Protein AF-0000000071009434 (afdb_homodimer)

Organism: Aspergillus flavus (strain ATCC 200026 / FGSC A1120 / IAM 13836 / NRRL 3357 / JCM 12722 / SRRC 167) (NCBI:txid332952)

Sequence (480 aa):
MTKRRLGRCMMFGLKPAQVQEAGEVLQQIARDWRELIAGSEGYLTDATRRGLFRQSVAWGEMDTIGHVNNVTYVRYAETGRVYMTRNFATHIDPAHKKEWMNIVGNTGIGIILRSIKIDYKFPMKYPDEVTVYHKVAHDPSSSHSHKDAFHLQAVIISEAKQRPAARVHEDLVIYDYKRGKKAEMPPFMLDQFKSTWELQEKAKTFWQQRILDIEARVRTLEMESWDREDAVEDTGSAKKMTKRRLGRCMMFGLKPAQVQEAGEVLQQIARDWRELIAGSEGYLTDATRRGLFRQSVAWGEMDTIGHVNNVTYVRYAETGRVYMTRNFATHIDPAHKKEWMNIVGNTGIGIILRSIKIDYKFPMKYPDEVTVYHKVAHDPSSSHSHKDAFHLQAVIISEAKQRPAARVHEDLVIYDYKRGKKAEMPPFMLDQFKSTWELQEKAKTFWQQRILDIEARVRTLEMESWDREDAVEDTGSAKK

Nearest PDB structures (foldseek):
  5v10-assembly1_A-2  TM=8.265E-01  e=5.295E-09  Pseudomonas aeruginosa PAO1
  5v10-assembly1_B-2  TM=8.858E-01  e=8.978E-08  Pseudomonas aeruginosa PAO1
  5x04-assembly1_A  TM=6.716E-01  e=6.651E-06  Umbellularia californica
  1t82-assembly1_A  TM=5.858E-01  e=4.128E-04  Shewanella oneidensis MR-1
  8huc-assembly2_D  TM=3.404E-01  e=5.199E-02  Pseudomonas aeruginosa UCBPP-PA14

Secondary structure (DSSP, 8-state):
-HHHHHHHHHHT---HHHHHHHHHHHHHHHHHHHHHHTGGGT---STTT-SEEEEEPPGGGB-TTSSB-HHHHHHHHHHHHHHHHHHIIIII-GGGHHHHHHTTSSSSEEEEEEEEEEEE-S---SS-EEEEEEEE-S-TTSTT--SSEEEEEEEEEETTTTEEEEEEEEEEEEEETTTTEE-PPPHHHHHHHHHHHHHHHHHHHHHHHHHHHHHHHHHHHHHHTTSSTT----------/-HHHHHHHHHHT---HHHHHHHHHHHHHHHHHHHHHHTGGGT---STTT-SEEEEEPPGGGB-TTSSB-HHHHHHHHHHHHHHHHHHIIIII-GGGHHHHHGGGSSSSEEEEEEEEEEEE-S---SS-EEEEEEEE-S-TTSTT--SSEEEEEEEEEETTTTEEEEEEEEEEEEEETTTTEE-PPPHHHHHHHHHHHHHHHHHHHHHHHHHHHHHHHHHHHHHHTTSSTT----------

Foldseek 3Di:
DLLVLLVQLVQLPDDPVLVVLSVVLVVCCVVCLLLLAQLLQLFDDDPLQWFFDFAWDDQVQADPVAFRDPVVVVVVVVSRVLRRLCSCCPPVPVVCNVVSNCQCHQQFKHKDWPDKDKDFDATHHPGWTKTKTKAFPDQCPDPPHDFFKGKMKMFIATPVVSHTRMIMIIIMGIDTNVVGGTDGDDPVVSVSNNVSNVSSVVSSVVSVVVVVVSVVSSVVSCCVGQVDPVGDRPPVPPPD/DLLVLLVQLVQLPDDPVLVVLSVVLVVCCVVCLLLLAQLLQLFDDDPLQWFFDFAWDDQVQADPVAFRDPVVVVVVVVSSVLRRLCSCCPPVPVVCNVVSNCQCHQQFKHKDWPDKDKDFDATHHPGWTKTKTKAFPDQCPDPPHDFFKGKMKMFIATPVVSHTRMIMIIIMGIATNVVGGTDGDDPVVSVSNNVSNVSSVVSSVVSVVVVVVSVVSSVVSCVVGQVDPPGDRPPPPPPD

Solvent-accessible surface area (backbone atoms only — not comparable to full-atom values): 24749 Å² total; per-residue (Å²): 114,68,66,60,54,52,50,52,25,55,49,26,43,60,57,72,71,52,47,52,49,52,49,51,51,52,49,48,47,66,74,39,45,62,40,57,61,41,15,35,71,22,29,50,76,51,85,63,51,32,23,36,71,65,40,69,49,54,73,84,48,38,42,99,79,62,25,49,30,74,48,52,56,48,46,50,51,51,51,14,51,54,36,33,37,45,24,37,16,70,66,72,38,52,93,44,25,69,59,35,58,28,29,83,43,68,81,33,57,16,61,42,72,41,29,43,32,40,40,52,65,51,86,49,47,71,80,36,27,36,31,24,34,54,36,72,64,63,61,67,82,41,89,85,46,56,63,36,42,52,45,37,33,35,40,35,29,32,60,78,74,67,45,66,31,28,38,35,42,36,39,35,31,28,30,26,51,76,80,68,43,76,33,66,61,53,67,72,57,51,53,50,48,43,52,48,45,53,51,19,53,52,38,16,54,53,31,43,48,50,50,51,50,50,51,51,54,51,50,52,49,32,48,72,17,54,64,32,98,84,48,51,69,50,68,79,73,74,82,127,114,66,64,59,54,54,51,54,24,55,48,24,42,58,56,73,70,50,47,52,49,52,49,51,52,53,48,49,48,68,73,40,45,62,41,58,62,42,15,36,72,21,29,49,75,50,86,63,51,31,24,34,72,65,41,70,49,54,74,85,48,38,41,99,80,64,25,48,32,76,48,53,56,49,46,50,52,51,52,14,52,53,37,34,37,45,23,38,15,69,66,73,37,50,93,46,25,69,60,35,59,28,29,86,44,67,81,34,57,17,61,42,73,42,29,42,31,40,39,51,67,52,84,48,47,70,81,36,25,36,31,26,33,54,36,73,64,63,61,66,83,41,90,85,46,56,62,35,42,53,44,38,33,34,40,35,27,33,61,79,74,69,44,66,32,28,40,36,40,36,38,34,31,28,30,27,50,76,78,67,43,75,33,66,60,51,66,73,58,51,53,51,48,44,53,49,44,52,51,19,52,50,38,16,53,53,30,42,50,51,50,50,51,50,49,50,53,52,49,51,48,34,48,71,17,54,64,32,97,83,45,51,70,50,70,79,72,75,80,126

Radius of gyration: 29.1 Å; Cα contacts (8 Å, |Δi|>4): 850; chains: 2; bounding box: 61×103×65 Å

Structure (mmCIF, N/CA/C/O backbone):
data_AF-0000000071009434-model_v1
#
loop_
_entity.id
_entity.type
_entity.pdbx_description
1 polymer 'Thioesterase-like superfamily-domain-containing protein'
#
loop_
_atom_site.group_PDB
_atom_site.id
_atom_site.type_symbol
_atom_site.label_atom_id
_atom_site.label_alt_id
_atom_site.label_comp_id
_atom_site.label_asym_id
_atom_site.label_entity_id
_atom_site.label_seq_id
_atom_site.pdbx_PDB_ins_code
_atom_site.Cartn_x
_atom_site.Cartn_y
_atom_site.Cartn_z
_atom_site.occupancy
_atom_site.B_iso_or_equiv
_atom_site.auth_seq_id
_atom_site.auth_comp_id
_atom_site.auth_asym_id
_atom_site.auth_atom_id
_atom_site.pdbx_PDB_model_num
ATOM 1 N N . MET A 1 1 ? -9.656 21.938 15.469 1 76.44 1 MET A N 1
ATOM 2 C CA . MET A 1 1 ? -10.148 21.859 16.844 1 76.44 1 MET A CA 1
ATOM 3 C C . MET A 1 1 ? -9.773 23.109 17.625 1 76.44 1 MET A C 1
ATOM 5 O O . MET A 1 1 ? -10.648 23.781 18.188 1 76.44 1 MET A O 1
ATOM 9 N N . THR A 1 2 ? -8.672 23.672 17.484 1 83.06 2 THR A N 1
ATOM 10 C CA . THR A 1 2 ? -8.227 24.812 18.281 1 83.06 2 THR A CA 1
ATOM 11 C C . THR A 1 2 ? -8.93 26.094 17.844 1 83.06 2 THR A C 1
ATOM 13 O O . THR A 1 2 ? -9.344 26.891 18.688 1 83.06 2 THR A O 1
ATOM 16 N N . LYS A 1 3 ? -9.188 26.203 16.578 1 82.31 3 LYS A N 1
ATOM 17 C CA . LYS A 1 3 ? -9.852 27.391 16.047 1 82.31 3 LYS A CA 1
ATOM 18 C C . LYS A 1 3 ? -11.281 27.516 16.578 1 82.31 3 LYS A C 1
ATOM 20 O O . LYS A 1 3 ? -11.734 28.609 16.906 1 82.31 3 LYS A O 1
ATOM 25 N N . ARG A 1 4 ? -11.891 26.391 16.609 1 82.5 4 ARG A N 1
ATOM 26 C CA . ARG A 1 4 ? -13.25 26.375 17.141 1 82.5 4 ARG A CA 1
ATOM 27 C C . ARG A 1 4 ? -13.281 26.781 18.609 1 82.5 4 ARG A C 1
ATOM 29 O O . ARG A 1 4 ? -14.172 27.5 19.047 1 82.5 4 ARG A O 1
ATOM 36 N N . ARG A 1 5 ? -12.375 26.359 19.312 1 86.5 5 ARG A N 1
ATOM 37 C CA . ARG A 1 5 ? -12.266 26.672 20.734 1 86.5 5 ARG A CA 1
ATOM 38 C C . ARG A 1 5 ? -12.062 28.172 20.953 1 86.5 5 ARG A C 1
ATOM 40 O O . ARG A 1 5 ? -12.711 28.766 21.797 1 86.5 5 ARG A O 1
ATOM 47 N N . LEU A 1 6 ? -11.227 28.719 20.141 1 85.38 6 LEU A N 1
ATOM 48 C CA . LEU A 1 6 ? -10.969 30.141 20.25 1 85.38 6 LEU A CA 1
ATOM 49 C C . LEU A 1 6 ? -12.195 30.953 19.828 1 85.38 6 LEU A C 1
ATOM 51 O O . LEU A 1 6 ? -12.492 32 20.406 1 85.38 6 LEU A O 1
ATOM 55 N N . GLY A 1 7 ? -12.867 30.422 18.781 1 82.06 7 GLY A N 1
ATOM 56 C CA . GLY A 1 7 ? -14.117 31.047 18.375 1 82.06 7 GLY A CA 1
ATOM 57 C C . GLY A 1 7 ? -15.141 31.125 19.5 1 82.06 7 GLY A C 1
ATOM 58 O O . GLY A 1 7 ? -15.789 32.156 19.672 1 82.06 7 GLY A O 1
ATOM 59 N N . ARG A 1 8 ? -15.266 30.109 20.203 1 83.94 8 ARG A N 1
ATOM 60 C CA . ARG A 1 8 ? -16.188 30.062 21.328 1 83.94 8 ARG A CA 1
ATOM 61 C C . ARG A 1 8 ? -15.812 31.094 22.391 1 83.94 8 ARG A C 1
ATOM 63 O O . ARG A 1 8 ? -16.672 31.75 22.984 1 83.94 8 ARG A O 1
ATOM 70 N N . CYS A 1 9 ? -14.578 31.25 22.656 1 84.75 9 CYS A N 1
ATOM 71 C CA . CYS A 1 9 ? -14.102 32.25 23.609 1 84.75 9 CYS A CA 1
ATOM 72 C C . CYS A 1 9 ? -14.523 33.656 23.188 1 84.75 9 CYS A C 1
ATOM 74 O O . CYS A 1 9 ? -14.945 34.469 24.031 1 84.75 9 CYS A O 1
ATOM 76 N N . MET A 1 10 ? -14.398 33.875 21.969 1 82.25 10 MET A N 1
ATOM 77 C CA . MET A 1 10 ? -14.742 35.188 21.438 1 82.25 10 MET A CA 1
ATOM 78 C C . MET A 1 10 ? -16.234 35.438 21.578 1 82.25 10 MET A C 1
ATOM 80 O O . MET A 1 10 ? -16.641 36.562 21.844 1 82.25 10 MET A O 1
ATOM 84 N N . MET A 1 11 ? -17.016 34.406 21.438 1 82 11 MET A N 1
ATOM 85 C CA . MET A 1 11 ? -18.469 34.531 21.547 1 82 11 MET A CA 1
ATOM 86 C C . MET A 1 11 ? -18.891 34.938 22.953 1 82 11 MET A C 1
ATOM 88 O O . MET A 1 11 ? -19.922 35.562 23.156 1 82 11 MET A O 1
ATOM 92 N N . PHE A 1 12 ? -18.172 34.625 24.016 1 84.62 12 PHE A N 1
ATOM 93 C CA . PHE A 1 12 ? -18.516 34.906 25.406 1 84.62 12 PHE A CA 1
ATOM 94 C C . PHE A 1 12 ? -17.844 36.188 25.875 1 84.62 12 PHE A C 1
ATOM 96 O O . PHE A 1 12 ? -17.969 36.562 27.031 1 84.62 12 PHE A O 1
ATOM 103 N N . GLY A 1 13 ? -17.094 36.844 24.953 1 81.44 13 GLY A N 1
ATOM 104 C CA . GLY A 1 13 ? -16.516 38.156 25.234 1 81.44 13 GLY A CA 1
ATOM 105 C C . GLY A 1 13 ? -15.102 38.062 25.797 1 81.44 13 GLY A C 1
ATOM 106 O O . GLY A 1 13 ? -14.852 37.312 26.75 1 81.44 13 GLY A O 1
ATOM 107 N N . LEU A 1 14 ? -14.195 38.656 25.203 1 85.06 14 LEU A N 1
ATOM 108 C CA . LEU A 1 14 ? -12.789 38.719 25.594 1 85.06 14 LEU A CA 1
ATOM 109 C C . LEU A 1 14 ? -12.352 40.188 25.781 1 85.06 14 LEU A C 1
ATOM 111 O O . LEU A 1 14 ? -12.82 41.062 25.062 1 85.06 14 LEU A O 1
ATOM 115 N N . LYS A 1 15 ? -11.594 40.375 26.875 1 89.25 15 LYS A N 1
ATOM 116 C CA . LYS A 1 15 ? -10.945 41.688 27.047 1 89.25 15 LYS A CA 1
ATOM 117 C C . LYS A 1 15 ? -9.961 41.969 25.906 1 89.25 15 LYS A C 1
ATOM 119 O O . LYS A 1 15 ? -9.531 41.031 25.219 1 89.25 15 LYS A O 1
ATOM 124 N N . PRO A 1 16 ? -9.664 43.219 25.609 1 90.19 16 PRO A N 1
ATOM 125 C CA . PRO A 1 16 ? -8.789 43.562 24.5 1 90.19 16 PRO A CA 1
ATOM 126 C C . PRO A 1 16 ? -7.477 42.781 24.5 1 90.19 16 PRO A C 1
ATOM 128 O O . PRO A 1 16 ? -7.035 42.281 23.453 1 90.19 16 PRO A O 1
ATOM 131 N N . ALA A 1 17 ? -6.895 42.594 25.641 1 91.44 17 ALA A N 1
ATOM 132 C CA . ALA A 1 17 ? -5.637 41.875 25.75 1 91.44 17 ALA A CA 1
ATOM 133 C C . ALA A 1 17 ? -5.828 40.406 25.375 1 91.44 17 ALA A C 1
ATOM 135 O O . ALA A 1 17 ? -4.949 39.781 24.781 1 91.44 17 ALA A O 1
ATOM 136 N N . GLN A 1 18 ? -6.969 39.844 25.734 1 91.06 18 GLN A N 1
ATOM 137 C CA . GLN A 1 18 ? -7.281 38.438 25.438 1 91.06 18 GLN A CA 1
ATOM 138 C C . GLN A 1 18 ? -7.559 38.219 23.953 1 91.06 18 GLN A C 1
ATOM 140 O O . GLN A 1 18 ? -7.211 37.188 23.391 1 91.06 18 GLN A O 1
ATOM 145 N N . VAL A 1 19 ? -8.188 39.219 23.375 1 91.31 19 VAL A N 1
ATOM 146 C CA . VAL A 1 19 ? -8.414 39.188 21.938 1 91.31 19 VAL A CA 1
ATOM 147 C C . VAL A 1 19 ? -7.074 39.188 21.203 1 91.31 19 VAL A C 1
ATOM 149 O O . VAL A 1 19 ? -6.891 38.438 20.234 1 91.31 19 VAL A O 1
ATOM 152 N N . GLN A 1 20 ? -6.215 40 21.672 1 93.44 20 GLN A N 1
ATOM 153 C CA . GLN A 1 20 ? -4.879 40.031 21.094 1 93.44 20 GLN A CA 1
ATOM 154 C C . GLN A 1 20 ? -4.176 38.688 21.234 1 93.44 20 GLN A C 1
ATOM 156 O O . GLN A 1 20 ? -3.549 38.219 20.281 1 93.44 20 GLN A O 1
ATOM 161 N N . GLU A 1 21 ? -4.301 38.094 22.391 1 93.69 21 GLU A N 1
ATOM 162 C CA . GLU A 1 21 ? -3.707 36.781 22.641 1 93.69 21 GLU A CA 1
ATOM 163 C C . GLU A 1 21 ? -4.293 35.719 21.719 1 93.69 21 GLU A C 1
ATOM 165 O O . GLU A 1 21 ? -3.559 34.938 21.141 1 93.69 21 GLU A O 1
ATOM 170 N N . ALA A 1 22 ? -5.555 35.688 21.594 1 92.5 22 ALA A N 1
ATOM 171 C CA . ALA A 1 22 ? -6.227 34.75 20.703 1 92.5 22 ALA A CA 1
ATOM 172 C C . ALA A 1 22 ? -5.75 34.938 19.266 1 92.5 22 ALA A C 1
ATOM 174 O O . ALA A 1 22 ? -5.52 33.969 18.547 1 92.5 22 ALA A O 1
ATOM 175 N N . GLY A 1 23 ? -5.609 36.156 18.875 1 93.44 23 GLY A N 1
ATOM 176 C CA . GLY A 1 23 ? -5.117 36.469 17.547 1 93.44 23 GLY A CA 1
ATOM 177 C C . GLY A 1 23 ? -3.711 35.938 17.297 1 93.44 23 GLY A C 1
ATOM 178 O O . GLY A 1 23 ? -3.418 35.438 16.219 1 93.44 23 GLY A O 1
ATOM 179 N N . GLU A 1 24 ? -2.887 36.125 18.25 1 94.69 24 GLU A N 1
ATOM 180 C CA . GLU A 1 24 ? -1.511 35.625 18.141 1 94.69 24 GLU A CA 1
ATOM 181 C C . GLU A 1 24 ? -1.46 34.125 18.016 1 94.69 24 GLU A C 1
ATOM 183 O O . GLU A 1 24 ? -0.66 33.594 17.234 1 94.69 24 GLU A O 1
ATOM 188 N N . VAL A 1 25 ? -2.279 33.5 18.75 1 93.81 25 VAL A N 1
ATOM 189 C CA . VAL A 1 25 ? -2.357 32.031 18.688 1 93.81 25 VAL A CA 1
ATOM 190 C C . VAL A 1 25 ? -2.811 31.594 17.297 1 93.81 25 VAL A C 1
ATOM 192 O O . VAL A 1 25 ? -2.213 30.703 16.703 1 93.81 25 VAL A O 1
ATOM 195 N N . LEU A 1 26 ? -3.799 32.25 16.812 1 93.62 26 LEU A N 1
ATOM 196 C CA . LEU A 1 26 ? -4.324 31.938 15.492 1 93.62 26 LEU A CA 1
ATOM 197 C C . LEU A 1 26 ? -3.271 32.156 14.414 1 93.62 26 LEU A C 1
ATOM 199 O O . LEU A 1 26 ? -3.143 31.375 13.484 1 93.62 26 LEU A O 1
ATOM 203 N N . GLN A 1 27 ? -2.549 33.219 14.562 1 94.94 27 GLN A N 1
ATOM 204 C CA . GLN A 1 27 ? -1.49 33.531 13.609 1 94.94 27 GLN A CA 1
ATOM 205 C C . GLN A 1 27 ? -0.39 32.469 13.648 1 94.94 27 GLN A C 1
ATOM 207 O O . GLN A 1 27 ? 0.125 32.062 12.602 1 94.94 27 GLN A O 1
ATOM 212 N N . GLN A 1 28 ? -0.027 32.062 14.789 1 95.25 28 GLN A N 1
ATOM 213 C CA . GLN A 1 28 ? 0.996 31.047 14.938 1 95.25 28 GLN A CA 1
ATOM 214 C C . GLN A 1 28 ? 0.551 29.734 14.305 1 95.25 28 GLN A C 1
ATOM 216 O O . GLN A 1 28 ? 1.328 29.078 13.609 1 95.25 28 GLN A O 1
ATOM 221 N N . ILE A 1 29 ? -0.64 29.359 14.531 1 94.75 29 ILE A N 1
ATOM 222 C CA . ILE A 1 29 ? -1.186 28.125 13.969 1 94.75 29 ILE A CA 1
ATOM 223 C C . ILE A 1 29 ? -1.179 28.203 12.445 1 94.75 29 ILE A C 1
ATOM 225 O O . ILE A 1 29 ? -0.769 27.266 11.766 1 94.75 29 ILE A O 1
ATOM 229 N N . ALA A 1 30 ? -1.556 29.344 11.969 1 94.62 30 ALA A N 1
ATOM 230 C CA . ALA A 1 30 ? -1.606 29.531 10.523 1 94.62 30 ALA A CA 1
ATOM 231 C C . ALA A 1 30 ? -0.21 29.453 9.914 1 94.62 30 ALA A C 1
ATOM 233 O O . ALA A 1 30 ? -0.018 28.859 8.859 1 94.62 30 ALA A O 1
ATOM 234 N N . ARG A 1 31 ? 0.661 30.016 10.586 1 94.81 31 ARG A N 1
ATOM 235 C CA . ARG A 1 31 ? 2.033 30.094 10.094 1 94.81 31 ARG A CA 1
ATOM 236 C C . ARG A 1 31 ? 2.725 28.734 10.172 1 94.81 31 ARG A C 1
ATOM 238 O O . ARG A 1 31 ? 3.459 28.359 9.258 1 94.81 31 ARG A O 1
ATOM 245 N N . ASP A 1 32 ? 2.469 28 11.227 1 96.62 32 ASP A N 1
ATOM 246 C CA . ASP A 1 32 ? 3.271 26.812 11.531 1 96.62 32 ASP A CA 1
ATOM 247 C C . ASP A 1 32 ? 2.461 25.531 11.344 1 96.62 32 ASP A C 1
ATOM 249 O O . ASP A 1 32 ? 2.811 24.484 11.898 1 96.62 32 ASP A O 1
ATOM 253 N N . TRP A 1 33 ? 1.375 25.625 10.594 1 96.31 33 TRP A N 1
ATOM 254 C CA . TRP A 1 33 ? 0.429 24.516 10.57 1 96.31 33 TRP A CA 1
ATOM 255 C C . TRP A 1 33 ? 1.104 23.234 10.094 1 96.31 33 TRP A C 1
ATOM 257 O O . TRP A 1 33 ? 0.824 22.141 10.609 1 96.31 33 TRP A O 1
ATOM 267 N N . ARG A 1 34 ? 2.029 23.297 9.203 1 95.88 34 ARG A N 1
ATOM 268 C CA . ARG A 1 34 ? 2.709 22.125 8.68 1 95.88 34 ARG A CA 1
ATOM 269 C C . ARG A 1 34 ? 3.557 21.453 9.75 1 95.88 34 ARG A C 1
ATOM 271 O O . ARG A 1 34 ? 3.551 20.234 9.883 1 95.88 34 ARG A O 1
ATOM 278 N N . GLU A 1 35 ? 4.258 22.266 10.391 1 97.25 35 GLU A N 1
ATOM 279 C CA . GLU A 1 35 ? 5.141 21.766 11.43 1 97.25 35 GLU A CA 1
ATOM 280 C C . GLU A 1 35 ? 4.34 21.219 12.617 1 97.25 35 GLU A C 1
ATOM 282 O O . GLU A 1 35 ? 4.73 20.234 13.234 1 97.25 35 GLU A O 1
ATOM 287 N N . LEU A 1 36 ? 3.252 21.906 12.891 1 97.25 36 LEU A N 1
ATOM 288 C CA . LEU A 1 36 ? 2.398 21.422 13.977 1 97.25 36 LEU A CA 1
ATOM 289 C C . LEU A 1 36 ? 1.817 20.047 13.641 1 97.25 36 LEU A C 1
ATOM 291 O O . LEU A 1 36 ? 1.636 19.219 14.523 1 97.25 36 LEU A O 1
ATOM 295 N N . ILE A 1 37 ? 1.636 19.781 12.367 1 96.94 37 ILE A N 1
ATOM 296 C CA . ILE A 1 37 ? 1.051 18.516 11.945 1 96.94 37 ILE A CA 1
ATOM 297 C C . ILE A 1 37 ? 2.158 17.5 11.703 1 96.94 37 ILE A C 1
ATOM 299 O O . ILE A 1 37 ? 2.188 16.438 12.336 1 96.94 37 ILE A O 1
ATOM 303 N N . ALA A 1 38 ? 3.072 17.797 10.875 1 98.12 38 ALA A N 1
ATOM 304 C CA . ALA A 1 38 ? 4.098 16.859 10.445 1 98.12 38 ALA A CA 1
ATOM 305 C C . ALA A 1 38 ? 5.324 16.922 11.352 1 98.12 38 ALA A C 1
ATOM 307 O O . ALA A 1 38 ? 5.867 15.891 11.75 1 98.12 38 ALA A O 1
ATOM 308 N N . GLY A 1 39 ? 5.738 18.109 11.672 1 98.12 39 GLY A N 1
ATOM 309 C CA . GLY A 1 39 ? 6.898 18.281 12.539 1 98.12 39 GLY A CA 1
ATOM 310 C C . GLY A 1 39 ? 6.727 17.625 13.898 1 98.12 39 GLY A C 1
ATOM 311 O O . GLY A 1 39 ? 7.672 17.047 14.438 1 98.12 39 GLY A O 1
ATOM 312 N N . SER A 1 40 ? 5.52 17.75 14.43 1 98.19 40 SER A N 1
ATOM 313 C CA . SER A 1 40 ? 5.23 17.203 15.758 1 98.19 40 SER A CA 1
ATOM 314 C C . SER A 1 40 ? 5.273 15.68 15.75 1 98.19 40 SER A C 1
ATOM 316 O O . SER A 1 40 ? 5.289 15.047 16.812 1 98.19 40 SER A O 1
ATOM 318 N N . GLU A 1 41 ? 5.336 15.133 14.539 1 98.19 41 GLU A N 1
ATOM 319 C CA . GLU A 1 41 ? 5.465 13.68 14.414 1 98.19 41 GLU A CA 1
ATOM 320 C C . GLU A 1 41 ? 6.875 13.289 13.984 1 98.19 41 GLU A C 1
ATOM 322 O O . GLU A 1 41 ? 7.133 12.125 13.672 1 98.19 41 GLU A O 1
ATOM 327 N N . GLY A 1 42 ? 7.715 14.289 13.836 1 98.44 42 GLY A N 1
ATOM 328 C CA . GLY A 1 42 ? 9.117 14 13.562 1 98.44 42 GLY A CA 1
ATOM 329 C C . GLY A 1 42 ? 9.492 14.188 12.109 1 98.44 42 GLY A C 1
ATOM 330 O O . GLY A 1 42 ? 10.648 13.977 11.727 1 98.44 42 GLY A O 1
ATOM 331 N N . TYR A 1 43 ? 8.562 14.547 11.289 1 98.69 43 TYR A N 1
ATOM 332 C CA . TYR A 1 43 ? 8.906 14.828 9.898 1 98.69 43 TYR A CA 1
ATOM 333 C C . TYR A 1 43 ? 9.688 16.125 9.773 1 98.69 43 TYR A C 1
ATOM 335 O O . TYR A 1 43 ? 9.359 17.125 10.43 1 98.69 43 TYR A O 1
ATOM 343 N N . LEU A 1 44 ? 10.719 16.078 8.969 1 98.38 44 LEU A N 1
ATOM 344 C CA . LEU A 1 44 ? 11.492 17.297 8.695 1 98.38 44 LEU A CA 1
ATOM 345 C C . LEU A 1 44 ? 10.914 18.047 7.508 1 98.38 44 LEU A C 1
ATOM 347 O O . LEU A 1 44 ? 10.875 17.516 6.391 1 98.38 44 LEU A O 1
ATOM 351 N N . THR A 1 45 ? 10.5 19.297 7.746 1 97.38 45 THR A N 1
ATOM 352 C CA . THR A 1 45 ? 9.648 19.984 6.785 1 97.38 45 THR A CA 1
ATOM 353 C C . THR A 1 45 ? 10.438 21.031 6 1 97.38 45 THR A C 1
ATOM 355 O O . THR A 1 45 ? 9.914 21.641 5.07 1 97.38 45 THR A O 1
ATOM 358 N N . ASP A 1 46 ? 11.672 21.234 6.32 1 95.69 46 ASP A N 1
ATOM 359 C CA . ASP A 1 46 ? 12.453 22.281 5.664 1 95.69 46 ASP A CA 1
ATOM 360 C C . ASP A 1 46 ? 12.648 21.969 4.184 1 95.69 46 ASP A C 1
ATOM 362 O O . ASP A 1 46 ? 12.555 20.812 3.77 1 95.69 46 ASP A O 1
ATOM 366 N N . ALA A 1 47 ? 12.961 22.938 3.391 1 95.5 47 ALA A N 1
ATOM 367 C CA . ALA A 1 47 ? 13.023 22.875 1.934 1 95.5 47 ALA A CA 1
ATOM 368 C C . ALA A 1 47 ? 14.102 21.906 1.477 1 95.5 47 ALA A C 1
ATOM 370 O O . ALA A 1 47 ? 13.977 21.281 0.419 1 95.5 47 ALA A O 1
ATOM 371 N N . THR A 1 48 ? 15.086 21.719 2.277 1 95.94 48 THR A N 1
ATOM 372 C CA . THR A 1 48 ? 16.203 20.859 1.869 1 95.94 48 THR A CA 1
ATOM 373 C C . THR A 1 48 ? 15.922 19.406 2.227 1 95.94 48 THR A C 1
ATOM 375 O O . THR A 1 48 ? 16.672 18.5 1.817 1 95.94 48 THR A O 1
ATOM 378 N N . ARG A 1 49 ? 14.773 19.125 2.955 1 95 49 ARG A N 1
ATOM 379 C CA . ARG A 1 49 ? 14.516 17.766 3.438 1 95 49 ARG A CA 1
ATOM 380 C C . ARG A 1 49 ? 13.188 17.25 2.916 1 95 49 ARG A C 1
ATOM 382 O O . ARG A 1 49 ? 12.992 16.031 2.803 1 95 49 ARG A O 1
ATOM 389 N N . ARG A 1 50 ? 12.328 18.172 2.566 1 93.69 50 ARG A N 1
ATOM 390 C CA . ARG A 1 50 ? 10.984 17.719 2.225 1 93.69 50 ARG A CA 1
ATOM 391 C C . ARG A 1 50 ? 10.961 17.031 0.868 1 93.69 50 ARG A C 1
ATOM 393 O O . ARG A 1 50 ? 11.734 17.375 -0.026 1 93.69 50 ARG A O 1
ATOM 400 N N . GLY A 1 51 ? 10.109 16.062 0.708 1 92.19 51 GLY A N 1
ATOM 401 C CA . GLY A 1 51 ? 9.953 15.312 -0.526 1 92.19 51 GLY A CA 1
ATOM 402 C C . GLY A 1 51 ? 9.172 16.062 -1.586 1 92.19 51 GLY A C 1
ATOM 403 O O . GLY A 1 51 ? 9.68 17 -2.188 1 92.19 51 GLY A O 1
ATOM 404 N N . LEU A 1 52 ? 7.973 15.812 -1.727 1 95.38 52 LEU A N 1
ATOM 405 C CA . LEU A 1 52 ? 7.07 16.484 -2.652 1 95.38 52 LEU A CA 1
ATOM 406 C C . LEU A 1 52 ? 6.438 17.703 -2.002 1 95.38 52 LEU A C 1
ATOM 408 O O . LEU A 1 52 ? 5.941 17.641 -0.875 1 95.38 52 LEU A O 1
ATOM 412 N N . PHE A 1 53 ? 6.543 18.844 -2.74 1 97.44 53 PHE A N 1
ATOM 413 C CA . PHE A 1 53 ? 6.047 20.078 -2.133 1 97.44 53 PHE A CA 1
ATOM 414 C C . PHE A 1 53 ? 5.051 20.766 -3.055 1 97.44 53 PHE A C 1
ATOM 416 O O . PHE A 1 53 ? 5.398 21.172 -4.168 1 97.44 53 PHE A O 1
ATOM 423 N N . ARG A 1 54 ? 3.842 20.828 -2.566 1 97.5 54 ARG A N 1
ATOM 424 C CA . ARG A 1 54 ? 2.752 21.562 -3.203 1 97.5 54 ARG A CA 1
ATOM 425 C C . ARG A 1 54 ? 2.619 21.172 -4.672 1 97.5 54 ARG A C 1
ATOM 427 O O . ARG A 1 54 ? 2.531 22.047 -5.543 1 97.5 54 ARG A O 1
ATOM 434 N N . GLN A 1 55 ? 2.668 19.938 -4.883 1 97.06 55 GLN A N 1
ATOM 435 C CA . GLN A 1 55 ? 2.359 19.422 -6.215 1 97.06 55 GLN A CA 1
ATOM 436 C C . GLN A 1 55 ? 0.865 19.5 -6.508 1 97.06 55 GLN A C 1
ATOM 438 O O . GLN A 1 55 ? 0.047 18.984 -5.75 1 97.06 55 GLN A O 1
ATOM 443 N N . SER A 1 56 ? 0.587 20.062 -7.617 1 96.94 56 SER A N 1
ATOM 444 C CA . SER A 1 56 ? -0.821 20.188 -7.984 1 96.94 56 SER A CA 1
ATOM 445 C C . SER A 1 56 ? -1.442 18.828 -8.273 1 96.94 56 SER A C 1
ATOM 447 O O . SER A 1 56 ? -0.84 18 -8.953 1 96.94 56 SER A O 1
ATOM 449 N N . VAL A 1 57 ? -2.576 18.609 -7.703 1 95.69 57 VAL A N 1
ATOM 450 C CA . VAL A 1 57 ? -3.379 17.453 -8.078 1 95.69 57 VAL A CA 1
ATOM 451 C C . VAL A 1 57 ? -3.934 17.641 -9.484 1 95.69 57 VAL A C 1
ATOM 453 O O . VAL A 1 57 ? -4.555 18.656 -9.781 1 95.69 57 VAL A O 1
ATOM 456 N N . ALA A 1 58 ? -3.684 16.719 -10.328 1 92.06 58 ALA A N 1
ATOM 457 C CA . ALA A 1 58 ? -4.215 16.797 -11.688 1 92.06 58 ALA A CA 1
ATOM 458 C C . ALA A 1 58 ? -5.656 16.297 -11.742 1 92.06 58 ALA A C 1
ATOM 460 O O . ALA A 1 58 ? -6.008 15.328 -11.078 1 92.06 58 ALA A O 1
ATOM 461 N N . TRP A 1 59 ? -6.383 16.891 -12.602 1 91.19 59 TRP A N 1
ATOM 462 C CA . TRP A 1 59 ? -7.773 16.484 -12.773 1 91.19 59 TRP A CA 1
ATOM 463 C C . TRP A 1 59 ? -7.871 15.008 -13.164 1 91.19 59 TRP A C 1
ATOM 465 O O . TRP A 1 59 ? -8.742 14.289 -12.672 1 91.19 59 TRP A O 1
ATOM 475 N N . GLY A 1 60 ? -7.047 14.516 -13.938 1 89.88 60 GLY A N 1
ATOM 476 C CA . GLY A 1 60 ? -7.027 13.156 -14.445 1 89.88 60 GLY A CA 1
ATOM 477 C C . GLY A 1 60 ? -6.652 12.133 -13.391 1 89.88 60 GLY A C 1
ATOM 478 O O . GLY A 1 60 ? -6.762 10.922 -13.625 1 89.88 60 GLY A O 1
ATOM 479 N N . GLU A 1 61 ? -6.266 12.578 -12.234 1 91 61 GLU A N 1
ATOM 480 C CA . GLU A 1 61 ? -5.926 11.68 -11.141 1 91 61 GLU A CA 1
ATOM 481 C C . GLU A 1 61 ? -7.172 11.273 -10.359 1 91 61 GLU A C 1
ATOM 483 O O . GLU A 1 61 ? -7.113 10.375 -9.508 1 91 61 GLU A O 1
ATOM 488 N N . MET A 1 62 ? -8.289 11.883 -10.633 1 91.06 62 MET A N 1
ATOM 489 C CA . MET A 1 62 ? -9.531 11.562 -9.938 1 91.06 62 MET A CA 1
ATOM 490 C C . MET A 1 62 ? -10.219 10.359 -10.594 1 91.06 62 MET A C 1
ATOM 492 O O . MET A 1 62 ? -10.086 10.141 -11.797 1 91.06 62 MET A O 1
ATOM 496 N N . ASP A 1 63 ? -10.93 9.633 -9.812 1 90.06 63 ASP A N 1
ATOM 497 C CA . ASP A 1 63 ? -11.641 8.461 -10.328 1 90.06 63 ASP A CA 1
ATOM 498 C C . ASP A 1 63 ? -13.125 8.766 -10.531 1 90.06 63 ASP A C 1
ATOM 500 O O . ASP A 1 63 ? -13.539 9.922 -10.461 1 90.06 63 ASP A O 1
ATOM 504 N N . THR A 1 64 ? -13.906 7.781 -10.891 1 84.94 64 THR A N 1
ATOM 505 C CA . THR A 1 64 ? -15.312 7.93 -11.25 1 84.94 64 THR A CA 1
ATOM 506 C C . THR A 1 64 ? -16.141 8.406 -10.055 1 84.94 64 THR A C 1
ATOM 508 O O . THR A 1 64 ? -17.25 8.906 -10.227 1 84.94 64 THR A O 1
ATOM 511 N N . ILE A 1 65 ? -15.516 8.297 -8.852 1 86.94 65 ILE A N 1
ATOM 512 C CA . ILE A 1 65 ? -16.234 8.703 -7.652 1 86.94 65 ILE A CA 1
ATOM 513 C C . ILE A 1 65 ? -15.953 10.172 -7.348 1 86.94 65 ILE A C 1
ATOM 515 O O . ILE A 1 65 ? -16.547 10.742 -6.43 1 86.94 65 ILE A O 1
ATOM 519 N N . GLY A 1 66 ? -14.977 10.734 -8.078 1 89.44 66 GLY A N 1
ATOM 520 C CA . GLY A 1 66 ? -14.703 12.156 -7.957 1 89.44 66 GLY A CA 1
ATOM 521 C C . GLY A 1 66 ? -13.625 12.469 -6.934 1 89.44 66 GLY A C 1
ATOM 522 O O . GLY A 1 66 ? -13.617 13.555 -6.348 1 89.44 66 GLY A O 1
ATOM 523 N N . HIS A 1 67 ? -12.852 11.516 -6.617 1 94.12 67 HIS A N 1
ATOM 524 C CA . HIS A 1 67 ? -11.727 11.688 -5.699 1 94.12 67 HIS A CA 1
ATOM 525 C C . HIS A 1 67 ? -10.414 11.266 -6.344 1 94.12 67 HIS A C 1
ATOM 527 O O . HIS A 1 67 ? -10.414 10.555 -7.355 1 94.12 67 HIS A O 1
ATOM 533 N N . VAL A 1 68 ? -9.344 11.781 -5.812 1 96.88 68 VAL A N 1
ATOM 534 C CA . VAL A 1 68 ? -8.047 11.266 -6.23 1 96.88 68 VAL A CA 1
ATOM 535 C C . VAL A 1 68 ? -8.008 9.75 -6.051 1 96.88 68 VAL A C 1
ATOM 537 O O . VAL A 1 68 ? -8.273 9.242 -4.961 1 96.88 68 VAL A O 1
ATOM 540 N N . ASN A 1 69 ? -7.711 9.055 -7.141 1 97.31 69 ASN A N 1
ATOM 541 C CA . ASN A 1 69 ? -7.668 7.594 -7.109 1 97.31 69 ASN A CA 1
ATOM 542 C C . ASN A 1 69 ? -6.648 7.086 -6.094 1 97.31 69 ASN A C 1
ATOM 544 O O . ASN A 1 69 ? -5.547 7.625 -5.992 1 97.31 69 ASN A O 1
ATOM 548 N N . ASN A 1 70 ? -7.031 6.031 -5.375 1 97.19 70 ASN A N 1
ATOM 549 C CA . ASN A 1 70 ? -6.176 5.477 -4.332 1 97.19 70 ASN A CA 1
ATOM 550 C C . ASN A 1 70 ? -4.797 5.109 -4.871 1 97.19 70 ASN A C 1
ATOM 552 O O . ASN A 1 70 ? -3.8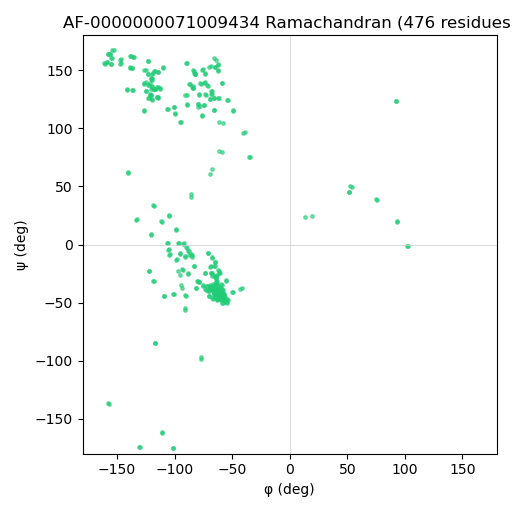03 5.172 -4.145 1 97.19 70 ASN A O 1
ATOM 556 N N . VAL A 1 71 ? -4.668 4.738 -6.09 1 98.06 71 VAL A N 1
ATOM 557 C CA . VAL A 1 71 ? -3.412 4.359 -6.73 1 98.06 71 VAL A CA 1
ATOM 558 C C . VAL A 1 71 ? -2.469 5.562 -6.766 1 98.06 71 VAL A C 1
ATOM 560 O O . VAL A 1 71 ? -1.257 5.41 -6.602 1 98.06 71 VAL A O 1
ATOM 563 N N . THR A 1 72 ? -3.02 6.711 -6.938 1 98.06 72 THR A N 1
ATOM 564 C CA . THR A 1 72 ? -2.24 7.934 -7.082 1 98.06 72 THR A CA 1
ATOM 565 C C . THR A 1 72 ? -1.454 8.227 -5.809 1 98.06 72 THR A C 1
ATOM 567 O O . THR A 1 72 ? -0.338 8.75 -5.867 1 98.06 72 THR A O 1
ATOM 570 N N . TYR A 1 73 ? -1.967 7.859 -4.695 1 98.56 73 TYR A N 1
ATOM 571 C CA . TYR A 1 73 ? -1.282 8.109 -3.43 1 98.56 73 TYR A CA 1
ATOM 572 C C . TYR A 1 73 ? 0.033 7.34 -3.361 1 98.56 73 TYR A C 1
ATOM 574 O O . TYR A 1 73 ? 1.011 7.82 -2.785 1 98.56 73 TYR A O 1
ATOM 582 N N . VAL A 1 74 ? 0.051 6.188 -3.953 1 98.31 74 VAL A N 1
ATOM 583 C CA . VAL A 1 74 ? 1.288 5.414 -4.012 1 98.31 74 VAL A CA 1
ATOM 584 C C . VAL A 1 74 ? 2.311 6.141 -4.883 1 98.31 74 VAL A C 1
ATOM 586 O O . VAL A 1 74 ? 3.504 6.156 -4.566 1 98.31 74 VAL A O 1
ATOM 589 N N . ARG A 1 75 ? 1.84 6.695 -5.922 1 97.69 75 ARG A N 1
ATOM 590 C CA . ARG A 1 75 ? 2.703 7.488 -6.789 1 97.69 75 ARG A CA 1
ATOM 591 C C . ARG A 1 75 ? 3.271 8.695 -6.047 1 97.69 75 ARG A C 1
ATOM 593 O O . ARG A 1 75 ? 4.449 9.031 -6.207 1 97.69 75 ARG A O 1
ATOM 600 N N . TYR A 1 76 ? 2.426 9.391 -5.266 1 98.5 76 TYR A N 1
ATOM 601 C CA . TYR A 1 76 ? 2.908 10.5 -4.453 1 98.5 76 TYR A CA 1
ATOM 602 C C . TYR A 1 76 ? 4.031 10.055 -3.523 1 98.5 76 TYR A C 1
ATOM 604 O O . TYR A 1 76 ? 5.055 10.727 -3.406 1 98.5 76 TYR A O 1
ATOM 612 N N . ALA A 1 77 ? 3.82 8.914 -2.883 1 98.31 77 ALA A N 1
ATOM 613 C CA . ALA A 1 77 ? 4.824 8.391 -1.961 1 98.31 77 ALA A CA 1
ATOM 614 C C . ALA A 1 77 ? 6.121 8.062 -2.693 1 98.31 77 ALA A C 1
ATOM 616 O O . ALA A 1 77 ? 7.211 8.352 -2.195 1 98.31 77 ALA A O 1
ATOM 617 N N . GLU A 1 78 ? 6 7.438 -3.838 1 97.38 78 GLU A N 1
ATOM 618 C CA . GLU A 1 78 ? 7.164 7.113 -4.652 1 97.38 78 GLU A CA 1
ATOM 619 C C . GLU A 1 78 ? 7.945 8.375 -5.02 1 97.38 78 GLU A C 1
ATOM 621 O O . GLU A 1 78 ? 9.164 8.422 -4.848 1 97.38 78 GLU A O 1
ATOM 626 N N . THR A 1 79 ? 7.238 9.344 -5.516 1 97.19 79 THR A N 1
ATOM 627 C CA . THR A 1 79 ? 7.879 10.594 -5.926 1 97.19 79 THR A CA 1
ATOM 628 C C . THR A 1 79 ? 8.547 11.273 -4.73 1 97.19 79 THR A C 1
ATOM 630 O O . THR A 1 79 ? 9.672 11.766 -4.84 1 97.19 79 THR A O 1
ATOM 633 N N . GLY A 1 80 ? 7.82 11.242 -3.596 1 97.31 80 GLY A N 1
ATOM 634 C CA . GLY A 1 80 ? 8.406 11.789 -2.383 1 97.31 80 GLY A CA 1
ATOM 635 C C . GLY A 1 80 ? 9.703 11.109 -1.985 1 97.31 80 GLY A C 1
ATOM 636 O O . GLY A 1 80 ? 10.664 11.773 -1.592 1 97.31 80 GLY A O 1
ATOM 637 N N . ARG A 1 81 ? 9.734 9.844 -2.066 1 96.25 81 ARG A N 1
ATOM 638 C CA . ARG A 1 81 ? 10.922 9.07 -1.72 1 96.25 81 ARG A CA 1
ATOM 639 C C . ARG A 1 81 ? 12.086 9.406 -2.65 1 96.25 81 ARG A C 1
ATOM 641 O O . ARG A 1 81 ? 13.227 9.539 -2.203 1 96.25 81 ARG A O 1
ATOM 648 N N . VAL A 1 82 ? 11.828 9.539 -3.932 1 95 82 VAL A N 1
ATOM 649 C CA . VAL A 1 82 ? 12.852 9.891 -4.91 1 95 82 VAL A CA 1
ATOM 650 C C . VAL A 1 82 ? 13.43 11.266 -4.586 1 95 82 VAL A C 1
ATOM 652 O O . VAL A 1 82 ? 14.648 11.445 -4.57 1 95 82 VAL A O 1
ATOM 655 N N . TYR A 1 83 ? 12.562 12.195 -4.258 1 95.94 83 TYR A N 1
ATOM 656 C CA . TYR A 1 83 ? 13.016 13.539 -3.928 1 95.94 83 TYR A CA 1
ATOM 657 C C . TYR A 1 83 ? 13.812 13.547 -2.629 1 95.94 83 TYR A C 1
ATOM 659 O O . TYR A 1 83 ? 14.773 14.305 -2.484 1 95.94 83 TYR A O 1
ATOM 667 N N . MET A 1 84 ? 13.383 12.719 -1.698 1 95.12 84 MET A N 1
ATOM 668 C CA . MET A 1 84 ? 14.164 12.586 -0.473 1 95.12 84 MET A CA 1
ATOM 669 C C . MET A 1 84 ? 15.602 12.188 -0.788 1 95.12 84 MET A C 1
ATOM 671 O O . MET A 1 84 ? 16.547 12.797 -0.275 1 95.12 84 MET A O 1
ATOM 675 N N . THR A 1 85 ? 15.766 11.211 -1.623 1 94.12 85 THR A N 1
ATOM 676 C CA . THR A 1 85 ? 17.094 10.75 -1.985 1 94.12 85 THR A CA 1
ATOM 677 C C . THR A 1 85 ? 17.875 11.852 -2.705 1 94.12 85 THR A C 1
ATOM 679 O O . THR A 1 85 ? 19.062 12.055 -2.438 1 94.12 85 THR A O 1
ATOM 682 N N . ARG A 1 86 ? 17.203 12.523 -3.533 1 95.06 86 ARG A N 1
ATOM 683 C CA . ARG A 1 86 ? 17.844 13.633 -4.246 1 95.06 86 ARG A CA 1
ATOM 684 C C . ARG A 1 86 ? 18.281 14.727 -3.277 1 95.06 86 ARG A C 1
ATOM 686 O O . ARG A 1 86 ? 19.328 15.344 -3.461 1 95.06 86 ARG A O 1
ATOM 693 N N . ASN A 1 87 ? 17.469 14.977 -2.318 1 97.12 87 ASN A N 1
ATOM 694 C CA . ASN A 1 87 ? 17.812 15.969 -1.309 1 97.12 87 ASN A CA 1
ATOM 695 C C . ASN A 1 87 ? 19.062 15.578 -0.528 1 97.12 87 ASN A C 1
ATOM 697 O O . ASN A 1 87 ? 19.906 16.422 -0.223 1 97.12 87 ASN A O 1
ATOM 701 N N . PHE A 1 88 ? 19.156 14.312 -0.197 1 97.06 88 PHE A N 1
ATOM 702 C CA . PHE A 1 88 ? 20.391 13.852 0.426 1 97.06 88 PHE A CA 1
ATOM 703 C C . PHE A 1 88 ? 21.594 14.133 -0.47 1 97.06 88 PHE A C 1
ATOM 705 O O . PHE A 1 88 ? 22.625 14.641 -0.005 1 97.06 88 PHE A O 1
ATOM 712 N N . ALA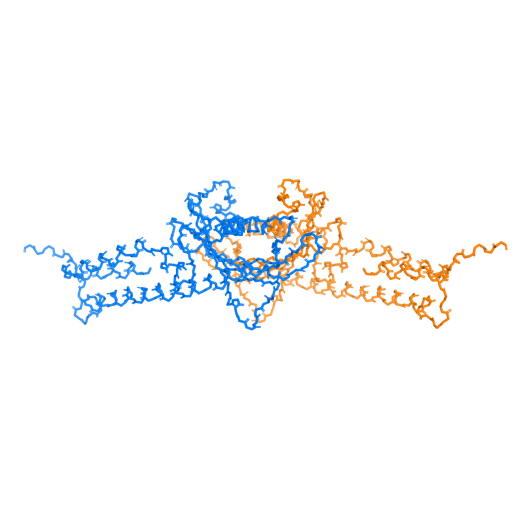 A 1 89 ? 21.453 13.891 -1.715 1 96.25 89 ALA A N 1
ATOM 713 C CA . ALA A 1 89 ? 22.531 14.055 -2.682 1 96.25 89 ALA A CA 1
ATOM 714 C C . ALA A 1 89 ? 22.938 15.523 -2.809 1 96.25 89 ALA A C 1
ATOM 716 O O . ALA A 1 89 ? 24.125 15.844 -2.824 1 96.25 89 ALA A O 1
ATOM 717 N N . THR A 1 90 ? 21.969 16.375 -2.807 1 96.81 90 THR A N 1
ATOM 718 C CA . THR A 1 90 ? 22.203 17.766 -3.197 1 96.81 90 THR A CA 1
ATOM 719 C C . THR A 1 90 ? 22.5 18.625 -1.974 1 96.81 90 THR A C 1
ATOM 721 O O . THR A 1 90 ? 23.359 19.5 -2.012 1 96.81 90 THR A O 1
ATOM 724 N N . HIS A 1 91 ? 21.828 18.344 -0.854 1 97.5 91 HIS A N 1
ATOM 725 C CA . HIS A 1 91 ? 21.844 19.312 0.237 1 97.5 91 HIS A CA 1
ATOM 726 C C . HIS A 1 91 ? 22.484 18.719 1.489 1 97.5 91 HIS A C 1
ATOM 728 O O . HIS A 1 91 ? 23.125 19.438 2.26 1 97.5 91 HIS A O 1
ATOM 734 N N . ILE A 1 92 ? 22.375 17.469 1.716 1 97.12 92 ILE A N 1
ATOM 735 C CA . ILE A 1 92 ? 22.703 16.906 3.02 1 97.12 92 ILE A CA 1
ATOM 736 C C . ILE A 1 92 ? 24.094 16.266 2.961 1 97.12 92 ILE A C 1
ATOM 738 O O . ILE A 1 92 ? 24.906 16.438 3.869 1 97.12 92 ILE A O 1
ATOM 742 N N . ASP A 1 93 ? 24.328 15.562 1.865 1 97.81 93 ASP A N 1
ATOM 743 C CA . ASP A 1 93 ? 25.562 14.805 1.744 1 97.81 93 ASP A CA 1
ATOM 744 C C . ASP A 1 93 ? 26.125 14.891 0.327 1 97.81 93 ASP A C 1
ATOM 746 O O . ASP A 1 93 ? 26.359 13.867 -0.318 1 97.81 93 ASP A O 1
ATOM 750 N N . PRO A 1 94 ? 26.453 16.047 -0.087 1 96.81 94 PRO A N 1
ATOM 751 C CA . PRO A 1 94 ? 26.953 16.219 -1.455 1 96.81 94 PRO A CA 1
ATOM 752 C C . PRO A 1 94 ? 28.25 15.461 -1.726 1 96.81 94 PRO A C 1
ATOM 754 O O . PRO A 1 94 ? 28.562 15.172 -2.881 1 96.81 94 PRO A O 1
ATOM 757 N N . ALA A 1 95 ? 29 15.141 -0.685 1 97.5 95 ALA A N 1
ATOM 758 C CA . ALA A 1 95 ? 30.25 14.383 -0.849 1 97.5 95 ALA A CA 1
ATOM 759 C C . ALA A 1 95 ? 29.969 13.016 -1.457 1 97.5 95 ALA A C 1
ATOM 761 O O . ALA A 1 95 ? 30.844 12.43 -2.105 1 97.5 95 ALA A O 1
ATOM 762 N N . HIS A 1 96 ? 28.781 12.523 -1.295 1 97.06 96 HIS A N 1
ATOM 763 C CA . HIS A 1 96 ? 28.375 11.234 -1.842 1 97.06 96 HIS A CA 1
ATOM 764 C C . HIS A 1 96 ? 27.234 11.383 -2.838 1 97.06 96 HIS A C 1
ATOM 766 O O . HIS A 1 96 ? 26.344 10.539 -2.893 1 97.06 96 HIS A O 1
ATOM 772 N N . LYS A 1 97 ? 27.234 12.43 -3.51 1 96.5 97 LYS A N 1
ATOM 773 C CA . LYS A 1 97 ? 26.156 12.781 -4.426 1 96.5 97 LYS A CA 1
ATOM 774 C C . LYS A 1 97 ? 25.891 11.656 -5.426 1 96.5 97 LYS A C 1
ATOM 776 O O . LYS A 1 97 ? 24.75 11.242 -5.625 1 96.5 97 LYS A O 1
ATOM 781 N N . LYS A 1 98 ? 26.906 11.164 -6 1 94.19 98 LYS A N 1
ATOM 782 C CA . LYS A 1 98 ? 26.766 10.117 -7.008 1 94.19 98 LYS A CA 1
ATOM 783 C C . LYS A 1 98 ? 26.156 8.859 -6.41 1 94.19 98 LYS A C 1
ATOM 785 O O . LYS A 1 98 ? 25.266 8.242 -7.016 1 94.19 98 LYS A O 1
ATOM 790 N N . GLU A 1 99 ? 26.609 8.5 -5.289 1 93.5 99 GLU A N 1
ATOM 791 C CA . GLU A 1 99 ? 26.109 7.312 -4.613 1 93.5 99 GLU A CA 1
ATOM 792 C C . GLU A 1 99 ? 24.625 7.469 -4.258 1 93.5 99 GLU A C 1
ATOM 794 O O . GLU A 1 99 ? 23.828 6.543 -4.457 1 93.5 99 GLU A O 1
ATOM 799 N N . TRP A 1 100 ? 24.219 8.664 -3.797 1 94.88 100 TRP A N 1
ATOM 800 C CA . TRP A 1 100 ? 22.828 8.93 -3.432 1 94.88 100 TRP A CA 1
ATOM 801 C C . TRP A 1 100 ? 21.922 8.898 -4.66 1 94.88 100 TRP A C 1
ATOM 803 O O . TRP A 1 100 ? 20.812 8.367 -4.609 1 94.88 100 TRP A O 1
ATOM 813 N N . MET A 1 101 ? 22.453 9.43 -5.738 1 91.56 101 MET A N 1
ATOM 814 C CA . MET A 1 101 ? 21.672 9.445 -6.965 1 91.56 101 MET A CA 1
ATOM 815 C C . MET A 1 101 ? 21.438 8.031 -7.492 1 91.56 101 MET A C 1
ATOM 817 O O . MET A 1 101 ? 20.406 7.754 -8.109 1 91.56 101 MET A O 1
ATOM 821 N N . ASN A 1 102 ? 22.297 7.184 -7.164 1 89.25 102 ASN A N 1
ATOM 822 C CA . ASN A 1 102 ? 22.234 5.812 -7.66 1 89.25 102 ASN A CA 1
ATOM 823 C C . ASN A 1 102 ? 21.312 4.949 -6.785 1 89.25 102 ASN A C 1
ATOM 825 O O . ASN A 1 102 ? 20.953 3.836 -7.168 1 89.25 102 ASN A O 1
ATOM 829 N N . ILE A 1 103 ? 20.906 5.434 -5.684 1 89 103 ILE A N 1
ATOM 830 C CA . ILE A 1 103 ? 20.125 4.668 -4.727 1 89 103 ILE A CA 1
ATOM 831 C C . ILE A 1 103 ? 18.781 4.285 -5.352 1 89 103 ILE A C 1
ATOM 833 O O . ILE A 1 103 ? 18.266 3.193 -5.102 1 89 103 ILE A O 1
ATOM 837 N N . VAL A 1 104 ? 18.25 5.188 -6.23 1 84.06 104 VAL A N 1
ATOM 838 C CA . VAL A 1 104 ? 16.969 4.883 -6.855 1 84.06 104 VAL A CA 1
ATOM 839 C C . VAL A 1 104 ? 17.203 4.328 -8.258 1 84.06 104 VAL A C 1
ATOM 841 O O . VAL A 1 104 ? 16.266 4.246 -9.062 1 84.06 104 VAL A O 1
ATOM 844 N N . GLY A 1 105 ? 18.453 3.969 -8.578 1 85.38 105 GLY A N 1
ATOM 845 C CA . GLY A 1 105 ? 18.812 3.406 -9.867 1 85.38 105 GLY A CA 1
ATOM 846 C C . GLY A 1 105 ? 19.203 1.943 -9.789 1 85.38 105 GLY A C 1
ATOM 847 O O . GLY A 1 105 ? 18.812 1.238 -8.852 1 85.38 105 GLY A O 1
ATOM 848 N N . ASN A 1 106 ? 19.922 1.424 -10.852 1 83.88 106 ASN A N 1
ATOM 849 C CA . ASN A 1 106 ? 20.234 0.003 -10.93 1 83.88 106 ASN A CA 1
ATOM 850 C C . ASN A 1 106 ? 21.703 -0.219 -11.297 1 83.88 106 ASN A C 1
ATOM 852 O O . ASN A 1 106 ? 22.062 -1.263 -11.852 1 83.88 106 ASN A O 1
ATOM 856 N N . THR A 1 107 ? 22.594 0.702 -11.102 1 85.94 107 THR A N 1
ATOM 857 C CA . THR A 1 107 ? 23.984 0.562 -11.539 1 85.94 107 THR A CA 1
ATOM 858 C C . THR A 1 107 ? 24.891 0.249 -10.352 1 85.94 107 THR A C 1
ATOM 860 O O . THR A 1 107 ? 26.047 -0.117 -10.539 1 85.94 107 THR A O 1
ATOM 863 N N . GLY A 1 108 ? 24.484 0.294 -9.219 1 88.38 108 GLY A N 1
ATOM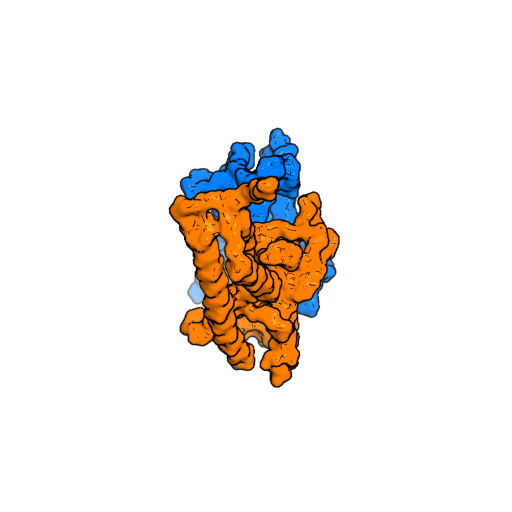 864 C CA . GLY A 1 108 ? 25.219 0.032 -7.984 1 88.38 108 GLY A CA 1
ATOM 865 C C . GLY A 1 108 ? 24.312 -0.329 -6.824 1 88.38 108 GLY A C 1
ATOM 866 O O . GLY A 1 108 ? 23.422 -1.177 -6.957 1 88.38 108 GLY A O 1
ATOM 867 N N . ILE A 1 109 ? 24.688 0.28 -5.754 1 91.56 109 ILE A N 1
ATOM 868 C CA . ILE A 1 109 ? 23.859 0.061 -4.566 1 91.56 109 ILE A CA 1
ATOM 869 C C . ILE A 1 109 ? 22.547 0.84 -4.695 1 91.56 109 ILE A C 1
ATOM 871 O O . ILE A 1 109 ? 22.562 2.045 -4.957 1 91.56 109 ILE A O 1
ATOM 875 N N . GLY A 1 110 ? 21.531 0.081 -4.66 1 92.69 110 GLY A N 1
ATOM 876 C CA . GLY A 1 110 ? 20.203 0.682 -4.703 1 92.69 110 GLY A CA 1
ATOM 877 C C . GLY A 1 110 ? 19.281 0.162 -3.619 1 92.69 110 GLY A C 1
ATOM 878 O O . GLY A 1 110 ? 19.719 -0.47 -2.662 1 92.69 110 GLY A O 1
ATOM 879 N N . ILE A 1 111 ? 18.031 0.601 -3.723 1 93.75 111 ILE A N 1
ATOM 880 C CA . ILE A 1 111 ? 17.047 0.139 -2.75 1 93.75 111 ILE A CA 1
ATOM 881 C C . ILE A 1 111 ? 15.914 -0.583 -3.469 1 93.75 111 ILE A C 1
ATOM 883 O O . ILE A 1 111 ? 15.555 -0.225 -4.594 1 93.75 111 ILE A O 1
ATOM 887 N N . ILE A 1 112 ? 15.398 -1.628 -2.855 1 94.81 112 ILE A N 1
ATOM 888 C CA . ILE A 1 112 ? 14.234 -2.375 -3.32 1 94.81 112 ILE A CA 1
ATOM 889 C C . ILE A 1 112 ? 13.094 -2.219 -2.322 1 94.81 112 ILE A C 1
ATOM 891 O O . ILE A 1 112 ? 13.281 -2.379 -1.116 1 94.81 112 ILE A O 1
ATOM 895 N N . LEU A 1 113 ? 11.984 -1.809 -2.824 1 97.25 113 LEU A N 1
ATOM 896 C CA . LEU A 1 113 ? 10.789 -1.749 -1.99 1 97.25 113 LEU A CA 1
ATOM 897 C C . LEU A 1 113 ? 10.203 -3.143 -1.775 1 97.25 113 LEU A C 1
ATOM 899 O O . LEU A 1 113 ? 9.672 -3.748 -2.707 1 97.25 113 LEU A O 1
ATOM 903 N N . ARG A 1 114 ? 10.281 -3.641 -0.571 1 97.81 114 ARG A N 1
ATOM 904 C CA . ARG A 1 114 ? 9.75 -4.961 -0.249 1 97.81 114 ARG A CA 1
ATOM 905 C C . ARG A 1 114 ? 8.25 -4.902 -0.004 1 97.81 114 ARG A C 1
ATOM 907 O O . ARG A 1 114 ? 7.516 -5.824 -0.374 1 97.81 114 ARG A O 1
ATOM 914 N N . SER A 1 115 ? 7.859 -3.82 0.629 1 98.69 115 SER A N 1
ATOM 915 C CA . SER A 1 115 ? 6.426 -3.65 0.84 1 98.69 115 SER A CA 1
ATOM 916 C C . SER A 1 115 ? 6.074 -2.188 1.095 1 98.69 115 SER A C 1
ATOM 918 O O . SER A 1 115 ? 6.926 -1.404 1.519 1 98.69 115 SER A O 1
ATOM 920 N N . ILE A 1 116 ? 4.84 -1.86 0.84 1 98.81 116 ILE A N 1
ATOM 921 C CA . ILE A 1 116 ? 4.285 -0.544 1.135 1 98.81 116 ILE A CA 1
ATOM 922 C C . ILE A 1 116 ? 2.857 -0.689 1.65 1 98.81 116 ILE A C 1
ATOM 924 O O . ILE A 1 116 ? 2.088 -1.512 1.146 1 98.81 116 ILE A O 1
ATOM 928 N N . LYS A 1 117 ? 2.58 -0.028 2.676 1 98.88 117 LYS A N 1
ATOM 929 C CA . LYS A 1 117 ? 1.221 0.072 3.199 1 98.88 117 LYS A CA 1
ATOM 930 C C . LYS A 1 117 ? 0.74 1.521 3.209 1 98.88 117 LYS A C 1
ATOM 932 O O . LYS A 1 117 ? 1.47 2.42 3.631 1 98.88 117 LYS A O 1
ATOM 937 N N . ILE A 1 118 ? -0.41 1.738 2.758 1 98.81 118 ILE A N 1
ATOM 938 C CA . ILE A 1 118 ? -1.021 3.062 2.775 1 98.81 118 ILE A CA 1
ATOM 939 C C . ILE A 1 118 ? -2.305 3.027 3.602 1 98.81 118 ILE A C 1
ATOM 941 O O . ILE A 1 118 ? -3.178 2.189 3.367 1 98.81 118 ILE A O 1
ATOM 945 N N . ASP A 1 119 ? -2.373 3.871 4.555 1 98.88 119 ASP A N 1
ATOM 946 C CA . ASP A 1 119 ? -3.596 4.141 5.301 1 98.88 119 ASP A CA 1
ATOM 947 C C . ASP A 1 119 ? -4.273 5.414 4.801 1 98.88 119 ASP A C 1
ATOM 949 O O . ASP A 1 119 ? -3.738 6.512 4.957 1 98.88 119 ASP A O 1
ATOM 953 N N . TYR A 1 120 ? -5.41 5.227 4.227 1 98.69 120 TYR A N 1
ATOM 954 C CA . TYR A 1 120 ? -6.137 6.379 3.701 1 98.69 120 TYR A CA 1
ATOM 955 C C . TYR A 1 120 ? -6.953 7.051 4.797 1 98.69 120 TYR A C 1
ATOM 957 O O . TYR A 1 120 ? -7.668 6.383 5.547 1 98.69 120 TYR A O 1
ATOM 965 N N . LYS A 1 121 ? -6.887 8.383 4.863 1 98.06 121 LYS A N 1
ATOM 966 C CA . LYS A 1 121 ? -7.52 9.094 5.969 1 98.06 121 LYS A CA 1
ATOM 967 C C . LYS A 1 121 ? -8.75 9.867 5.488 1 98.06 121 LYS A C 1
ATOM 969 O O . LYS A 1 121 ? -9.766 9.914 6.184 1 98.06 121 LYS A O 1
ATOM 974 N N . PHE A 1 122 ? -8.633 10.539 4.371 1 95.44 122 PHE A N 1
ATOM 975 C CA . PHE A 1 122 ? -9.781 11.18 3.744 1 95.44 122 PHE A CA 1
ATOM 976 C C . PHE A 1 122 ? -9.555 11.352 2.248 1 95.44 122 PHE A C 1
ATOM 978 O O . PHE A 1 122 ? -8.414 11.422 1.791 1 95.44 122 PHE A O 1
ATOM 985 N N . PRO A 1 123 ? -10.602 11.438 1.464 1 94.75 123 PRO A N 1
ATOM 986 C CA . PRO A 1 123 ? -10.477 11.562 0.01 1 94.75 123 PRO A CA 1
ATOM 987 C C . PRO A 1 123 ? -10.125 12.984 -0.432 1 94.75 123 PRO A C 1
ATOM 989 O O . PRO A 1 123 ? -10.789 13.938 -0.027 1 94.75 123 PRO A O 1
ATOM 992 N N . MET A 1 124 ? -9.094 13.109 -1.245 1 97 124 MET A N 1
ATOM 993 C CA . MET A 1 124 ? -8.742 14.398 -1.828 1 97 124 MET A CA 1
ATOM 994 C C . MET A 1 124 ? -9.461 14.617 -3.152 1 97 124 MET A C 1
ATOM 996 O O . MET A 1 124 ? -9.875 13.656 -3.807 1 97 124 MET A O 1
ATOM 1000 N N . LYS A 1 125 ? -9.609 15.898 -3.502 1 95.88 125 LYS A N 1
ATOM 1001 C CA . LYS A 1 125 ? -10.234 16.281 -4.762 1 95.88 125 LYS A CA 1
ATOM 1002 C C . LYS A 1 125 ? -9.492 17.438 -5.422 1 95.88 125 LYS A C 1
ATOM 1004 O O . LYS A 1 125 ? -8.867 18.25 -4.738 1 95.88 125 LYS A O 1
ATOM 1009 N N . TYR A 1 126 ? -9.594 17.438 -6.688 1 95.44 126 TYR A N 1
ATOM 1010 C CA . TYR A 1 126 ? -9.133 18.594 -7.445 1 95.44 126 TYR A CA 1
ATOM 1011 C C . TYR A 1 126 ? -10.086 19.766 -7.289 1 95.44 126 TYR A C 1
ATOM 1013 O O . TYR A 1 126 ? -11.305 19.594 -7.301 1 95.44 126 TYR A O 1
ATOM 1021 N N . PRO A 1 127 ? -9.578 20.859 -7.164 1 96.44 127 PRO A N 1
ATOM 1022 C CA . PRO A 1 127 ? -8.164 21.266 -7.133 1 96.44 127 PRO A CA 1
ATOM 1023 C C . PRO A 1 127 ? -7.566 21.188 -5.73 1 96.44 127 PRO A C 1
ATOM 1025 O O . PRO A 1 127 ? -8.25 21.484 -4.746 1 96.44 127 PRO A O 1
ATOM 1028 N N . ASP A 1 128 ? -6.449 20.75 -5.582 1 97.44 128 ASP A N 1
ATOM 1029 C CA . ASP A 1 128 ? -5.652 20.672 -4.359 1 97.44 128 ASP A CA 1
ATOM 1030 C C . ASP A 1 128 ? -4.164 20.562 -4.676 1 97.44 128 ASP A C 1
ATOM 1032 O O . ASP A 1 128 ? -3.779 20.469 -5.844 1 97.44 128 ASP A O 1
ATOM 1036 N N . GLU A 1 129 ? -3.379 20.812 -3.703 1 98.25 129 GLU A N 1
ATOM 1037 C CA . GLU A 1 129 ? -1.948 20.531 -3.768 1 98.25 129 GLU A CA 1
ATOM 1038 C C . GLU A 1 129 ? -1.533 19.531 -2.688 1 98.25 129 GLU A C 1
ATOM 1040 O O . GLU A 1 129 ? -2.123 19.5 -1.605 1 98.25 129 GLU A O 1
ATOM 1045 N N . VAL A 1 130 ? -0.519 18.719 -3.072 1 98 130 VAL A N 1
ATOM 1046 C CA . VAL A 1 130 ? -0.098 17.656 -2.164 1 98 130 VAL A CA 1
ATOM 1047 C C . VAL A 1 130 ? 1.351 17.891 -1.738 1 98 130 VAL A C 1
ATOM 1049 O O . VAL A 1 130 ? 2.193 18.25 -2.559 1 98 130 VAL A O 1
ATOM 1052 N N . THR A 1 131 ? 1.579 17.766 -0.477 1 98.5 131 THR A N 1
ATOM 1053 C CA . THR A 1 131 ? 2.924 17.734 0.086 1 98.5 131 THR A CA 1
ATOM 1054 C C . THR A 1 131 ? 3.195 16.391 0.761 1 98.5 131 THR A C 1
ATOM 1056 O O . THR A 1 131 ? 2.332 15.852 1.464 1 98.5 131 THR A O 1
ATOM 1059 N N . VAL A 1 132 ? 4.352 15.789 0.495 1 98.56 132 VAL A N 1
ATOM 1060 C CA . VAL A 1 132 ? 4.73 14.516 1.087 1 98.56 132 VAL A CA 1
ATOM 1061 C C . VAL A 1 132 ? 6.023 14.672 1.884 1 98.56 132 VAL A C 1
ATOM 1063 O O . VAL A 1 132 ? 7.004 15.227 1.383 1 98.56 132 VAL A O 1
ATOM 1066 N N . TYR A 1 133 ? 5.992 14.219 3.141 1 98.62 133 TYR A N 1
ATOM 1067 C CA . TYR A 1 133 ? 7.188 14.156 3.977 1 98.62 133 TYR A CA 1
ATOM 1068 C C . TYR A 1 133 ? 7.539 12.711 4.309 1 98.62 133 TYR A C 1
ATOM 1070 O O . TYR A 1 133 ? 6.656 11.906 4.613 1 98.62 133 TYR A O 1
ATOM 1078 N N . HIS A 1 134 ? 8.766 12.375 4.215 1 98.56 134 HIS A N 1
ATOM 1079 C CA . HIS A 1 134 ? 9.273 11.07 4.645 1 98.56 134 HIS A CA 1
ATOM 1080 C C . HIS A 1 134 ? 10.133 11.203 5.895 1 98.56 134 HIS A C 1
ATOM 1082 O O . HIS A 1 134 ? 10.734 12.258 6.137 1 98.56 134 HIS A O 1
ATOM 1088 N N . LYS A 1 135 ? 10.188 10.156 6.672 1 98.38 135 LYS A N 1
ATOM 1089 C CA . LYS A 1 135 ? 11.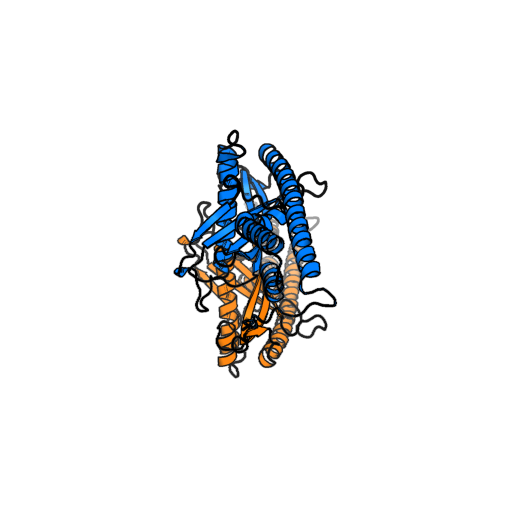102 10.078 7.805 1 98.38 135 LYS A CA 1
ATOM 1090 C C . LYS A 1 135 ? 11.57 8.648 8.039 1 98.38 135 LYS A C 1
ATOM 1092 O O . LYS A 1 135 ? 10.93 7.695 7.582 1 98.38 135 LYS A O 1
ATOM 1097 N N . VAL A 1 136 ? 12.727 8.555 8.664 1 97.81 136 VAL A N 1
ATOM 1098 C CA . VAL A 1 136 ? 13.203 7.254 9.117 1 97.81 136 VAL A CA 1
ATOM 1099 C C . VAL A 1 136 ? 12.305 6.742 10.242 1 97.81 136 VAL A C 1
ATOM 1101 O O . VAL A 1 136 ? 12.016 7.469 11.195 1 97.81 136 VAL A O 1
ATOM 1104 N N . ALA A 1 137 ? 11.844 5.52 10.125 1 97.62 137 ALA A N 1
ATOM 1105 C CA . ALA A 1 137 ? 10.797 5.012 11.008 1 97.62 137 ALA A CA 1
ATOM 1106 C C . ALA A 1 137 ? 11.359 4.613 12.367 1 97.62 137 ALA A C 1
ATOM 1108 O O . ALA A 1 137 ? 10.664 4.676 13.375 1 97.62 137 ALA A O 1
ATOM 1109 N N . HIS A 1 138 ? 12.594 4.145 12.383 1 95.88 138 HIS A N 1
ATOM 1110 C CA . HIS A 1 138 ? 13.203 3.635 13.609 1 95.88 138 HIS A CA 1
ATOM 1111 C C . HIS A 1 138 ? 14.633 4.133 13.766 1 95.88 138 HIS A C 1
ATOM 1113 O O . HIS A 1 138 ? 15.273 4.52 12.789 1 95.88 138 HIS A O 1
ATOM 1119 N N . ASP A 1 139 ? 15.062 4.035 14.977 1 96.06 139 ASP A N 1
ATOM 1120 C CA . ASP A 1 139 ? 16.438 4.402 15.281 1 96.06 139 ASP A CA 1
ATOM 1121 C C . ASP A 1 139 ? 17.422 3.447 14.602 1 96.06 139 ASP A C 1
ATOM 1123 O O . ASP A 1 139 ? 17.484 2.264 14.938 1 96.06 139 ASP A O 1
ATOM 1127 N N . PRO A 1 140 ? 18.172 4 13.727 1 94.19 140 PRO A N 1
ATOM 1128 C CA . PRO A 1 140 ? 19.125 3.125 13.031 1 94.19 140 PRO A CA 1
ATOM 1129 C C . PRO A 1 140 ? 20.188 2.545 13.961 1 94.19 140 PRO A C 1
ATOM 1131 O O . PRO A 1 140 ? 20.859 1.58 13.602 1 94.19 140 PRO A O 1
ATOM 1134 N N . SER A 1 141 ? 20.375 3.131 15.102 1 91.69 141 SER A N 1
ATOM 1135 C CA . SER A 1 141 ? 21.406 2.697 16.031 1 91.69 141 SER A CA 1
ATOM 1136 C C . SER A 1 141 ? 20.891 1.634 17 1 91.69 141 SER A C 1
ATOM 1138 O O . SER A 1 141 ? 21.641 1.078 17.797 1 91.69 141 SER A O 1
ATOM 1140 N N . SER A 1 142 ? 19.672 1.385 16.812 1 91.31 142 SER A N 1
ATOM 1141 C CA . SER A 1 142 ? 19.062 0.406 17.719 1 91.31 142 SER A CA 1
ATOM 1142 C C . SER A 1 142 ? 19.594 -0.997 17.438 1 91.31 142 SER A C 1
ATOM 1144 O O . SER A 1 142 ? 19.922 -1.333 16.297 1 91.31 142 SER A O 1
ATOM 1146 N N . SER A 1 143 ? 19.594 -1.847 18.422 1 86.75 143 SER A N 1
ATOM 1147 C CA . SER A 1 143 ? 20.062 -3.221 18.297 1 86.75 143 SER A CA 1
ATOM 1148 C C . SER A 1 143 ? 19.141 -4.047 17.422 1 86.75 143 SER A C 1
ATOM 1150 O O . SER A 1 143 ? 19.531 -5.102 16.906 1 86.75 143 SER A O 1
ATOM 1152 N N . HIS A 1 144 ? 17.938 -3.631 17.203 1 82 144 HIS A N 1
ATOM 1153 C CA . HIS A 1 144 ? 16.938 -4.363 16.422 1 82 144 HIS A CA 1
ATOM 1154 C C . HIS A 1 144 ? 16.969 -3.934 14.961 1 82 144 HIS A C 1
ATOM 1156 O O . HIS A 1 144 ? 16.234 -4.488 14.133 1 82 144 HIS A O 1
ATOM 1162 N N . SER A 1 145 ? 17.906 -3.018 14.773 1 83.94 145 SER A N 1
ATOM 1163 C CA . SER A 1 145 ? 17.953 -2.523 13.398 1 83.94 145 SER A CA 1
ATOM 1164 C C . SER A 1 145 ? 18.656 -3.523 12.484 1 83.94 145 SER A C 1
ATOM 1166 O O . SER A 1 145 ? 19.641 -4.164 12.883 1 83.94 145 SER A O 1
ATOM 1168 N N . HIS A 1 146 ? 18.109 -3.693 11.297 1 87.06 146 HIS A N 1
ATOM 1169 C CA . HIS A 1 146 ? 18.703 -4.574 10.289 1 87.06 146 HIS A CA 1
ATOM 1170 C C . HIS A 1 146 ? 19.797 -3.865 9.516 1 87.06 146 HIS A C 1
ATOM 1172 O O . HIS A 1 146 ? 19.703 -2.666 9.25 1 87.06 146 HIS A O 1
ATOM 1178 N N . LYS A 1 147 ? 20.766 -4.633 9.133 1 89.94 147 LYS A N 1
ATOM 1179 C CA . LYS A 1 147 ? 21.906 -4.059 8.43 1 89.94 147 LYS A CA 1
ATOM 1180 C C . LYS A 1 147 ? 21.625 -3.904 6.941 1 89.94 147 LYS A C 1
ATOM 1182 O O . LYS A 1 147 ? 22.297 -3.139 6.246 1 89.94 147 LYS A O 1
ATOM 1187 N N . ASP A 1 148 ? 20.672 -4.59 6.477 1 94.5 148 ASP A N 1
ATOM 1188 C CA . ASP A 1 148 ? 20.438 -4.602 5.035 1 94.5 148 ASP A CA 1
ATOM 1189 C C . ASP A 1 148 ? 19.031 -4.078 4.699 1 94.5 148 ASP A C 1
ATOM 1191 O O . ASP A 1 148 ? 18.562 -4.227 3.57 1 94.5 148 ASP A O 1
ATOM 1195 N N . ALA A 1 149 ? 18.359 -3.549 5.723 1 95.75 149 ALA A N 1
ATOM 1196 C CA . ALA A 1 149 ? 17 -3.074 5.504 1 95.75 149 ALA A CA 1
ATOM 1197 C C . ALA A 1 149 ? 16.688 -1.864 6.383 1 95.75 149 ALA A C 1
ATOM 1199 O O . ALA A 1 149 ? 17.391 -1.609 7.367 1 95.75 149 ALA A O 1
ATOM 1200 N N . PHE A 1 150 ? 15.703 -1.086 6.031 1 95.75 150 PHE A N 1
ATOM 1201 C CA . PHE A 1 150 ? 15.227 0.035 6.832 1 95.75 150 PHE A CA 1
ATOM 1202 C C . PHE A 1 150 ? 13.781 0.367 6.488 1 95.75 150 PHE A C 1
ATOM 1204 O O . PHE A 1 150 ? 13.242 -0.132 5.5 1 95.75 150 PHE A O 1
ATOM 1211 N N . HIS A 1 151 ? 13.195 1.101 7.355 1 97.88 151 HIS A N 1
ATOM 1212 C CA . HIS A 1 151 ? 11.789 1.458 7.203 1 97.88 151 HIS A CA 1
ATOM 1213 C C . HIS A 1 151 ? 11.609 2.971 7.117 1 97.88 151 HIS A C 1
ATOM 1215 O O . HIS A 1 151 ? 12.266 3.719 7.84 1 97.88 151 HIS A O 1
ATOM 1221 N N . LEU A 1 152 ? 10.789 3.344 6.18 1 98.25 152 LEU A N 1
ATOM 1222 C CA . LEU A 1 152 ? 10.375 4.738 6.07 1 98.25 152 LEU A CA 1
ATOM 1223 C C . LEU A 1 152 ? 8.883 4.883 6.344 1 98.25 152 LEU A C 1
ATOM 1225 O O . LEU A 1 152 ? 8.109 3.953 6.102 1 98.25 152 LEU A O 1
ATOM 1229 N N . GLN A 1 153 ? 8.562 6.004 6.879 1 98.75 153 GLN A N 1
ATOM 1230 C CA . GLN A 1 153 ? 7.18 6.457 6.938 1 98.75 153 GLN A CA 1
ATOM 1231 C C . GLN A 1 153 ? 6.988 7.75 6.145 1 98.75 153 GLN A C 1
ATOM 1233 O O . GLN A 1 153 ? 7.926 8.531 5.992 1 98.75 153 GLN A O 1
ATOM 1238 N N . ALA A 1 154 ? 5.824 7.898 5.613 1 98.75 154 ALA A N 1
ATOM 1239 C CA . ALA A 1 154 ? 5.504 9.148 4.922 1 98.75 154 ALA A CA 1
ATOM 1240 C C . ALA A 1 154 ? 4.098 9.625 5.281 1 98.75 154 ALA A C 1
ATOM 1242 O O . ALA A 1 154 ? 3.252 8.828 5.699 1 98.75 154 ALA A O 1
ATOM 1243 N N . VAL A 1 155 ? 3.965 10.898 5.215 1 98.75 155 VAL A N 1
ATOM 1244 C CA . VAL A 1 155 ? 2.645 11.5 5.344 1 98.75 155 VAL A CA 1
ATOM 1245 C C . VAL A 1 155 ? 2.324 12.312 4.09 1 98.75 155 VAL A C 1
ATOM 1247 O O . VAL A 1 155 ? 3.176 13.055 3.588 1 98.75 155 VAL A O 1
ATOM 1250 N N . ILE A 1 156 ? 1.165 12.047 3.543 1 98.75 156 ILE A N 1
ATOM 1251 C CA . ILE A 1 156 ? 0.654 12.781 2.393 1 98.75 156 ILE A CA 1
ATOM 1252 C C . ILE A 1 156 ? -0.373 13.812 2.854 1 98.75 156 ILE A C 1
ATOM 1254 O O . ILE A 1 156 ? -1.44 13.453 3.355 1 98.75 156 ILE A O 1
ATOM 1258 N N . ILE A 1 157 ? -0.04 15.062 2.588 1 98.5 157 ILE A N 1
ATOM 1259 C CA . ILE A 1 157 ? -0.809 16.141 3.184 1 98.5 157 ILE A CA 1
ATOM 1260 C C . ILE A 1 157 ? -1.576 16.891 2.094 1 98.5 157 ILE A C 1
ATOM 1262 O O . ILE A 1 157 ? -1.024 17.203 1.035 1 98.5 157 ILE A O 1
ATOM 1266 N N . SER A 1 158 ? -2.85 17.172 2.328 1 98.5 158 SER A N 1
ATOM 1267 C CA . SER A 1 158 ? -3.631 18.109 1.521 1 98.5 158 SER A CA 1
ATOM 1268 C C . SER A 1 158 ? -3.34 19.547 1.908 1 98.5 158 SER A C 1
ATOM 1270 O O . SER A 1 158 ? -3.551 19.953 3.057 1 98.5 158 SER A O 1
ATOM 1272 N N . GLU A 1 159 ? -2.895 20.312 1.03 1 97.56 159 GLU A N 1
ATOM 1273 C CA . GLU A 1 159 ? -2.629 21.734 1.31 1 97.56 159 GLU A CA 1
ATOM 1274 C C . GLU A 1 159 ? -3.926 22.5 1.542 1 97.56 159 GLU A C 1
ATOM 1276 O O . GLU A 1 159 ? -3.99 23.359 2.416 1 97.56 159 GLU A O 1
ATOM 1281 N N . ALA A 1 160 ? -4.902 22.141 0.773 1 96.5 160 ALA A N 1
ATOM 1282 C CA . ALA A 1 160 ? -6.184 22.828 0.876 1 96.5 160 ALA A CA 1
ATOM 1283 C C . ALA A 1 160 ? -6.848 22.562 2.221 1 96.5 160 ALA A C 1
ATOM 1285 O O . ALA A 1 160 ? -7.414 23.469 2.84 1 96.5 160 ALA A O 1
ATOM 1286 N N . LYS A 1 161 ? -6.727 21.312 2.676 1 96.75 161 LYS A N 1
ATOM 1287 C CA . LYS A 1 161 ? -7.418 20.938 3.9 1 96.75 161 LYS A CA 1
ATOM 1288 C C . LYS A 1 161 ? -6.477 20.984 5.102 1 96.75 161 LYS A C 1
ATOM 1290 O O . LYS A 1 161 ? -6.922 20.922 6.25 1 96.75 161 LYS A O 1
ATOM 1295 N N . GLN A 1 162 ? -5.203 21.078 4.902 1 96.75 162 GLN A N 1
ATOM 1296 C CA . GLN A 1 162 ? -4.168 21.172 5.926 1 96.75 162 GLN A CA 1
ATOM 1297 C C . GLN A 1 162 ? -4.281 20.016 6.922 1 96.75 162 GLN A C 1
ATOM 1299 O O . GLN A 1 162 ? -4.273 20.234 8.133 1 96.75 162 GLN A O 1
ATOM 1304 N N . ARG A 1 163 ? -4.375 18.828 6.441 1 96.88 163 ARG A N 1
ATOM 1305 C CA . ARG A 1 163 ? -4.387 17.609 7.246 1 96.88 163 ARG A CA 1
ATOM 1306 C C . ARG A 1 163 ? -3.896 16.422 6.438 1 96.88 163 ARG 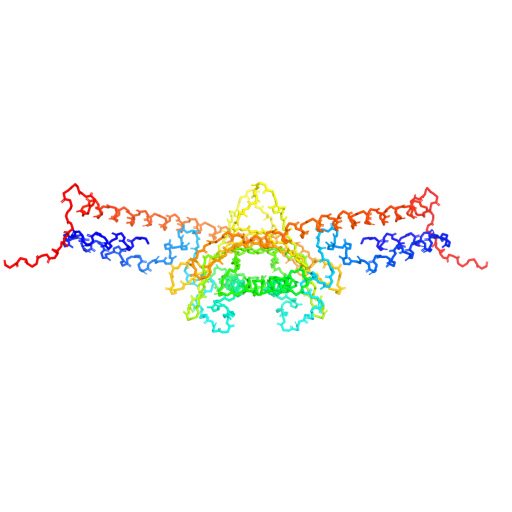A C 1
ATOM 1308 O O . ARG A 1 163 ? -3.896 16.453 5.203 1 96.88 163 ARG A O 1
ATOM 1315 N N . PRO A 1 164 ? -3.477 15.367 7.098 1 98.44 164 PRO A N 1
ATOM 1316 C CA . PRO A 1 164 ? -3.02 14.172 6.379 1 98.44 164 PRO A CA 1
ATOM 1317 C C . PRO A 1 164 ? -4.141 13.484 5.605 1 98.44 164 PRO A C 1
ATOM 1319 O O . PRO A 1 164 ? -5.188 13.164 6.18 1 98.44 164 PRO A O 1
ATOM 1322 N N . ALA A 1 165 ? -3.881 13.289 4.32 1 98.62 165 ALA A N 1
ATOM 1323 C CA . ALA A 1 165 ? -4.801 12.516 3.484 1 98.62 165 ALA A CA 1
ATOM 1324 C C . ALA A 1 165 ? -4.469 11.031 3.533 1 98.62 165 ALA A C 1
ATOM 1326 O O . ALA A 1 165 ? -5.336 10.188 3.297 1 98.62 165 ALA A O 1
ATOM 1327 N N . ALA A 1 166 ? -3.238 10.711 3.811 1 98.81 166 ALA A N 1
ATOM 1328 C CA . ALA A 1 166 ? -2.811 9.312 3.914 1 98.81 166 ALA A CA 1
ATOM 1329 C C . ALA A 1 166 ? -1.505 9.195 4.695 1 98.81 166 ALA A C 1
ATOM 1331 O O . ALA A 1 166 ? -0.741 10.164 4.789 1 98.81 166 ALA A O 1
ATOM 1332 N N . ARG A 1 167 ? -1.284 8.078 5.258 1 98.88 167 ARG A N 1
ATOM 1333 C CA . ARG A 1 167 ? -0.029 7.691 5.898 1 98.88 167 ARG A CA 1
ATOM 1334 C C . ARG A 1 167 ? 0.568 6.457 5.23 1 98.88 167 ARG A C 1
ATOM 1336 O O . ARG A 1 167 ? -0.156 5.527 4.875 1 98.88 167 ARG A O 1
ATOM 1343 N N . VAL A 1 168 ? 1.812 6.469 5.125 1 98.88 168 VAL A N 1
ATOM 1344 C CA . VAL A 1 168 ? 2.48 5.445 4.328 1 98.88 168 VAL A CA 1
ATOM 1345 C C . VAL A 1 168 ? 3.566 4.77 5.16 1 98.88 168 VAL A C 1
ATOM 1347 O O . VAL A 1 168 ? 4.312 5.438 5.879 1 98.88 168 VAL A O 1
ATOM 1350 N N . HIS A 1 169 ? 3.689 3.488 5.062 1 98.88 169 HIS A N 1
ATOM 1351 C CA . HIS A 1 169 ? 4.754 2.684 5.648 1 98.88 169 HIS A CA 1
ATOM 1352 C C . HIS A 1 169 ? 5.496 1.885 4.582 1 98.88 169 HIS A C 1
ATOM 1354 O O . HIS A 1 169 ? 4.875 1.142 3.818 1 98.88 169 HIS A O 1
ATOM 1360 N N . GLU A 1 170 ? 6.758 2.033 4.566 1 98.5 170 GLU A N 1
ATOM 1361 C CA . GLU A 1 170 ? 7.566 1.396 3.533 1 98.5 170 GLU A CA 1
ATOM 1362 C C . GLU A 1 170 ? 8.656 0.523 4.145 1 98.5 170 GLU A C 1
ATOM 1364 O O . GLU A 1 170 ? 9.328 0.935 5.094 1 98.5 170 GLU A O 1
ATOM 1369 N N . ASP A 1 171 ? 8.773 -0.65 3.658 1 98.31 171 ASP A N 1
ATOM 1370 C CA . ASP A 1 171 ? 9.852 -1.577 3.975 1 98.31 171 ASP A CA 1
ATOM 1371 C C . ASP A 1 171 ? 10.836 -1.695 2.809 1 98.31 171 ASP A C 1
ATOM 1373 O O . ASP A 1 171 ? 10.469 -2.164 1.729 1 98.31 171 ASP A O 1
ATOM 1377 N N . LEU A 1 172 ? 12.07 -1.288 3.051 1 97.12 172 LEU A N 1
ATOM 1378 C CA . LEU A 1 172 ? 13.062 -1.204 1.984 1 97.12 172 LEU A CA 1
ATOM 1379 C C . LEU A 1 172 ? 14.289 -2.047 2.314 1 97.12 172 LEU A C 1
ATOM 1381 O O . LEU A 1 172 ? 14.695 -2.131 3.477 1 97.12 172 LEU A O 1
ATOM 1385 N N . VAL A 1 173 ? 14.883 -2.59 1.26 1 96.38 173 VAL A N 1
ATOM 1386 C CA . VAL A 1 173 ? 16.109 -3.363 1.436 1 96.38 173 VAL A CA 1
ATOM 1387 C C . VAL A 1 173 ? 17.203 -2.818 0.521 1 96.38 173 VAL A C 1
ATOM 1389 O O . VAL A 1 173 ? 16.922 -2.303 -0.562 1 96.38 173 VAL A O 1
ATOM 1392 N N . ILE A 1 174 ? 18.406 -3 1.037 1 95.69 174 ILE A N 1
ATOM 1393 C CA . ILE A 1 174 ? 19.562 -2.6 0.25 1 95.69 174 ILE A CA 1
ATOM 1394 C C . ILE A 1 174 ? 19.938 -3.719 -0.719 1 95.69 174 ILE A C 1
ATOM 1396 O O . ILE A 1 174 ? 19.938 -4.895 -0.349 1 95.69 174 ILE A O 1
ATOM 1400 N N . TYR A 1 175 ? 20.234 -3.299 -1.958 1 94.62 175 TYR A N 1
ATOM 1401 C CA . TYR A 1 175 ? 20.531 -4.27 -3.006 1 94.62 175 TYR A CA 1
ATOM 1402 C C . TYR A 1 175 ? 21.719 -3.822 -3.844 1 94.62 175 TYR A C 1
ATOM 1404 O O . TYR A 1 175 ? 21.812 -2.652 -4.219 1 94.62 175 TYR A O 1
ATOM 1412 N N . ASP A 1 176 ? 22.609 -4.781 -4.051 1 94.56 176 ASP A N 1
ATOM 1413 C CA . ASP A 1 176 ? 23.734 -4.562 -4.961 1 94.56 176 ASP A CA 1
ATOM 1414 C C . ASP A 1 176 ? 23.422 -5.082 -6.359 1 94.56 176 ASP A C 1
ATOM 1416 O O . ASP A 1 176 ? 23.516 -6.285 -6.621 1 94.56 176 ASP A O 1
ATOM 1420 N N . TYR A 1 177 ? 23.172 -4.234 -7.258 1 91.25 177 TYR A N 1
ATOM 1421 C CA . TYR A 1 177 ? 22.734 -4.621 -8.602 1 91.25 177 TYR A CA 1
ATOM 1422 C C . TYR A 1 177 ? 23.891 -5.203 -9.398 1 91.25 177 TYR A C 1
ATOM 1424 O O . TYR A 1 177 ? 23.688 -5.965 -10.344 1 91.25 177 TYR A O 1
ATOM 1432 N N . LYS A 1 178 ? 25.078 -4.832 -9.031 1 91.69 178 LYS A N 1
ATOM 1433 C CA . LYS A 1 178 ? 26.234 -5.402 -9.695 1 91.69 178 LYS A CA 1
ATOM 1434 C C . LYS A 1 178 ? 26.422 -6.871 -9.32 1 91.69 178 LYS A C 1
ATOM 1436 O O . LYS A 1 178 ? 26.703 -7.707 -10.18 1 91.69 178 LYS A O 1
ATOM 1441 N N . ARG A 1 179 ? 26.203 -7.18 -8.102 1 93.19 179 ARG A N 1
ATOM 1442 C CA . ARG A 1 179 ? 26.391 -8.539 -7.609 1 93.19 179 ARG A CA 1
ATOM 1443 C C . ARG A 1 179 ? 25.094 -9.336 -7.672 1 93.19 179 ARG A C 1
ATOM 1445 O O . ARG A 1 179 ? 25.094 -10.562 -7.57 1 93.19 179 ARG A O 1
ATOM 1452 N N . GLY A 1 180 ? 23.984 -8.648 -7.707 1 90.69 180 GLY A N 1
ATOM 1453 C CA . GLY A 1 180 ? 22.688 -9.297 -7.828 1 90.69 180 GLY A CA 1
ATOM 1454 C C . GLY A 1 180 ? 22.219 -9.945 -6.535 1 90.69 180 GLY A C 1
ATOM 1455 O O . GLY A 1 180 ? 21.688 -11.062 -6.551 1 90.69 180 GLY A O 1
ATOM 1456 N N . LYS A 1 181 ? 22.5 -9.281 -5.438 1 94 181 LYS A N 1
ATOM 1457 C CA . LYS A 1 181 ? 22.109 -9.82 -4.141 1 94 181 LYS A CA 1
ATOM 1458 C C . LYS A 1 181 ? 21.906 -8.703 -3.117 1 94 181 LYS A C 1
ATOM 1460 O O . LYS A 1 181 ? 22.344 -7.57 -3.338 1 94 181 LYS A O 1
ATOM 1465 N N . LYS A 1 182 ? 21.344 -9.047 -2.066 1 93.31 182 LYS A N 1
ATOM 1466 C CA . LYS A 1 182 ? 21.203 -8.109 -0.956 1 93.31 182 LYS A CA 1
ATOM 1467 C C . LYS A 1 182 ? 22.562 -7.668 -0.43 1 93.31 182 LYS A C 1
ATOM 1469 O O . LYS A 1 182 ? 23.547 -8.414 -0.505 1 93.31 182 LYS A O 1
ATOM 1474 N N . ALA A 1 183 ? 22.625 -6.484 0.066 1 94.75 183 ALA A N 1
ATOM 1475 C CA . ALA A 1 183 ? 23.859 -5.914 0.582 1 94.75 183 ALA A CA 1
ATOM 1476 C C . ALA A 1 183 ? 23.625 -5.152 1.883 1 94.75 183 ALA A C 1
ATOM 1478 O O . ALA A 1 183 ? 22.484 -4.793 2.195 1 94.75 183 ALA A O 1
ATOM 1479 N N . GLU A 1 184 ? 24.656 -4.949 2.537 1 94.5 184 GLU A N 1
ATOM 1480 C CA . GLU A 1 184 ? 24.578 -4.125 3.74 1 94.5 184 GLU A CA 1
ATOM 1481 C C . GLU A 1 184 ? 24.453 -2.646 3.389 1 94.5 184 GLU A C 1
ATOM 1483 O O . GLU A 1 184 ? 24.969 -2.203 2.359 1 94.5 184 GLU A O 1
ATOM 1488 N N . MET A 1 185 ? 23.844 -1.928 4.219 1 94.5 185 MET A N 1
ATOM 1489 C CA . MET A 1 185 ? 23.75 -0.481 4.051 1 94.5 185 MET A CA 1
ATOM 1490 C C . MET A 1 185 ? 25.125 0.17 4.094 1 94.5 185 MET A C 1
ATOM 1492 O O . MET A 1 185 ? 25.875 -0.043 5.039 1 94.5 185 MET A O 1
ATOM 1496 N N . PRO A 1 186 ? 25.453 0.909 3.146 1 94.69 186 PRO A N 1
ATOM 1497 C CA . PRO A 1 186 ? 26.766 1.548 3.174 1 94.69 186 PRO A CA 1
ATOM 1498 C C . PRO A 1 186 ? 26.906 2.549 4.316 1 94.69 186 PRO A C 1
ATOM 1500 O O . PRO A 1 186 ? 25.938 3.189 4.711 1 94.69 186 PRO A O 1
ATOM 1503 N N . PRO A 1 187 ? 28.078 2.744 4.758 1 95.5 187 PRO A N 1
ATOM 1504 C CA . PRO A 1 187 ? 28.312 3.605 5.922 1 95.5 187 PRO A CA 1
ATOM 1505 C C . PRO A 1 187 ? 27.828 5.035 5.707 1 95.5 187 PRO A C 1
ATOM 1507 O O . PRO A 1 187 ? 27.281 5.648 6.629 1 95.5 187 PRO A O 1
ATOM 1510 N N . PHE A 1 188 ? 28.016 5.598 4.559 1 95.69 188 PHE A N 1
ATOM 1511 C CA . PHE A 1 188 ? 27.594 6.973 4.336 1 95.69 188 PHE A CA 1
ATOM 1512 C C . PHE A 1 188 ? 26.094 7.113 4.52 1 95.69 188 PHE A C 1
ATOM 1514 O O . PHE A 1 188 ? 25.625 8.117 5.059 1 95.69 188 PHE A O 1
ATOM 1521 N N . MET A 1 189 ? 25.344 6.117 4.102 1 95.62 189 MET A N 1
ATOM 1522 C CA . MET A 1 189 ? 23.891 6.125 4.25 1 95.62 189 MET A CA 1
ATOM 1523 C C . MET A 1 189 ? 23.484 5.973 5.711 1 95.62 189 MET A C 1
ATOM 1525 O O . MET A 1 189 ? 22.641 6.715 6.207 1 95.62 189 MET A O 1
ATOM 1529 N N . LEU A 1 190 ? 24.141 5.082 6.336 1 96.06 190 LEU A N 1
ATOM 1530 C CA . LEU A 1 190 ? 23.844 4.836 7.746 1 96.06 190 LEU A CA 1
ATOM 1531 C C . LEU A 1 190 ? 24.109 6.082 8.578 1 96.06 190 LEU A C 1
ATOM 1533 O O . LEU A 1 190 ? 23.312 6.445 9.438 1 96.06 190 LEU A O 1
ATOM 1537 N N . ASP A 1 191 ? 25.188 6.699 8.328 1 96.81 191 ASP A N 1
ATOM 1538 C CA . ASP A 1 191 ? 25.547 7.906 9.055 1 96.81 191 ASP A CA 1
ATOM 1539 C C . ASP A 1 191 ? 24.5 9 8.867 1 96.81 191 ASP A C 1
ATOM 1541 O O . ASP A 1 191 ? 24.125 9.68 9.82 1 96.81 191 ASP A O 1
ATOM 1545 N N . GLN A 1 192 ? 24.094 9.125 7.68 1 97.12 192 GLN A N 1
ATOM 1546 C CA . GLN A 1 192 ? 23.109 10.164 7.406 1 97.12 192 GLN A CA 1
ATOM 1547 C C . GLN A 1 192 ? 21.75 9.812 8.031 1 97.12 192 GLN A C 1
ATOM 1549 O O . GLN A 1 192 ? 21.031 10.703 8.477 1 97.12 192 GLN A O 1
ATOM 1554 N N . PHE A 1 193 ? 21.406 8.531 8.055 1 97.12 193 PHE A N 1
ATOM 1555 C CA . PHE A 1 193 ? 20.156 8.117 8.672 1 97.12 193 PHE A CA 1
ATOM 1556 C C . PHE A 1 193 ? 20.203 8.336 10.18 1 97.12 193 PHE A C 1
ATOM 1558 O O . PHE A 1 193 ? 19.203 8.727 10.789 1 97.12 193 PHE A O 1
ATOM 1565 N N . LYS A 1 194 ? 21.328 8.117 10.75 1 97.38 194 LYS A N 1
ATOM 1566 C CA . LYS A 1 194 ? 21.5 8.383 12.172 1 97.38 194 LYS A CA 1
ATOM 1567 C C . LYS A 1 194 ? 21.312 9.867 12.484 1 97.38 194 LYS A C 1
ATOM 1569 O O . LYS A 1 194 ? 20.578 10.227 13.406 1 97.38 194 LYS A O 1
ATOM 1574 N N . SER A 1 195 ? 21.969 10.656 11.68 1 97.69 195 SER A N 1
ATOM 1575 C CA . SER A 1 195 ? 21.844 12.094 11.852 1 97.69 195 SER A CA 1
ATOM 1576 C C . SER A 1 195 ? 20.422 12.562 11.625 1 97.69 195 SER A C 1
ATOM 1578 O O . SER A 1 195 ? 19.891 13.391 12.383 1 97.69 195 SER A O 1
ATOM 1580 N N . THR A 1 196 ? 19.828 12.031 10.641 1 98 196 THR A N 1
ATOM 1581 C CA . THR A 1 196 ? 18.453 12.391 10.32 1 98 196 THR A CA 1
ATOM 1582 C C . THR A 1 196 ? 17.516 12 11.461 1 98 196 THR A C 1
ATOM 1584 O O . THR A 1 196 ? 16.625 12.766 11.828 1 98 196 THR A O 1
ATOM 1587 N N . TRP A 1 197 ? 17.719 10.859 12.023 1 98.06 197 TRP A N 1
ATOM 1588 C CA . TRP A 1 197 ? 16.906 10.391 13.141 1 98.06 197 TRP A CA 1
ATOM 1589 C C . TRP A 1 197 ? 17 11.352 14.32 1 98.06 197 TRP A C 1
ATOM 1591 O O . TRP A 1 197 ? 15.984 11.703 14.922 1 98.06 197 TRP A O 1
ATOM 1601 N N . GLU A 1 198 ? 18.172 11.766 14.602 1 98.12 198 GLU A N 1
ATOM 1602 C CA . GLU A 1 198 ? 18.375 12.719 15.695 1 98.12 198 GLU A CA 1
ATOM 1603 C C . GLU A 1 198 ? 17.609 14.016 15.438 1 98.12 198 GLU A C 1
ATOM 1605 O O . GLU A 1 198 ? 16.969 14.547 16.344 1 98.12 198 GLU A O 1
ATOM 1610 N N . LEU A 1 199 ? 17.734 14.445 14.219 1 98.38 199 LEU A N 1
ATOM 1611 C CA . LEU A 1 199 ? 17.031 15.664 13.852 1 98.38 199 LEU A CA 1
ATOM 1612 C C . LEU A 1 199 ? 15.523 15.477 13.961 1 98.38 199 LEU A C 1
ATOM 1614 O O . LEU A 1 199 ? 14.812 16.391 14.398 1 98.38 199 LEU A O 1
ATOM 1618 N N . GLN A 1 200 ? 15.047 14.375 13.562 1 98.69 200 GLN A N 1
ATOM 1619 C CA . GLN A 1 200 ? 13.633 14.055 13.656 1 98.69 200 GLN A CA 1
ATOM 1620 C C . GLN A 1 200 ? 13.148 14.094 15.102 1 98.69 200 GLN A C 1
ATOM 1622 O O . GLN A 1 200 ? 12.094 14.656 15.398 1 98.69 200 GLN A O 1
ATOM 1627 N N . GLU A 1 201 ? 13.883 13.531 15.969 1 98.44 201 GLU A N 1
ATOM 1628 C CA . GLU A 1 201 ? 13.508 13.492 17.375 1 98.44 201 GLU A CA 1
ATOM 1629 C C . GLU A 1 201 ? 13.516 14.891 17.984 1 98.44 201 GLU A C 1
ATOM 1631 O O . GLU A 1 201 ? 12.641 15.234 18.781 1 98.44 201 GLU A O 1
ATOM 1636 N N . LYS A 1 202 ? 14.484 15.664 17.594 1 98.5 202 LYS A N 1
ATOM 1637 C CA . LYS A 1 202 ? 14.531 17.047 18.062 1 98.5 202 LYS A CA 1
ATOM 1638 C C . LYS A 1 202 ? 13.32 17.828 17.562 1 98.5 202 LYS A C 1
ATOM 1640 O O . LYS A 1 202 ? 12.695 18.578 18.344 1 98.5 202 LYS A O 1
ATOM 1645 N N . ALA A 1 203 ? 13.039 17.641 16.297 1 98.31 203 ALA A N 1
ATOM 1646 C CA . ALA A 1 203 ? 11.875 18.312 15.727 1 98.31 203 ALA A CA 1
ATOM 1647 C C . ALA A 1 203 ? 10.594 17.891 16.438 1 98.31 203 ALA A C 1
ATOM 1649 O O . ALA A 1 203 ? 9.75 18.734 16.766 1 98.31 203 ALA A O 1
ATOM 1650 N N . LYS A 1 204 ? 10.453 16.672 16.625 1 98.56 204 LYS A N 1
ATOM 1651 C CA . LYS A 1 204 ? 9.289 16.125 17.312 1 98.56 204 LYS A CA 1
ATOM 1652 C C . LYS A 1 204 ? 9.102 16.766 18.672 1 98.56 204 LYS A C 1
ATOM 1654 O O . LYS A 1 204 ? 8.016 17.25 18.984 1 98.56 204 LYS A O 1
ATOM 1659 N N . THR A 1 205 ? 10.102 16.812 19.453 1 98.5 205 THR A N 1
ATOM 1660 C CA . THR A 1 205 ? 10.047 17.375 20.797 1 98.5 205 THR A CA 1
ATOM 1661 C C . THR A 1 205 ? 9.727 18.875 20.75 1 98.5 205 THR A C 1
ATOM 1663 O O . THR A 1 205 ? 8.875 19.359 21.5 1 98.5 205 THR A O 1
ATOM 1666 N N . PHE A 1 206 ? 10.398 19.531 19.859 1 98.44 206 PHE A N 1
ATOM 1667 C CA . PHE A 1 206 ? 10.234 20.969 19.734 1 98.44 206 PHE A CA 1
ATOM 1668 C C . PHE A 1 206 ? 8.781 21.328 19.406 1 98.44 206 PHE A C 1
ATOM 1670 O O . PHE A 1 206 ? 8.172 22.141 20.078 1 98.44 206 PHE A O 1
ATOM 1677 N N . TRP A 1 207 ? 8.211 20.641 18.453 1 98.19 207 TRP A N 1
ATOM 1678 C CA . TRP A 1 207 ? 6.887 21.016 17.953 1 98.19 207 TRP A CA 1
ATOM 1679 C C . TRP A 1 207 ? 5.797 20.484 18.891 1 98.19 207 TRP A C 1
ATOM 1681 O O . TRP A 1 207 ? 4.746 21.109 19.031 1 98.19 207 TRP A O 1
ATOM 1691 N N . GLN A 1 208 ? 6.055 19.375 19.5 1 98.31 208 GLN A N 1
ATOM 1692 C CA . GLN A 1 208 ? 5.105 18.906 20.5 1 98.31 208 GLN A CA 1
ATOM 1693 C C . GLN A 1 208 ? 5.004 19.891 21.656 1 98.31 208 GLN A C 1
ATOM 1695 O O . GLN A 1 208 ? 3.914 20.125 22.188 1 98.31 208 GLN A O 1
ATOM 1700 N N . GLN A 1 209 ? 6.156 20.438 22.031 1 98.25 209 GLN A N 1
ATOM 1701 C CA . GLN A 1 209 ? 6.141 21.453 23.078 1 98.25 209 GLN A CA 1
ATOM 1702 C C . GLN A 1 209 ? 5.371 22.703 22.641 1 98.25 209 GLN A C 1
ATOM 1704 O O . GLN A 1 209 ? 4.645 23.297 23.438 1 98.25 209 GLN A O 1
ATOM 1709 N N . ARG A 1 210 ? 5.52 23.062 21.422 1 97.06 210 ARG A N 1
ATOM 1710 C CA . ARG A 1 210 ? 4.781 24.203 20.891 1 97.06 210 ARG A CA 1
ATOM 1711 C C . ARG A 1 210 ? 3.277 23.938 20.922 1 97.06 210 ARG A C 1
ATOM 1713 O O . ARG A 1 210 ? 2.494 24.859 21.188 1 97.06 210 ARG A O 1
ATOM 1720 N N . ILE A 1 211 ? 2.885 22.734 20.625 1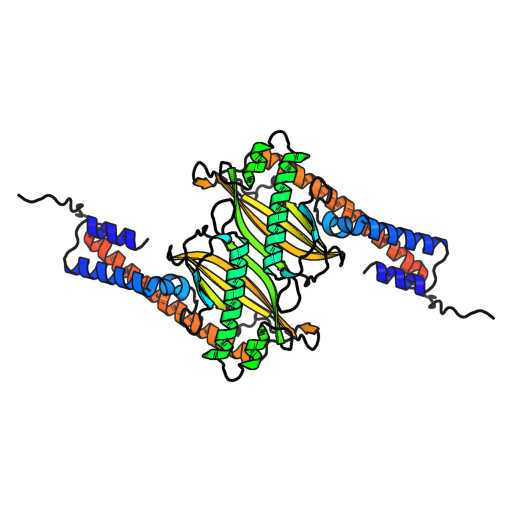 97.12 211 ILE A N 1
ATOM 1721 C CA . ILE A 1 211 ? 1.477 22.359 20.688 1 97.12 211 ILE A CA 1
ATOM 1722 C C . ILE A 1 211 ? 0.967 22.5 22.109 1 97.12 211 ILE A C 1
ATOM 1724 O O . ILE A 1 211 ? -0.106 23.047 22.344 1 97.12 211 ILE A O 1
ATOM 1728 N N . LEU A 1 212 ? 1.742 22.016 23.016 1 97.06 212 LEU A N 1
ATOM 1729 C CA . LEU A 1 212 ? 1.365 22.109 24.422 1 97.06 212 LEU A CA 1
ATOM 1730 C C . LEU A 1 212 ? 1.242 23.562 24.859 1 97.06 212 LEU A C 1
ATOM 1732 O O . LEU A 1 212 ? 0.323 23.922 25.609 1 97.06 212 LEU A O 1
ATOM 1736 N N . ASP A 1 213 ? 2.174 24.344 24.422 1 97.31 213 ASP A N 1
ATOM 1737 C CA . ASP A 1 213 ? 2.135 25.766 24.734 1 97.31 213 ASP A CA 1
ATOM 1738 C C . ASP A 1 213 ? 0.859 26.422 24.203 1 97.31 213 ASP A C 1
ATOM 1740 O O . ASP A 1 213 ? 0.208 27.203 24.906 1 97.31 213 ASP A O 1
ATOM 1744 N N . ILE A 1 214 ? 0.551 26.141 22.984 1 95.94 214 ILE A N 1
ATOM 1745 C CA . ILE A 1 214 ? -0.649 26.672 22.344 1 95.94 214 ILE A CA 1
ATOM 1746 C C . ILE A 1 214 ? -1.886 26.219 23.125 1 95.94 214 ILE A C 1
ATOM 1748 O O . ILE A 1 214 ? -2.77 27.031 23.422 1 95.94 214 ILE A O 1
ATOM 1752 N N . GLU A 1 215 ? -1.918 24.969 23.422 1 95.31 215 GLU A N 1
ATOM 1753 C CA . GLU A 1 215 ? -3.045 24.422 24.172 1 95.31 215 GLU A CA 1
ATOM 1754 C C . GLU A 1 215 ? -3.215 25.109 25.516 1 95.31 215 GLU A C 1
ATOM 1756 O O . GLU A 1 215 ? -4.34 25.375 25.953 1 95.31 215 GLU A O 1
ATOM 1761 N N . ALA A 1 216 ? -2.152 25.391 26.203 1 95.62 216 ALA A N 1
ATOM 1762 C CA . ALA A 1 216 ? -2.189 26.062 27.5 1 95.62 216 ALA A CA 1
ATOM 1763 C C . ALA A 1 216 ? -2.738 27.484 27.359 1 95.62 216 ALA A C 1
ATOM 1765 O O . ALA A 1 216 ? -3.527 27.938 28.188 1 95.62 216 ALA A O 1
ATOM 1766 N N . ARG A 1 217 ? -2.305 28.109 26.328 1 94.62 217 ARG A N 1
ATOM 1767 C CA . ARG A 1 217 ? -2.777 29.469 26.078 1 94.62 217 ARG A CA 1
ATOM 1768 C C . ARG A 1 217 ? -4.273 29.469 25.781 1 94.62 217 ARG A C 1
ATOM 1770 O O . ARG A 1 217 ? -5.004 30.328 26.281 1 94.62 217 ARG A O 1
ATOM 1777 N N . VAL A 1 218 ? -4.707 28.516 25 1 93.69 218 VAL A N 1
ATOM 1778 C CA . VAL A 1 218 ? -6.121 28.406 24.656 1 93.69 218 VAL A CA 1
ATOM 1779 C C . VAL A 1 218 ? -6.926 28.078 25.922 1 93.69 218 VAL A C 1
ATOM 1781 O O . VAL A 1 218 ? -7.988 28.656 26.156 1 93.69 218 VAL A O 1
ATOM 1784 N N . ARG A 1 219 ? -6.449 27.188 26.703 1 93.5 219 ARG A N 1
ATOM 1785 C CA . ARG A 1 219 ? -7.121 26.797 27.938 1 93.5 219 ARG A CA 1
ATOM 1786 C C . ARG A 1 219 ? -7.262 28 28.875 1 93.5 219 ARG A C 1
ATOM 1788 O O . ARG A 1 219 ? -8.305 28.172 29.516 1 93.5 219 ARG A O 1
ATOM 1795 N N . THR A 1 220 ? -6.27 28.766 28.984 1 93.44 220 THR A N 1
ATOM 1796 C CA . THR A 1 220 ? -6.309 29.969 29.812 1 93.44 220 THR A CA 1
ATOM 1797 C C . THR A 1 220 ? -7.41 30.906 29.328 1 93.44 220 THR A C 1
ATOM 1799 O O . THR A 1 220 ? -8.18 31.438 30.141 1 93.44 220 THR A O 1
ATOM 1802 N N . LEU A 1 221 ? -7.441 31.062 28 1 91.06 221 LEU A N 1
ATOM 1803 C CA . LEU A 1 221 ? -8.477 31.922 27.438 1 91.06 221 LEU A CA 1
ATOM 1804 C C . LEU A 1 221 ? -9.867 31.375 27.734 1 91.06 221 LEU A C 1
ATOM 1806 O O . LEU A 1 221 ? -10.789 32.125 28.016 1 91.06 221 LEU A O 1
ATOM 1810 N N . GLU A 1 222 ? -10.008 30.062 27.672 1 91.62 222 GLU A N 1
ATOM 1811 C CA . GLU A 1 222 ? -11.281 29.422 27.984 1 91.62 222 GLU A CA 1
ATOM 1812 C C . GLU A 1 222 ? -11.672 29.641 29.438 1 91.62 222 GLU A C 1
ATOM 1814 O O . GLU A 1 222 ? -12.828 29.969 29.734 1 91.62 222 GLU A O 1
ATOM 1819 N N . MET A 1 223 ? -10.781 29.531 30.328 1 90.94 223 MET A N 1
ATOM 1820 C CA . MET A 1 223 ? -11.039 29.703 31.75 1 90.94 223 MET A CA 1
ATOM 1821 C C . MET A 1 223 ? -11.383 31.141 32.094 1 90.94 223 MET A C 1
ATOM 1823 O O . MET A 1 223 ? -12.156 31.406 33 1 90.94 223 MET A O 1
ATOM 1827 N N . GLU A 1 224 ? -10.945 32.062 31.281 1 88.25 224 GLU A N 1
ATOM 1828 C CA . GLU A 1 224 ? -11.156 33.5 31.531 1 88.25 224 GLU A CA 1
ATOM 1829 C C . GLU A 1 224 ? -12.391 34 30.781 1 88.25 224 GLU A C 1
ATOM 1831 O O . GLU A 1 224 ? -12.797 35.156 30.969 1 88.25 224 GLU A O 1
ATOM 1836 N N . SER A 1 225 ? -12.914 33.125 29.969 1 86.38 225 SER A N 1
ATOM 1837 C CA . SER A 1 225 ? -14.055 33.594 29.188 1 86.38 225 SER A CA 1
ATOM 1838 C C . SER A 1 225 ? -15.312 32.812 29.516 1 86.38 225 SER A C 1
ATOM 1840 O O . SER A 1 225 ? -16.031 33.156 30.453 1 86.38 225 SER A O 1
ATOM 1842 N N . TRP A 1 226 ? -15.594 31.625 28.906 1 80.25 226 TRP A N 1
ATOM 1843 C CA . TRP A 1 226 ? -16.875 30.938 29.062 1 80.25 226 TRP A CA 1
ATOM 1844 C C . TRP A 1 226 ? -16.812 29.891 30.156 1 80.25 226 TRP A C 1
ATOM 1846 O O . TRP A 1 226 ? -17.844 29.469 30.703 1 80.25 226 TRP A O 1
ATOM 1856 N N . ASP A 1 227 ? -15.555 29.375 30.391 1 79.12 227 ASP A N 1
ATOM 1857 C CA . ASP A 1 227 ? -15.43 28.344 31.406 1 79.12 227 ASP A CA 1
ATOM 1858 C C . ASP A 1 227 ? -15.258 28.969 32.812 1 79.12 227 ASP A C 1
ATOM 1860 O O . ASP A 1 227 ? -14.242 28.734 33.469 1 79.12 227 ASP A O 1
ATOM 1864 N N . ARG A 1 228 ? -16.109 30.016 33 1 76.75 228 ARG A N 1
ATOM 1865 C CA . ARG A 1 228 ? -16.156 30.641 34.312 1 76.75 228 ARG A CA 1
ATOM 1866 C C . ARG A 1 228 ? -17.578 30.656 34.875 1 76.75 228 ARG A C 1
ATOM 1868 O O . ARG A 1 228 ? -18.547 30.578 34.094 1 76.75 228 ARG A O 1
ATOM 1875 N N . GLU A 1 229 ? -17.734 30.406 36.156 1 70.31 229 GLU A N 1
ATOM 1876 C CA . GLU A 1 229 ? -19.031 30.297 36.812 1 70.31 229 GLU A CA 1
ATOM 1877 C C . GLU A 1 229 ? -19.984 31.391 36.344 1 70.31 229 GLU A C 1
ATOM 1879 O O . GLU A 1 229 ? -21.172 31.156 36.156 1 70.31 229 GLU A O 1
ATOM 1884 N N . ASP A 1 230 ? -19.562 32.562 36.125 1 69.56 230 ASP A N 1
ATOM 1885 C CA . ASP A 1 230 ? -20.453 33.688 35.875 1 69.56 230 ASP A CA 1
ATOM 1886 C C . ASP A 1 230 ? -20.438 34.031 34.375 1 69.56 230 ASP A C 1
ATOM 1888 O O . ASP A 1 230 ? -20.859 35.125 34 1 69.56 230 ASP A O 1
ATOM 1892 N N . ALA A 1 231 ? -20.125 33.031 33.562 1 70 231 ALA A N 1
ATOM 1893 C CA . ALA A 1 231 ? -19.906 33.344 32.156 1 70 231 ALA A CA 1
ATOM 1894 C C . ALA A 1 231 ? -21.25 33.5 31.422 1 70 231 ALA A C 1
ATOM 1896 O O . ALA A 1 231 ? -22.125 32.656 31.562 1 70 231 ALA A O 1
ATOM 1897 N N . VAL A 1 232 ? -21.516 34.656 30.891 1 70.56 232 VAL A N 1
ATOM 1898 C CA . VAL A 1 232 ? -22.703 34.906 30.078 1 70.56 232 VAL A CA 1
ATOM 1899 C C . VAL A 1 232 ? -22.297 35.219 28.641 1 70.56 232 VAL A C 1
ATOM 1901 O O . VAL A 1 232 ? -21.281 35.875 28.406 1 70.56 232 VAL A O 1
ATOM 1904 N N . GLU A 1 233 ? -22.906 34.469 27.797 1 69.38 233 GLU A N 1
ATOM 1905 C CA . GLU A 1 233 ? -22.641 34.719 26.391 1 69.38 233 GLU A CA 1
ATOM 1906 C C . GLU A 1 233 ? -22.766 36.188 26.031 1 69.38 233 GLU A C 1
ATOM 1908 O O . GLU A 1 233 ? -23.672 36.875 26.531 1 69.38 233 GLU A O 1
ATOM 1913 N N . ASP A 1 234 ? -21.797 36.812 25.641 1 61.09 234 ASP A N 1
ATOM 1914 C CA . ASP A 1 234 ? -21.875 38.219 25.234 1 61.09 234 ASP A CA 1
ATOM 1915 C C . ASP A 1 234 ? -22.812 38.406 24.047 1 61.09 234 ASP A C 1
ATOM 1917 O O . ASP A 1 234 ? -22.484 38.031 22.922 1 61.09 234 ASP A O 1
ATOM 1921 N N . THR A 1 235 ? -24.172 38.438 24.391 1 55.66 235 THR A N 1
ATOM 1922 C CA . THR A 1 235 ? -25.203 38.656 23.375 1 55.66 235 THR A CA 1
ATOM 1923 C C . THR A 1 235 ? -25.156 40.094 22.844 1 55.66 235 THR A C 1
ATOM 1925 O O . THR A 1 235 ? -25.359 41.031 23.609 1 55.66 235 THR A O 1
ATOM 1928 N N . GLY A 1 236 ? -24.234 40.656 22.281 1 50 236 GLY A N 1
ATOM 1929 C CA . GLY A 1 236 ? -24.188 41.938 21.578 1 50 236 GLY A CA 1
ATOM 1930 C C . GLY A 1 236 ? -25.344 42.844 21.953 1 50 236 GLY A C 1
ATOM 1931 O O . GLY A 1 236 ? -25.906 43.531 21.094 1 50 236 GLY A O 1
ATOM 1932 N N . SER A 1 237 ? -26.047 42.812 23.062 1 40.81 237 SER A N 1
ATOM 1933 C CA . SER A 1 237 ? -27.141 43.75 23.25 1 40.81 237 SER A CA 1
ATOM 1934 C C . SER A 1 237 ? -26.641 45.188 23.234 1 40.81 237 SER A C 1
ATOM 1936 O O . SER A 1 237 ? -25.656 45.5 23.891 1 40.81 237 SER A O 1
ATOM 1938 N N . ALA A 1 238 ? -26.906 46 22.031 1 44.44 238 ALA A N 1
ATOM 1939 C CA . ALA A 1 238 ? -26.828 47.438 21.875 1 44.44 238 ALA A CA 1
ATOM 1940 C C . ALA A 1 238 ? -27.281 48.156 23.141 1 44.44 238 ALA A C 1
ATOM 1942 O O . ALA A 1 238 ? -28.453 48.062 23.531 1 44.44 238 ALA A O 1
ATOM 1943 N N . LYS A 1 239 ? -26.594 48.25 24.188 1 40.28 239 LYS A N 1
ATOM 1944 C CA . LYS A 1 239 ? -27.016 49.312 25.109 1 40.28 239 LYS A CA 1
ATOM 1945 C C . LYS A 1 239 ? -27.438 50.562 24.359 1 40.28 239 LYS A C 1
ATOM 1947 O O . LYS A 1 239 ? -26.672 51.125 23.547 1 40.28 239 LYS A O 1
ATOM 1952 N N . LYS A 1 240 ? -28.891 50.719 24.125 1 34.72 240 LYS A N 1
ATOM 1953 C CA . LYS A 1 240 ? -29.422 52.062 23.906 1 34.72 240 LYS A CA 1
ATOM 1954 C C . LYS A 1 240 ? -29.047 53 25.062 1 34.72 240 LYS A C 1
ATOM 1956 O O . LYS A 1 240 ? -29.141 52.625 26.234 1 34.72 240 LYS A O 1
ATOM 1961 N N . MET B 1 1 ? 10.5 -26.172 -8.172 1 76.75 1 MET B N 1
ATOM 1962 C CA . MET B 1 1 ? 11.156 -27.141 -7.289 1 76.75 1 MET B CA 1
ATOM 1963 C C . MET B 1 1 ? 10.812 -28.562 -7.695 1 76.75 1 MET B C 1
ATOM 1965 O O . MET B 1 1 ? 11.703 -29.375 -7.957 1 76.75 1 MET B O 1
ATOM 1969 N N . THR B 1 2 ? 9.672 -28.891 -8.086 1 83 2 THR B N 1
ATOM 1970 C CA . THR B 1 2 ? 9.25 -30.25 -8.375 1 83 2 THR B CA 1
ATOM 1971 C C . THR B 1 2 ? 9.82 -30.719 -9.711 1 83 2 THR B C 1
ATOM 1973 O O . THR B 1 2 ? 10.289 -31.859 -9.836 1 83 2 THR B O 1
ATOM 1976 N N . LYS B 1 3 ? 9.914 -29.812 -10.648 1 82.25 3 LYS B N 1
ATOM 1977 C CA . LYS B 1 3 ? 10.43 -30.156 -11.969 1 82.25 3 LYS B CA 1
ATOM 1978 C C . LYS B 1 3 ? 11.898 -30.547 -11.906 1 82.25 3 LYS B C 1
ATOM 1980 O O . LYS B 1 3 ? 12.328 -31.484 -12.578 1 82.25 3 LYS B O 1
ATOM 1985 N N . ARG B 1 4 ? 12.586 -29.812 -11.117 1 82.69 4 ARG B N 1
ATOM 1986 C CA . ARG B 1 4 ? 14 -30.125 -10.938 1 82.69 4 ARG B CA 1
ATOM 1987 C C . ARG B 1 4 ? 14.188 -31.5 -10.297 1 82.69 4 ARG B C 1
ATOM 1989 O O . ARG B 1 4 ? 15.086 -32.25 -10.68 1 82.69 4 ARG B O 1
ATOM 1996 N N . ARG B 1 5 ? 13.406 -31.812 -9.398 1 86.56 5 ARG B N 1
ATOM 1997 C CA . ARG B 1 5 ? 13.461 -33.094 -8.711 1 86.56 5 ARG B CA 1
ATOM 1998 C C . ARG B 1 5 ? 13.195 -34.25 -9.688 1 86.56 5 ARG B C 1
ATOM 2000 O O . ARG B 1 5 ? 13.914 -35.25 -9.672 1 86.56 5 ARG B O 1
ATOM 2007 N N . LEU B 1 6 ? 12.219 -34.031 -10.508 1 85.44 6 LEU B N 1
ATOM 2008 C CA . LEU B 1 6 ? 11.891 -35.062 -11.5 1 85.44 6 LEU B CA 1
ATOM 2009 C C . LEU B 1 6 ? 13.008 -35.188 -12.531 1 85.44 6 LEU B C 1
ATOM 2011 O O . LEU B 1 6 ? 13.312 -36.312 -12.984 1 85.44 6 LEU B O 1
ATOM 2015 N N . GLY B 1 7 ? 13.586 -34.031 -12.883 1 81.94 7 GLY B N 1
ATOM 2016 C CA . GLY B 1 7 ? 14.734 -34.062 -13.773 1 81.94 7 GLY B CA 1
ATOM 2017 C C . GLY B 1 7 ? 15.883 -34.906 -13.25 1 81.94 7 GLY B C 1
ATOM 2018 O O . GLY B 1 7 ? 16.484 -35.688 -13.992 1 81.94 7 GLY B O 1
ATOM 2019 N N . ARG B 1 8 ? 16.156 -34.75 -12.031 1 84 8 ARG B N 1
ATOM 2020 C CA . ARG B 1 8 ? 17.219 -35.531 -11.398 1 84 8 ARG B CA 1
ATOM 2021 C C . ARG B 1 8 ? 16.906 -37.031 -11.445 1 84 8 ARG B C 1
ATOM 2023 O O . ARG B 1 8 ? 17.797 -37.844 -11.68 1 84 8 ARG B O 1
ATOM 2030 N N . CYS B 1 9 ? 15.711 -37.406 -11.242 1 84.81 9 CYS B N 1
ATOM 2031 C CA . CYS B 1 9 ? 15.297 -38.812 -11.328 1 84.81 9 CYS B CA 1
ATOM 2032 C C . CYS B 1 9 ? 15.57 -39.375 -12.711 1 84.81 9 CYS B C 1
ATOM 2034 O O . CYS B 1 9 ? 16.047 -40.5 -12.844 1 84.81 9 CYS B O 1
ATOM 2036 N N . MET B 1 10 ? 15.273 -38.594 -13.641 1 82.12 10 MET B N 1
ATOM 2037 C CA . MET B 1 10 ? 15.461 -39.031 -15.016 1 82.12 10 MET B CA 1
ATOM 2038 C C . MET B 1 10 ? 16.938 -39.219 -15.328 1 82.12 10 MET B C 1
ATOM 2040 O O . MET B 1 10 ? 17.312 -40.125 -16.062 1 82.12 10 MET B O 1
ATOM 2044 N N . MET B 1 11 ? 17.766 -38.406 -14.727 1 82 11 MET B N 1
ATOM 2045 C CA . MET B 1 11 ? 19.219 -38.469 -14.945 1 82 11 MET B CA 1
ATOM 2046 C C . MET B 1 11 ? 19.781 -39.75 -14.383 1 82 11 MET B C 1
ATOM 2048 O O . MET B 1 11 ? 20.797 -40.281 -14.875 1 82 11 MET B O 1
ATOM 2052 N N . PHE B 1 12 ? 19.219 -40.406 -13.383 1 84.56 12 PHE B N 1
ATOM 2053 C CA . PHE B 1 12 ? 19.719 -41.594 -12.742 1 84.56 12 PHE B CA 1
ATOM 2054 C C . PHE B 1 12 ? 19.047 -42.844 -13.328 1 84.56 12 PHE B C 1
ATOM 2056 O O . PHE B 1 12 ? 19.312 -43.969 -12.883 1 84.56 12 PHE B O 1
ATOM 2063 N N . GLY B 1 13 ? 18.156 -42.625 -14.32 1 81.44 13 GLY B N 1
ATOM 2064 C CA . GLY B 1 13 ? 17.547 -43.719 -15.047 1 81.44 13 GLY B CA 1
ATOM 2065 C C . GLY B 1 13 ? 16.219 -44.156 -14.445 1 81.44 13 GLY B C 1
ATOM 2066 O O . GLY B 1 13 ? 16.141 -44.406 -13.242 1 81.44 13 GLY B O 1
ATOM 2067 N N . LEU B 1 14 ? 15.211 -44.156 -15.172 1 85.12 14 LEU B N 1
ATOM 2068 C CA . LEU B 1 14 ? 13.867 -44.594 -14.797 1 85.12 14 LEU B CA 1
ATOM 2069 C C . LEU B 1 14 ? 13.375 -45.688 -15.719 1 85.12 14 LEU B C 1
ATOM 2071 O O . LEU B 1 14 ? 13.695 -45.688 -16.906 1 85.12 14 LEU B O 1
ATOM 2075 N N . LYS B 1 15 ? 12.742 -46.719 -15.07 1 89.31 15 LYS B N 1
ATOM 2076 C CA . LYS B 1 15 ? 12.047 -47.719 -15.875 1 89.31 15 LYS B CA 1
ATOM 2077 C C . LYS B 1 15 ? 10.906 -47.094 -16.672 1 89.31 15 LYS B C 1
ATOM 2079 O O . LYS B 1 15 ? 10.445 -46 -16.359 1 89.31 15 LYS B O 1
ATOM 2084 N N . PRO B 1 16 ? 10.516 -47.688 -17.781 1 90.06 16 PRO B N 1
ATOM 2085 C CA . PRO B 1 16 ? 9.484 -47.125 -18.656 1 90.06 16 PRO B CA 1
ATOM 2086 C C . PRO B 1 16 ? 8.227 -46.719 -17.891 1 90.06 16 PRO B C 1
ATOM 2088 O O . PRO B 1 16 ? 7.688 -45.625 -18.141 1 90.06 16 PRO B O 1
ATOM 2091 N N . ALA B 1 17 ? 7.809 -47.5 -16.953 1 91.38 17 ALA B N 1
ATOM 2092 C CA . ALA B 1 17 ? 6.617 -47.156 -16.172 1 91.38 17 ALA B CA 1
ATOM 2093 C C . ALA B 1 17 ? 6.848 -45.906 -15.312 1 91.38 17 ALA B C 1
ATOM 2095 O O . ALA B 1 17 ? 5.934 -45.094 -15.125 1 91.38 17 ALA B O 1
ATOM 2096 N N . GLN B 1 18 ? 8.062 -45.75 -14.805 1 91 18 GLN B N 1
ATOM 2097 C CA . GLN B 1 18 ? 8.414 -44.594 -13.977 1 91 18 GLN B CA 1
ATOM 2098 C C . GLN B 1 18 ? 8.508 -43.312 -14.812 1 91 18 GLN B C 1
ATOM 2100 O O . GLN B 1 18 ? 8.156 -42.25 -14.344 1 91 18 GLN B O 1
ATOM 2105 N N . VAL B 1 19 ? 8.992 -43.5 -16.016 1 91.31 19 VAL B N 1
ATOM 2106 C CA . VAL B 1 19 ? 9.031 -42.375 -16.938 1 91.31 19 VAL B CA 1
ATOM 2107 C C . VAL B 1 19 ? 7.613 -41.906 -17.234 1 91.31 19 VAL B C 1
ATOM 2109 O O . VAL B 1 19 ? 7.352 -40.688 -17.266 1 91.31 19 VAL B O 1
ATOM 2112 N N . GLN B 1 20 ? 6.773 -42.844 -17.438 1 93.44 20 GLN B N 1
ATOM 2113 C CA . GLN B 1 20 ? 5.375 -42.5 -17.672 1 93.44 20 GLN B CA 1
ATOM 2114 C C . GLN B 1 20 ? 4.773 -41.781 -16.484 1 93.44 20 GLN B C 1
ATOM 2116 O O . GLN B 1 20 ? 4.062 -40.781 -16.656 1 93.44 20 GLN B O 1
ATOM 2121 N N . GLU B 1 21 ? 5.086 -42.25 -15.297 1 93.69 21 GLU B N 1
ATOM 2122 C CA . GLU B 1 21 ? 4.605 -41.625 -14.078 1 93.69 21 GLU B CA 1
ATOM 2123 C C . GLU B 1 21 ? 5.137 -40.188 -13.945 1 93.69 21 GLU B C 1
ATOM 2125 O O . GLU B 1 21 ? 4.379 -39.281 -13.633 1 93.69 21 GLU B O 1
ATOM 2130 N N . ALA B 1 22 ? 6.375 -40 -14.156 1 92.56 22 ALA B N 1
ATOM 2131 C CA . ALA B 1 22 ? 6.984 -38.688 -14.109 1 92.56 22 ALA B CA 1
ATOM 2132 C C . ALA B 1 22 ? 6.32 -37.75 -15.109 1 92.56 22 ALA B C 1
ATOM 2134 O O . ALA B 1 22 ? 6.059 -36.562 -14.797 1 92.56 22 ALA B O 1
ATOM 2135 N N . GLY B 1 23 ? 6.051 -38.25 -16.25 1 93.44 23 GLY B N 1
ATOM 2136 C CA . GLY B 1 23 ? 5.379 -37.469 -17.281 1 93.44 23 GLY B CA 1
ATOM 2137 C C . GLY B 1 23 ? 3.986 -37.031 -16.875 1 93.44 23 GLY B C 1
ATOM 2138 O O . GLY B 1 23 ? 3.592 -35.875 -17.141 1 93.44 23 GLY B O 1
ATOM 2139 N N . GLU B 1 24 ? 3.279 -37.906 -16.281 1 94.62 24 GLU B N 1
ATOM 2140 C CA . GLU B 1 24 ? 1.931 -37.594 -15.828 1 94.62 24 GLU B CA 1
ATOM 2141 C C . GLU B 1 24 ? 1.953 -36.5 -14.758 1 94.62 24 GLU B C 1
ATOM 2143 O O . GLU B 1 24 ? 1.097 -35.625 -14.742 1 94.62 24 GLU B O 1
ATOM 2148 N N . VAL B 1 25 ? 2.898 -36.625 -13.898 1 93.81 25 VAL B N 1
ATOM 2149 C CA . VAL B 1 25 ? 3.053 -35.625 -12.844 1 93.81 25 VAL B CA 1
ATOM 2150 C C . VAL B 1 25 ? 3.354 -34.25 -13.469 1 93.81 25 VAL B C 1
ATOM 2152 O O . VAL B 1 25 ? 2.736 -33.25 -13.109 1 93.81 25 VAL B O 1
ATOM 2155 N N . LEU B 1 26 ? 4.234 -34.25 -14.398 1 93.62 26 LEU B N 1
ATOM 2156 C CA . LEU B 1 26 ? 4.609 -33 -15.07 1 93.62 26 LEU B CA 1
ATOM 2157 C C . LEU B 1 26 ? 3.418 -32.406 -15.805 1 93.62 26 LEU B C 1
ATOM 2159 O O . LEU B 1 26 ? 3.221 -31.188 -15.789 1 93.62 26 LEU B O 1
ATOM 2163 N N . GLN B 1 27 ? 2.65 -33.25 -16.406 1 95 27 GLN B N 1
ATOM 2164 C CA . GLN B 1 27 ? 1.463 -32.781 -17.125 1 95 27 GLN B CA 1
ATOM 2165 C C . GLN B 1 27 ? 0.441 -32.188 -16.156 1 95 27 GLN B C 1
ATOM 2167 O O . GLN B 1 27 ? -0.179 -31.172 -16.469 1 95 27 GLN B O 1
ATOM 2172 N N . GLN B 1 28 ? 0.25 -32.812 -15.086 1 95.31 28 GLN B N 1
ATOM 2173 C CA . GLN B 1 28 ? -0.682 -32.312 -14.078 1 95.31 28 GLN B CA 1
ATOM 2174 C C . GLN B 1 28 ? -0.243 -30.969 -13.547 1 95.31 28 GLN B C 1
ATOM 2176 O O . GLN B 1 28 ? -1.062 -30.047 -13.406 1 95.31 28 GLN B O 1
ATOM 2181 N N . ILE B 1 29 ? 0.989 -30.812 -13.273 1 94.69 29 ILE B N 1
ATOM 2182 C CA . ILE B 1 29 ? 1.532 -29.562 -12.773 1 94.69 29 ILE B CA 1
ATOM 2183 C C . ILE B 1 29 ? 1.328 -28.453 -13.812 1 94.69 29 ILE B C 1
ATOM 2185 O O . ILE B 1 29 ? 0.894 -27.359 -13.484 1 94.69 29 ILE B O 1
ATOM 2189 N N . ALA B 1 30 ? 1.571 -28.812 -15.023 1 94.56 30 ALA B N 1
ATOM 2190 C CA . ALA B 1 30 ? 1.427 -27.844 -16.109 1 94.56 30 ALA B CA 1
ATOM 2191 C C . ALA B 1 30 ? -0.029 -27.422 -16.266 1 94.56 30 ALA B C 1
ATOM 2193 O O . ALA B 1 30 ? -0.317 -26.234 -16.469 1 94.56 30 ALA B O 1
ATOM 2194 N N . ARG B 1 31 ? -0.836 -28.344 -16.141 1 94.81 31 ARG B N 1
ATOM 2195 C CA . ARG B 1 31 ? -2.262 -28.094 -16.344 1 94.81 31 ARG B CA 1
ATOM 2196 C C . ARG B 1 31 ? -2.857 -27.312 -15.18 1 94.81 31 ARG B C 1
ATOM 2198 O O . ARG B 1 31 ? -3.676 -26.406 -15.383 1 94.81 31 ARG B O 1
ATOM 2205 N N . ASP B 1 32 ? -2.426 -27.609 -13.969 1 96.56 32 ASP B N 1
ATOM 2206 C CA . ASP B 1 32 ? -3.113 -27.109 -12.781 1 96.56 32 ASP B CA 1
ATOM 2207 C C . ASP B 1 32 ? -2.258 -26.094 -12.039 1 96.56 32 ASP B C 1
ATOM 2209 O O . ASP B 1 32 ? -2.473 -25.844 -10.844 1 96.56 32 ASP B O 1
ATOM 2213 N N . TRP B 1 33 ? -1.281 -25.516 -12.727 1 96.31 33 TRP B N 1
ATOM 2214 C CA . TRP B 1 33 ? -0.283 -24.719 -12.016 1 96.31 33 TRP B CA 1
ATOM 2215 C C . TRP B 1 33 ? -0.937 -23.562 -11.273 1 96.31 33 TRP B C 1
ATOM 2217 O O . TRP B 1 33 ? -0.53 -23.219 -10.156 1 96.31 33 TRP B O 1
ATOM 2227 N N . ARG B 1 34 ? -1.972 -23 -11.781 1 95.94 34 ARG B N 1
ATOM 2228 C CA . ARG B 1 34 ? -2.641 -21.859 -11.148 1 95.94 34 ARG B CA 1
ATOM 2229 C C . ARG B 1 34 ? -3.307 -22.281 -9.844 1 95.94 34 ARG B C 1
ATOM 2231 O O . ARG B 1 34 ? -3.211 -21.578 -8.836 1 95.94 34 ARG B O 1
ATOM 2238 N N . GLU B 1 35 ? -3.965 -23.344 -9.961 1 97.25 35 GLU B N 1
ATOM 2239 C CA . GLU B 1 35 ? -4.676 -23.844 -8.789 1 97.25 35 GLU B CA 1
ATOM 2240 C C . GLU B 1 35 ? -3.703 -24.344 -7.727 1 97.25 35 GLU B C 1
ATOM 2242 O O . GLU B 1 35 ? -3.949 -24.188 -6.531 1 97.25 35 GLU B O 1
ATOM 2247 N N . LEU B 1 36 ? -2.637 -24.938 -8.203 1 97.19 36 LEU B N 1
ATOM 2248 C CA . LEU B 1 36 ? -1.626 -25.391 -7.254 1 97.19 36 LEU B CA 1
ATOM 2249 C C . LEU B 1 36 ? -1.01 -24.219 -6.512 1 97.19 36 LEU B C 1
ATOM 2251 O O . LEU B 1 36 ? -0.665 -24.328 -5.332 1 97.19 36 LEU B O 1
ATOM 2255 N N . ILE B 1 37 ? -0.969 -23.062 -7.145 1 96.94 37 ILE B N 1
ATOM 2256 C CA . ILE B 1 37 ? -0.37 -21.891 -6.535 1 96.94 37 ILE B CA 1
ATOM 2257 C C . ILE B 1 37 ? -1.436 -21.094 -5.773 1 96.94 37 ILE B C 1
ATOM 2259 O O . ILE B 1 37 ? -1.319 -20.891 -4.562 1 96.94 37 ILE B O 1
ATOM 2263 N N . ALA B 1 38 ? -2.469 -20.734 -6.418 1 98.12 38 ALA B N 1
ATOM 2264 C CA . ALA B 1 38 ? -3.482 -19.844 -5.852 1 98.12 38 ALA B CA 1
ATOM 2265 C C . ALA B 1 38 ? -4.586 -20.641 -5.164 1 98.12 38 ALA B C 1
ATOM 2267 O O . ALA B 1 38 ? -5.008 -20.312 -4.059 1 98.12 38 ALA B O 1
ATOM 2268 N N . GLY B 1 39 ? -5.023 -21.688 -5.793 1 98.06 39 GLY B N 1
ATOM 2269 C CA . GLY B 1 39 ? -6.074 -22.516 -5.215 1 98.06 39 GLY B CA 1
ATOM 2270 C C . GLY B 1 39 ? -5.695 -23.109 -3.875 1 98.06 39 GLY B C 1
ATOM 2271 O O . GLY B 1 39 ? -6.527 -23.203 -2.971 1 98.06 39 GLY B O 1
ATOM 2272 N N . SER B 1 40 ? -4.441 -23.516 -3.777 1 98.19 40 SER B N 1
ATOM 2273 C CA . SER B 1 40 ? -3.957 -24.141 -2.555 1 98.19 40 SER B CA 1
ATOM 2274 C C . SER B 1 40 ? -3.912 -23.156 -1.399 1 98.19 40 SER B C 1
ATOM 2276 O O . SER B 1 40 ? -3.758 -23.547 -0.241 1 98.19 40 SER B O 1
ATOM 2278 N N . GLU B 1 41 ? -4.086 -21.891 -1.76 1 98.19 41 GLU B N 1
ATOM 2279 C CA . GLU B 1 41 ? -4.145 -20.859 -0.727 1 98.19 41 GLU B CA 1
ATOM 2280 C C . GLU B 1 41 ? -5.57 -20.359 -0.528 1 98.19 41 GLU B C 1
ATOM 2282 O O . GLU B 1 41 ? -5.797 -19.375 0.189 1 98.19 41 GLU B O 1
ATOM 2287 N N . GLY B 1 42 ? -6.477 -20.938 -1.274 1 98.44 42 GLY B N 1
ATOM 2288 C CA . GLY B 1 42 ? -7.879 -20.625 -1.057 1 98.44 42 GLY B CA 1
ATOM 2289 C C . GLY B 1 42 ? -8.445 -19.672 -2.084 1 98.44 42 GLY B C 1
ATOM 2290 O O . GLY B 1 42 ? -9.625 -19.312 -2.023 1 98.44 42 GLY B O 1
ATOM 2291 N N . TYR B 1 43 ? -7.652 -19.234 -2.992 1 98.69 43 TYR B N 1
ATOM 2292 C CA . TYR B 1 43 ? -8.188 -18.375 -4.051 1 98.69 43 TYR B CA 1
ATOM 2293 C C . TYR B 1 43 ? -9.047 -19.188 -5.016 1 98.69 43 TYR B C 1
ATOM 2295 O O . TYR B 1 43 ? -8.688 -20.312 -5.387 1 98.69 43 TYR B O 1
ATOM 2303 N N . LEU B 1 44 ? -10.164 -18.609 -5.371 1 98.38 44 LEU B N 1
ATOM 2304 C CA . LEU B 1 44 ? -11.039 -19.234 -6.359 1 98.38 44 LEU B CA 1
ATOM 2305 C C . LEU B 1 44 ? -10.664 -18.797 -7.77 1 98.38 44 LEU B C 1
ATOM 2307 O O . LEU B 1 44 ? -10.734 -17.609 -8.094 1 98.38 44 LEU B O 1
ATOM 2311 N N . THR B 1 45 ? -10.312 -19.766 -8.625 1 97.31 45 THR B N 1
ATOM 2312 C CA . THR B 1 45 ? -9.633 -19.438 -9.867 1 97.31 45 THR B CA 1
ATOM 2313 C C . THR B 1 45 ? -10.578 -19.562 -11.062 1 97.31 45 THR B C 1
ATOM 2315 O O . THR B 1 45 ? -10.211 -19.25 -12.188 1 97.31 45 THR B O 1
ATOM 2318 N N . ASP B 1 46 ? -11.773 -20.016 -10.836 1 95.62 46 ASP B N 1
ATOM 2319 C CA . ASP B 1 46 ? -12.703 -20.25 -11.945 1 95.62 46 ASP B CA 1
ATOM 2320 C C . ASP B 1 46 ? -13.055 -18.938 -12.641 1 95.62 46 ASP B C 1
ATOM 2322 O O . ASP B 1 46 ? -12.945 -17.859 -12.047 1 95.62 46 ASP B O 1
ATOM 2326 N N . ALA B 1 47 ? -13.508 -19 -13.859 1 95.5 47 ALA B N 1
ATOM 2327 C CA . ALA B 1 47 ? -13.742 -17.859 -14.734 1 95.5 47 ALA B CA 1
ATOM 2328 C C . ALA B 1 47 ? -14.812 -16.938 -14.164 1 95.5 47 ALA B C 1
ATOM 2330 O O . ALA B 1 47 ? -14.781 -15.719 -14.383 1 95.5 47 ALA B O 1
ATOM 2331 N N . THR B 1 48 ? -15.68 -17.453 -13.383 1 95.81 48 THR B N 1
ATOM 2332 C CA . THR B 1 48 ? -16.781 -16.656 -12.867 1 95.81 48 THR B CA 1
ATOM 2333 C C . THR B 1 48 ? -16.391 -15.953 -11.57 1 95.81 48 THR B C 1
ATOM 2335 O O . THR B 1 48 ? -17.125 -15.102 -11.07 1 95.81 48 THR B O 1
ATOM 2338 N N . ARG B 1 49 ? -15.141 -16.266 -11.031 1 94.88 49 ARG B N 1
ATOM 2339 C CA . ARG B 1 49 ? -14.75 -15.734 -9.727 1 94.88 49 ARG B CA 1
ATOM 2340 C C . ARG B 1 49 ? -13.461 -14.922 -9.828 1 94.88 49 ARG B C 1
ATOM 2342 O O . ARG B 1 49 ? -13.211 -14.047 -9 1 94.88 49 ARG B O 1
ATOM 2349 N N . ARG B 1 50 ? -12.719 -15.211 -10.859 1 93.56 50 ARG B N 1
ATOM 2350 C CA . ARG B 1 50 ? -11.398 -14.594 -10.914 1 93.56 50 ARG B CA 1
ATOM 2351 C C . ARG B 1 50 ? -11.5 -13.109 -11.258 1 93.56 50 ARG B C 1
ATOM 2353 O O . ARG B 1 50 ? -12.398 -12.695 -11.992 1 93.56 50 ARG B O 1
ATOM 2360 N N . GLY B 1 51 ? -10.625 -12.312 -10.734 1 91.94 51 GLY B N 1
ATOM 2361 C CA . GLY B 1 51 ? -10.578 -10.875 -10.977 1 91.94 51 GLY B CA 1
ATOM 2362 C C . GLY B 1 51 ? -9.984 -10.516 -12.32 1 91.94 51 GLY B C 1
ATOM 2363 O O . GLY B 1 51 ? -10.633 -10.672 -13.359 1 91.94 51 GLY B O 1
ATOM 2364 N N . LEU B 1 52 ? -8.781 -10.211 -12.375 1 95.44 52 LEU B N 1
ATOM 2365 C CA . LEU B 1 52 ? -8.047 -9.898 -13.594 1 95.44 52 LEU B CA 1
ATOM 2366 C C . LEU B 1 52 ? -7.406 -11.148 -14.188 1 95.44 52 LEU B C 1
ATOM 2368 O O . LEU B 1 52 ? -6.762 -11.922 -13.469 1 95.44 52 LEU B O 1
ATOM 2372 N N . PHE B 1 53 ? -7.68 -11.336 -15.516 1 97.44 53 PHE B N 1
ATOM 2373 C CA . PHE B 1 53 ? -7.18 -12.57 -16.109 1 97.44 53 PHE B CA 1
ATOM 2374 C C . PHE B 1 53 ? -6.352 -12.266 -17.359 1 97.44 53 PHE B C 1
ATOM 2376 O O . PHE B 1 53 ? -6.863 -11.703 -18.328 1 97.44 53 PHE B O 1
ATOM 2383 N N . ARG B 1 54 ? -5.094 -12.594 -17.234 1 97.5 54 ARG B N 1
ATOM 2384 C CA . ARG B 1 54 ? -4.141 -12.523 -18.344 1 97.5 54 ARG B CA 1
ATOM 2385 C C . ARG B 1 54 ? -4.176 -11.156 -19.016 1 97.5 54 ARG B C 1
ATOM 2387 O O . ARG B 1 54 ? -4.25 -11.062 -20.234 1 97.5 54 ARG B O 1
ATOM 2394 N N . GLN B 1 55 ? -4.176 -10.195 -18.203 1 97.12 55 GLN B N 1
ATOM 2395 C CA . GLN B 1 55 ? -4.012 -8.836 -18.703 1 97.12 55 GLN B CA 1
ATOM 2396 C C . GLN B 1 55 ? -2.574 -8.578 -19.141 1 97.12 55 GLN B C 1
ATOM 2398 O O . GLN B 1 55 ? -1.64 -8.758 -18.359 1 97.12 55 GLN B O 1
ATOM 2403 N N . SER B 1 56 ? -2.463 -8.078 -20.312 1 96.94 56 SER B N 1
ATOM 2404 C CA . SER B 1 56 ? -1.122 -7.805 -20.828 1 96.94 56 SER B CA 1
ATOM 2405 C C . SER B 1 56 ? -0.465 -6.664 -20.062 1 96.94 56 SER B C 1
ATOM 2407 O O . SER B 1 56 ? -1.1 -5.641 -19.797 1 96.94 56 SER B O 1
ATOM 2409 N N . VAL B 1 57 ? 0.737 -6.887 -19.672 1 95.69 57 VAL B N 1
ATOM 2410 C CA . VAL B 1 57 ? 1.553 -5.797 -19.141 1 95.69 57 VAL B CA 1
ATOM 2411 C C . VAL B 1 57 ? 1.909 -4.824 -20.25 1 95.69 57 VAL B C 1
ATOM 2413 O O . VAL B 1 57 ? 2.418 -5.23 -21.297 1 95.69 57 VAL B O 1
ATOM 2416 N N . ALA B 1 58 ? 1.613 -3.596 -20.062 1 92.31 58 ALA B N 1
ATOM 2417 C CA . ALA B 1 58 ? 1.96 -2.59 -21.062 1 92.31 58 ALA B CA 1
ATOM 2418 C C . ALA B 1 58 ? 3.41 -2.139 -20.922 1 92.31 58 ALA B C 1
ATOM 2420 O O . ALA B 1 58 ? 3.904 -1.989 -19.797 1 92.31 58 ALA B O 1
ATOM 2421 N N . TRP B 1 59 ? 3.99 -1.834 -22 1 91.31 59 TRP B N 1
ATOM 2422 C CA . TRP B 1 59 ? 5.371 -1.355 -22 1 91.31 59 TRP B CA 1
ATOM 2423 C C . TRP B 1 59 ? 5.5 -0.095 -21.141 1 91.31 59 TRP B C 1
ATOM 2425 O O . TRP B 1 59 ? 6.469 0.058 -20.391 1 91.31 59 TRP B O 1
ATOM 2435 N N . GLY B 1 60 ? 4.617 0.77 -21.156 1 90.06 60 GLY B N 1
ATOM 2436 C CA . GLY B 1 60 ? 4.609 2.041 -20.453 1 90.06 60 GLY B CA 1
ATOM 2437 C C . GLY B 1 60 ? 4.438 1.889 -18.953 1 90.06 60 GLY B C 1
ATOM 2438 O O . GLY B 1 60 ? 4.586 2.857 -18.203 1 90.06 60 GLY B O 1
ATOM 2439 N N . GLU B 1 61 ? 4.184 0.697 -18.5 1 91.19 61 GLU B N 1
ATOM 2440 C CA . GLU B 1 61 ? 4.039 0.437 -17.062 1 91.19 61 GLU B CA 1
ATOM 2441 C C . GLU B 1 61 ? 5.395 0.184 -16.406 1 91.19 61 GLU B C 1
ATOM 2443 O O . GLU B 1 61 ? 5.496 0.122 -15.188 1 91.19 61 GLU B O 1
ATOM 2448 N N . MET B 1 62 ? 6.43 0.066 -17.188 1 91.12 62 MET B N 1
ATOM 2449 C CA . MET B 1 62 ? 7.77 -0.173 -16.672 1 91.12 62 MET B CA 1
ATOM 2450 C C . MET B 1 62 ? 8.438 1.137 -16.25 1 91.12 62 MET B C 1
ATOM 2452 O O . MET B 1 62 ? 8.164 2.184 -16.844 1 91.12 62 MET B O 1
ATOM 2456 N N . ASP B 1 63 ? 9.273 1.063 -15.289 1 90.19 63 ASP B N 1
ATOM 2457 C CA . ASP B 1 63 ? 9.984 2.254 -14.828 1 90.19 63 ASP B CA 1
ATOM 2458 C C . ASP B 1 63 ? 11.406 2.297 -15.375 1 90.19 63 ASP B C 1
ATOM 2460 O O . ASP B 1 63 ? 11.758 1.515 -16.266 1 90.19 63 ASP B O 1
ATOM 2464 N N . THR B 1 64 ? 12.211 3.25 -14.969 1 85.06 64 THR B N 1
ATOM 2465 C CA . THR B 1 64 ? 13.547 3.508 -15.492 1 85.06 64 THR B CA 1
ATOM 2466 C C . THR B 1 64 ? 14.477 2.34 -15.188 1 85.06 64 THR B C 1
ATOM 2468 O O . THR B 1 64 ? 15.531 2.205 -15.812 1 85.06 64 THR B O 1
ATOM 2471 N N . ILE B 1 65 ? 14.023 1.46 -14.25 1 87.06 65 ILE B N 1
ATOM 2472 C CA . ILE B 1 65 ? 14.859 0.327 -13.875 1 87.06 65 ILE B CA 1
ATOM 2473 C C . ILE B 1 65 ? 14.531 -0.872 -14.766 1 87.06 65 ILE B C 1
ATOM 2475 O O . ILE B 1 65 ? 15.203 -1.904 -14.695 1 87.06 65 ILE B O 1
ATOM 2479 N N . GLY B 1 66 ? 13.445 -0.737 -15.523 1 89.44 66 GLY B N 1
ATOM 2480 C CA . GLY B 1 66 ? 13.109 -1.771 -16.484 1 89.44 66 GLY B CA 1
ATOM 2481 C C . GLY B 1 66 ? 12.156 -2.811 -15.938 1 89.44 66 GLY B C 1
ATOM 2482 O O . GLY B 1 66 ? 12.148 -3.957 -16.391 1 89.44 66 GLY B O 1
ATOM 2483 N N . HIS B 1 67 ? 11.477 -2.471 -14.914 1 94.19 67 HIS B N 1
ATOM 2484 C CA . HIS B 1 67 ? 10.469 -3.346 -14.312 1 94.19 67 HIS B CA 1
ATOM 2485 C C . HIS B 1 67 ? 9.109 -2.66 -14.25 1 94.19 67 HIS B C 1
ATOM 2487 O O . HIS B 1 67 ? 9.023 -1.436 -14.359 1 94.19 67 HIS B O 1
ATOM 2493 N N . VAL B 1 68 ? 8.094 -3.457 -14.164 1 96.88 68 VAL B N 1
ATOM 2494 C CA . VAL B 1 68 ? 6.781 -2.883 -13.875 1 96.88 68 VAL B CA 1
ATOM 2495 C C . VAL B 1 68 ? 6.852 -2.035 -12.609 1 96.88 68 VAL B C 1
ATOM 2497 O O . VAL B 1 68 ? 7.281 -2.514 -11.555 1 96.88 68 VAL B O 1
ATOM 2500 N N . ASN B 1 69 ? 6.457 -0.77 -12.734 1 97.31 69 ASN B N 1
ATOM 2501 C CA . ASN B 1 69 ? 6.5 0.154 -11.609 1 97.31 69 ASN B CA 1
ATOM 2502 C C . ASN B 1 69 ? 5.652 -0.344 -10.445 1 97.31 69 ASN B C 1
ATOM 2504 O O . ASN B 1 69 ? 4.539 -0.839 -10.648 1 97.31 69 ASN B O 1
ATOM 2508 N N . ASN B 1 70 ? 6.18 -0.18 -9.242 1 97.19 70 ASN B N 1
ATOM 2509 C CA . ASN B 1 70 ? 5.496 -0.655 -8.047 1 97.19 70 ASN B CA 1
ATOM 2510 C C . ASN B 1 70 ? 4.082 -0.089 -7.945 1 97.19 70 ASN B C 1
ATOM 2512 O O . ASN B 1 70 ? 3.186 -0.74 -7.402 1 97.19 70 ASN B O 1
ATOM 2516 N N . VAL B 1 71 ? 3.83 1.07 -8.414 1 98.06 71 VAL B N 1
ATOM 2517 C CA . VAL B 1 71 ? 2.527 1.729 -8.383 1 98.06 71 VAL B CA 1
ATOM 2518 C C . VAL B 1 71 ? 1.52 0.917 -9.195 1 98.06 71 VAL B C 1
ATOM 2520 O O . VAL B 1 71 ? 0.349 0.818 -8.82 1 98.06 71 VAL B O 1
ATOM 2523 N N . THR B 1 72 ? 1.98 0.331 -10.25 1 98.06 72 THR B N 1
ATOM 2524 C CA . THR B 1 72 ? 1.118 -0.401 -11.172 1 98.06 72 THR B CA 1
ATOM 2525 C C . THR B 1 72 ? 0.479 -1.601 -10.477 1 98.06 72 THR B C 1
ATOM 2527 O O . THR B 1 72 ? -0.664 -1.957 -10.766 1 98.06 72 THR B O 1
ATOM 2530 N N . TYR B 1 73 ? 1.142 -2.184 -9.547 1 98.56 73 TYR B N 1
ATOM 2531 C CA . TYR B 1 73 ? 0.604 -3.34 -8.836 1 98.56 73 TYR B CA 1
ATOM 2532 C C . TYR B 1 73 ? -0.646 -2.963 -8.055 1 98.56 73 TYR B C 1
ATOM 2534 O O . TYR B 1 73 ? -1.571 -3.768 -7.922 1 98.56 73 TYR B O 1
ATOM 2542 N N . VAL B 1 74 ? -0.672 -1.767 -7.551 1 98.31 74 VAL B N 1
ATOM 2543 C CA . VAL B 1 74 ? -1.859 -1.29 -6.852 1 98.31 74 VAL B CA 1
ATOM 2544 C C . VAL B 1 74 ? -3.023 -1.167 -7.828 1 98.31 74 VAL B C 1
ATOM 2546 O O . VAL B 1 74 ? -4.168 -1.48 -7.488 1 98.31 74 VAL B O 1
ATOM 2549 N N . ARG B 1 75 ? -2.719 -0.714 -8.984 1 97.69 75 ARG B N 1
ATOM 2550 C CA . ARG B 1 75 ? -3.73 -0.625 -10.031 1 97.69 75 ARG B CA 1
ATOM 2551 C C . ARG B 1 75 ? -4.27 -2.006 -10.391 1 97.69 75 ARG B C 1
ATOM 2553 O O . ARG B 1 75 ? -5.473 -2.174 -10.594 1 97.69 75 ARG B O 1
ATOM 2560 N N . TYR B 1 76 ? -3.373 -3.002 -10.516 1 98.5 76 TYR B N 1
ATOM 2561 C CA . TYR B 1 76 ? -3.814 -4.367 -10.773 1 98.5 76 TYR B CA 1
ATOM 2562 C C . TYR B 1 76 ? -4.781 -4.84 -9.695 1 98.5 76 TYR B C 1
ATOM 2564 O O . TYR B 1 76 ? -5.82 -5.43 -10 1 98.5 76 TYR B O 1
ATOM 2572 N N . ALA B 1 77 ? -4.422 -4.578 -8.453 1 98.31 77 ALA B N 1
ATOM 2573 C CA . ALA B 1 77 ? -5.27 -4.988 -7.336 1 98.31 77 ALA B CA 1
ATOM 2574 C C . ALA B 1 77 ? -6.629 -4.297 -7.395 1 98.31 77 ALA B C 1
ATOM 2576 O O . ALA B 1 77 ? -7.66 -4.922 -7.152 1 98.31 77 ALA B O 1
ATOM 2577 N N . GLU B 1 78 ? -6.613 -3.008 -7.672 1 97.38 78 GLU B N 1
ATOM 2578 C CA . GLU B 1 78 ? -7.852 -2.25 -7.805 1 97.38 78 GLU B CA 1
ATOM 2579 C C . GLU B 1 78 ? -8.742 -2.838 -8.891 1 97.38 78 GLU B C 1
ATOM 2581 O O . GLU B 1 78 ? -9.93 -3.078 -8.664 1 97.38 78 GLU B O 1
ATOM 2586 N N . THR B 1 79 ? -8.164 -3.057 -10.039 1 97.12 79 THR B N 1
ATOM 2587 C CA . THR B 1 79 ? -8.922 -3.598 -11.156 1 97.12 79 THR B CA 1
ATOM 2588 C C . THR B 1 79 ? -9.477 -4.98 -10.82 1 97.12 79 THR B C 1
ATOM 2590 O O . THR B 1 79 ? -10.633 -5.285 -11.117 1 97.12 79 THR B O 1
ATOM 2593 N N . GLY B 1 80 ? -8.609 -5.781 -10.156 1 97.25 80 GLY B N 1
ATOM 2594 C CA . GLY B 1 80 ? -9.07 -7.09 -9.719 1 97.25 80 GLY B CA 1
ATOM 2595 C C . GLY B 1 80 ? -10.258 -7.02 -8.781 1 97.25 80 GLY B C 1
ATOM 2596 O O . GLY B 1 80 ? -11.203 -7.801 -8.906 1 97.25 80 GLY B O 1
ATOM 2597 N N . ARG B 1 81 ? -10.227 -6.129 -7.867 1 96.25 81 ARG B N 1
ATOM 2598 C CA . ARG B 1 81 ? -11.312 -5.957 -6.91 1 96.25 81 ARG B CA 1
ATOM 2599 C C . ARG B 1 81 ? -12.602 -5.539 -7.613 1 96.25 81 ARG B C 1
ATOM 2601 O O . ARG B 1 81 ? -13.68 -6.031 -7.285 1 96.25 81 ARG B O 1
ATOM 2608 N N . VAL B 1 82 ? -12.516 -4.637 -8.57 1 94.88 82 VAL B N 1
ATOM 2609 C CA . VAL B 1 82 ? -13.672 -4.184 -9.336 1 94.88 82 VAL B CA 1
ATOM 2610 C C . VAL B 1 82 ? -14.281 -5.359 -10.086 1 94.88 82 VAL B C 1
ATOM 2612 O O . VAL B 1 82 ? -15.5 -5.562 -10.055 1 94.88 82 VAL B O 1
ATOM 2615 N N . TYR B 1 83 ? -13.438 -6.168 -10.703 1 95.88 83 TYR B N 1
ATOM 2616 C CA . TYR B 1 83 ? -13.93 -7.32 -11.445 1 95.88 83 TYR B CA 1
ATOM 2617 C C . TYR B 1 83 ? -14.555 -8.344 -10.516 1 95.88 83 TYR B C 1
ATOM 2619 O O . TYR B 1 83 ? -15.539 -9.008 -10.875 1 95.88 83 TYR B O 1
ATOM 2627 N N . MET B 1 84 ? -13.977 -8.5 -9.344 1 95.06 84 MET B N 1
ATOM 2628 C CA . MET B 1 84 ? -14.586 -9.383 -8.352 1 95.06 84 MET B CA 1
ATOM 2629 C C . MET B 1 84 ? -16.031 -8.977 -8.078 1 95.06 84 MET B C 1
ATOM 2631 O O . MET B 1 84 ? -16.922 -9.812 -8.086 1 95.06 84 MET B O 1
ATOM 2635 N N . THR B 1 85 ? -16.234 -7.711 -7.848 1 94.12 85 THR B N 1
ATOM 2636 C CA . THR B 1 85 ? -17.578 -7.215 -7.559 1 94.12 85 THR B CA 1
ATOM 2637 C C . THR B 1 85 ? -18.5 -7.43 -8.758 1 94.12 85 THR B C 1
ATOM 2639 O O . THR B 1 85 ? -19.656 -7.836 -8.586 1 94.12 85 THR B O 1
ATOM 2642 N N . ARG B 1 86 ? -17.984 -7.199 -9.891 1 95 86 ARG B N 1
ATOM 2643 C CA . ARG B 1 86 ? -18.766 -7.418 -11.102 1 95 86 ARG B CA 1
ATOM 2644 C C . ARG B 1 86 ? -19.141 -8.891 -11.25 1 95 86 ARG B C 1
ATOM 2646 O O . ARG B 1 86 ? -20.234 -9.211 -11.703 1 95 86 ARG B O 1
ATOM 2653 N N . ASN B 1 87 ? -18.234 -9.734 -10.922 1 97.06 87 ASN B N 1
ATOM 2654 C CA . ASN B 1 87 ? -18.5 -11.164 -10.984 1 97.06 87 ASN B CA 1
ATOM 2655 C C . ASN B 1 87 ? -19.625 -11.57 -10.031 1 97.06 87 ASN B C 1
ATOM 2657 O O . ASN B 1 87 ? -20.469 -12.398 -10.375 1 97.06 87 ASN B O 1
ATOM 2661 N N . PHE B 1 88 ? -19.609 -11.008 -8.852 1 97.06 88 PHE B N 1
ATOM 2662 C CA . PHE B 1 88 ? -20.719 -11.242 -7.949 1 97.06 88 PHE B CA 1
ATOM 2663 C C . PHE B 1 88 ? -22.047 -10.82 -8.586 1 97.06 88 PHE B C 1
ATOM 2665 O O . PHE B 1 88 ? -23.031 -11.562 -8.547 1 97.06 88 PHE B O 1
ATOM 2672 N N . ALA B 1 89 ? -22.031 -9.711 -9.227 1 96.25 89 ALA B N 1
ATOM 2673 C CA . ALA B 1 89 ? -23.234 -9.148 -9.828 1 96.25 89 ALA B CA 1
ATOM 2674 C C . ALA B 1 89 ? -23.75 -10.023 -10.969 1 96.25 89 ALA B C 1
ATOM 2676 O O . ALA B 1 89 ? -24.938 -10.289 -11.07 1 96.25 89 ALA B O 1
ATOM 2677 N N . THR B 1 90 ? -22.828 -10.531 -11.734 1 96.75 90 THR B N 1
ATOM 2678 C CA . THR B 1 90 ? -23.203 -11.148 -13.008 1 96.75 90 THR B CA 1
ATOM 2679 C C . THR B 1 90 ? -23.375 -12.656 -12.844 1 96.75 90 THR B C 1
ATOM 2681 O O . THR B 1 90 ? -24.297 -13.242 -13.414 1 96.75 90 THR B O 1
ATOM 2684 N N . HIS B 1 91 ? -22.562 -13.273 -11.992 1 97.44 91 HIS B N 1
ATOM 2685 C CA . HIS B 1 91 ? -22.484 -14.734 -12.023 1 97.44 91 HIS B CA 1
ATOM 2686 C C . HIS B 1 91 ? -22.922 -15.336 -10.695 1 97.44 91 HIS B C 1
ATOM 2688 O O . HIS B 1 91 ? -23.5 -16.422 -10.656 1 97.44 91 HIS B O 1
ATOM 2694 N N . ILE B 1 92 ? -22.719 -14.688 -9.609 1 97.06 92 ILE B N 1
ATOM 2695 C CA . ILE B 1 92 ? -22.859 -15.328 -8.305 1 97.06 92 ILE B CA 1
ATOM 2696 C C . ILE B 1 92 ? -24.203 -14.945 -7.684 1 97.06 92 ILE B C 1
ATOM 2698 O O . ILE B 1 92 ? -24.906 -15.797 -7.141 1 97.06 92 ILE B O 1
ATOM 2702 N N . ASP B 1 93 ? -24.531 -13.68 -7.824 1 97.81 93 ASP B N 1
ATOM 2703 C CA . ASP B 1 93 ? -25.719 -13.164 -7.172 1 97.81 93 ASP B CA 1
ATOM 2704 C C . ASP B 1 93 ? -26.469 -12.18 -8.078 1 97.81 93 ASP B C 1
ATOM 2706 O O . ASP B 1 93 ? -26.734 -11.047 -7.684 1 97.81 93 ASP B O 1
ATOM 2710 N N . PRO B 1 94 ? -26.906 -12.641 -9.172 1 96.75 94 PRO B N 1
ATOM 2711 C CA . PRO B 1 94 ? -27.578 -11.75 -10.125 1 96.75 94 PRO B CA 1
ATOM 2712 C C . PRO B 1 94 ? -28.844 -11.125 -9.555 1 96.75 94 PRO B C 1
ATOM 2714 O O . PRO B 1 94 ? -29.297 -10.086 -10.039 1 96.75 94 PRO B O 1
ATOM 2717 N N . ALA B 1 95 ? -29.453 -11.75 -8.539 1 97.5 95 ALA B N 1
ATOM 2718 C CA . ALA B 1 95 ? -30.656 -11.211 -7.914 1 97.5 95 ALA B CA 1
ATOM 2719 C C . ALA B 1 95 ? -30.391 -9.836 -7.305 1 97.5 95 ALA B C 1
ATOM 2721 O O . ALA B 1 95 ? -31.297 -9.016 -7.172 1 97.5 95 ALA B O 1
ATOM 2722 N N . HIS B 1 96 ? -29.156 -9.57 -6.98 1 97.06 96 HIS B N 1
ATOM 2723 C CA . HIS B 1 96 ? -28.766 -8.289 -6.406 1 97.06 96 HIS B CA 1
ATOM 2724 C C . HIS B 1 96 ? -27.766 -7.566 -7.305 1 97.06 96 HIS B C 1
ATOM 2726 O O . HIS B 1 96 ? -26.844 -6.918 -6.812 1 97.06 96 HIS B O 1
ATOM 2732 N N . LYS B 1 97 ? -27.922 -7.742 -8.539 1 96.5 97 LYS B N 1
ATOM 2733 C CA . LYS B 1 97 ? -26.984 -7.211 -9.523 1 96.5 97 LYS B CA 1
ATOM 2734 C C . LYS B 1 97 ? -26.781 -5.707 -9.352 1 96.5 97 LYS B C 1
ATOM 2736 O O . LYS B 1 97 ? -25.656 -5.223 -9.312 1 96.5 97 LYS B O 1
ATOM 2741 N N . LYS B 1 98 ? -27.844 -5.012 -9.211 1 94.19 98 LYS B N 1
ATOM 2742 C CA . LYS B 1 98 ? -27.766 -3.559 -9.094 1 94.19 98 LYS B CA 1
ATOM 2743 C C . LYS B 1 98 ? -27 -3.15 -7.832 1 94.19 98 LYS B C 1
ATOM 2745 O O . LYS B 1 98 ? -26.172 -2.242 -7.871 1 94.19 98 LYS B O 1
ATOM 2750 N N . GLU B 1 99 ? -27.297 -3.795 -6.781 1 93.44 99 GLU B N 1
ATOM 2751 C CA . GLU B 1 99 ? -26.625 -3.498 -5.516 1 93.44 99 GLU B CA 1
ATOM 2752 C C . GLU B 1 99 ? -25.125 -3.781 -5.594 1 93.44 99 GLU B C 1
ATOM 2754 O O . GLU B 1 99 ? -24.312 -2.982 -5.125 1 93.44 99 GLU B O 1
ATOM 2759 N N . TRP B 1 100 ? -24.734 -4.887 -6.258 1 94.81 100 TRP B N 1
ATOM 2760 C CA . TRP B 1 100 ? -23.328 -5.25 -6.402 1 94.81 100 TRP B CA 1
ATOM 2761 C C . TRP B 1 100 ? -22.594 -4.25 -7.285 1 94.81 100 TRP B C 1
ATOM 2763 O O . TRP B 1 100 ? -21.453 -3.877 -6.992 1 94.81 100 TRP B O 1
ATOM 2773 N N . MET B 1 101 ? -23.297 -3.809 -8.312 1 91.5 101 MET B N 1
ATOM 2774 C CA . MET B 1 101 ? -22.672 -2.852 -9.219 1 91.5 101 MET B CA 1
ATOM 2775 C C . MET B 1 101 ? -22.438 -1.515 -8.523 1 91.5 101 MET B C 1
ATOM 2777 O O . MET B 1 101 ? -21.484 -0.803 -8.844 1 91.5 101 MET B O 1
ATOM 2781 N N . ASN B 1 102 ? -23.172 -1.262 -7.551 1 89.19 102 ASN B N 1
ATOM 2782 C CA . ASN B 1 102 ? -23.078 0.013 -6.844 1 89.19 102 ASN B CA 1
ATOM 2783 C C . ASN B 1 102 ? -22.031 -0.034 -5.742 1 89.19 102 ASN B C 1
ATOM 2785 O O . ASN B 1 102 ? -21.672 1.001 -5.18 1 89.19 102 ASN B O 1
ATOM 2789 N N . ILE B 1 103 ? -21.516 -1.166 -5.461 1 89 103 ILE B N 1
ATOM 2790 C CA . ILE B 1 103 ? -20.562 -1.346 -4.363 1 89 103 ILE B CA 1
ATOM 2791 C C . ILE B 1 103 ? -19.297 -0.541 -4.637 1 89 103 ILE B C 1
ATOM 2793 O O . ILE B 1 103 ? -18.703 0.01 -3.717 1 89 103 ILE B O 1
ATOM 2797 N N . VAL B 1 104 ? -18.938 -0.435 -5.957 1 84 104 VAL B N 1
ATOM 2798 C CA . VAL B 1 104 ? -17.719 0.315 -6.281 1 84 104 VAL B CA 1
ATOM 2799 C C . VAL B 1 104 ? -18.094 1.727 -6.73 1 84 104 VAL B C 1
ATOM 2801 O O . VAL B 1 104 ? -17.266 2.443 -7.293 1 84 104 VAL B O 1
ATOM 2804 N N . GLY B 1 105 ? -19.359 2.137 -6.496 1 85.25 105 GLY B N 1
ATOM 2805 C CA . GLY B 1 105 ? -19.844 3.457 -6.852 1 85.25 105 GLY B CA 1
ATOM 2806 C C . GLY B 1 105 ? -20.141 4.332 -5.645 1 85.25 105 GLY B C 1
ATOM 2807 O O . GLY B 1 105 ? -19.594 4.098 -4.562 1 85.25 105 GLY B O 1
ATOM 2808 N N . ASN B 1 106 ? -20.938 5.43 -5.844 1 83.81 106 ASN B N 1
ATOM 2809 C CA . ASN B 1 106 ? -21.172 6.398 -4.781 1 83.81 106 ASN B CA 1
ATOM 2810 C C . ASN B 1 106 ? -22.656 6.742 -4.656 1 83.81 106 ASN B C 1
ATOM 2812 O O . ASN B 1 106 ? -23.016 7.824 -4.184 1 83.81 106 ASN B O 1
ATOM 2816 N N . THR B 1 107 ? -23.578 5.949 -5.102 1 85.75 107 THR B N 1
ATOM 2817 C CA . THR B 1 107 ? -24.984 6.293 -5.09 1 85.75 107 THR B CA 1
ATOM 2818 C C . THR B 1 107 ? -25.719 5.539 -3.982 1 85.75 107 THR B C 1
ATOM 2820 O O . THR B 1 107 ? -26.875 5.852 -3.666 1 85.75 107 THR B O 1
ATOM 2823 N N . GLY B 1 108 ? -25.188 4.668 -3.359 1 88.25 108 GLY B N 1
ATOM 2824 C CA . GLY B 1 108 ? -25.75 3.857 -2.285 1 88.25 108 GLY B CA 1
ATOM 2825 C C . GLY B 1 108 ? -24.688 3.26 -1.383 1 88.25 108 GLY B C 1
ATOM 2826 O O . GLY B 1 108 ? -23.766 3.959 -0.95 1 88.25 108 GLY B O 1
ATOM 2827 N N . ILE B 1 109 ? -24.953 2.035 -1.092 1 91.62 109 ILE B N 1
ATOM 2828 C CA . ILE B 1 109 ? -23.969 1.325 -0.274 1 91.62 109 ILE B CA 1
ATOM 2829 C C . ILE B 1 109 ? -22.75 0.986 -1.117 1 91.62 109 ILE B C 1
ATOM 2831 O O . ILE B 1 109 ? -22.875 0.403 -2.197 1 91.62 109 ILE B O 1
ATOM 2835 N N . GLY B 1 110 ? -21.672 1.512 -0.656 1 92.69 110 GLY B N 1
ATOM 2836 C CA . GLY B 1 110 ? -20.406 1.226 -1.312 1 92.69 110 GLY B CA 1
ATOM 2837 C C . GLY B 1 110 ? -19.312 0.8 -0.346 1 92.69 110 GLY B C 1
ATOM 2838 O O . GLY B 1 110 ? -19.594 0.472 0.809 1 92.69 110 GLY B O 1
ATOM 2839 N N . ILE B 1 111 ? -18.125 0.651 -0.907 1 93.75 111 ILE B N 1
ATOM 2840 C CA . ILE B 1 111 ? -17 0.275 -0.064 1 93.75 111 ILE B CA 1
ATOM 2841 C C . ILE B 1 111 ? -15.93 1.357 -0.128 1 93.75 111 ILE B C 1
ATOM 2843 O O . ILE B 1 111 ? -15.742 1.996 -1.166 1 93.75 111 ILE B O 1
ATOM 2847 N N . ILE B 1 112 ? -15.273 1.604 0.991 1 94.81 112 ILE B N 1
ATOM 2848 C CA . ILE B 1 112 ? -14.133 2.51 1.107 1 94.81 112 ILE B CA 1
ATOM 2849 C C . ILE B 1 112 ? -12.883 1.722 1.488 1 94.81 112 ILE B C 1
ATOM 2851 O O . ILE B 1 112 ? -12.914 0.899 2.406 1 94.81 112 ILE B O 1
ATOM 2855 N N . LEU B 1 113 ? -11.875 1.903 0.725 1 97.25 113 LEU B N 1
ATOM 2856 C CA . LEU B 1 113 ? -10.586 1.304 1.065 1 97.25 113 LEU B CA 1
ATOM 2857 C C . LEU B 1 113 ? -9.906 2.084 2.184 1 97.25 113 LEU B C 1
ATOM 2859 O O . LEU B 1 113 ? -9.453 3.213 1.973 1 97.25 113 LEU B O 1
ATOM 2863 N N . ARG B 1 114 ? -9.805 1.5 3.342 1 97.81 114 ARG B N 1
ATOM 2864 C CA . ARG B 1 114 ? -9.164 2.148 4.48 1 97.81 114 ARG B CA 1
ATOM 2865 C C . ARG B 1 114 ? -7.648 2.016 4.406 1 97.81 114 ARG B C 1
ATOM 2867 O O . ARG B 1 114 ? -6.918 2.936 4.781 1 97.81 114 ARG B O 1
ATOM 2874 N N . SER B 1 115 ? -7.246 0.847 3.943 1 98.69 115 SER B N 1
ATOM 2875 C CA . SER B 1 115 ? -5.812 0.663 3.77 1 98.69 115 SER B CA 1
ATOM 2876 C C . SER B 1 115 ? -5.516 -0.464 2.783 1 98.69 115 SER B C 1
ATOM 2878 O O . SER B 1 115 ? -6.348 -1.346 2.572 1 98.69 115 SER B O 1
ATOM 2880 N N . ILE B 1 116 ? -4.344 -0.409 2.221 1 98.81 116 ILE B N 1
ATOM 2881 C CA . ILE B 1 116 ? -3.832 -1.457 1.344 1 98.81 116 ILE B CA 1
ATOM 2882 C C . ILE B 1 116 ? -2.342 -1.668 1.604 1 98.81 116 ILE B C 1
ATOM 2884 O O . ILE B 1 116 ? -1.599 -0.706 1.807 1 98.81 116 ILE B O 1
ATOM 2888 N N . LYS B 1 117 ? -1.97 -2.865 1.712 1 98.88 117 LYS B N 1
ATOM 2889 C CA . LYS B 1 117 ? -0.563 -3.246 1.802 1 98.88 117 LYS B CA 1
ATOM 2890 C C . LYS B 1 117 ? -0.169 -4.172 0.654 1 98.88 117 LYS B C 1
ATOM 2892 O O . LYS B 1 117 ? -0.89 -5.121 0.34 1 98.88 117 LYS B O 1
ATOM 2897 N N . ILE B 1 118 ? 0.896 -3.902 0.058 1 98.81 118 ILE B N 1
ATOM 2898 C CA . ILE B 1 118 ? 1.426 -4.746 -1.009 1 98.81 118 ILE B CA 1
ATOM 2899 C C . ILE B 1 118 ? 2.803 -5.273 -0.614 1 98.81 118 ILE B C 1
ATOM 2901 O O . ILE B 1 118 ? 3.689 -4.496 -0.248 1 98.81 118 ILE B O 1
ATOM 2905 N N . ASP B 1 119 ? 2.939 -6.539 -0.641 1 98.88 119 ASP B N 1
ATOM 2906 C CA . ASP B 1 119 ? 4.227 -7.215 -0.518 1 98.88 119 ASP B CA 1
ATOM 2907 C C . ASP B 1 119 ? 4.766 -7.629 -1.886 1 98.88 119 ASP B C 1
ATOM 2909 O O . ASP B 1 119 ? 4.188 -8.492 -2.549 1 98.88 119 ASP B O 1
ATOM 2913 N N . TYR B 1 120 ? 5.828 -7.004 -2.262 1 98.69 120 TYR B N 1
ATOM 2914 C CA . TYR B 1 120 ? 6.41 -7.32 -3.561 1 98.69 120 TYR B CA 1
ATOM 2915 C C . TYR B 1 120 ? 7.32 -8.539 -3.465 1 98.69 120 TYR B C 1
ATOM 2917 O O . TYR B 1 120 ? 8.156 -8.633 -2.564 1 98.69 120 TYR B O 1
ATOM 2925 N N . LYS B 1 121 ? 7.195 -9.461 -4.414 1 98.06 121 LYS B N 1
ATOM 2926 C CA . LYS B 1 121 ? 7.926 -10.719 -4.324 1 98.06 121 LYS B CA 1
ATOM 2927 C C . LYS B 1 121 ? 9.039 -10.789 -5.367 1 98.06 121 LYS B C 1
ATOM 2929 O O . LYS B 1 121 ? 10.133 -11.281 -5.082 1 98.06 121 LYS B O 1
ATOM 2934 N N . PHE B 1 122 ? 8.734 -10.391 -6.586 1 95.44 122 PHE B N 1
ATOM 2935 C CA . PHE B 1 122 ? 9.758 -10.258 -7.613 1 95.44 122 PHE B CA 1
ATOM 2936 C C . PHE B 1 122 ? 9.336 -9.258 -8.68 1 95.44 122 PHE B C 1
ATOM 2938 O O . PHE B 1 122 ? 8.141 -9.031 -8.883 1 95.44 122 PHE B O 1
ATOM 2945 N N . PRO B 1 123 ? 10.273 -8.656 -9.375 1 94.75 123 PRO B N 1
ATOM 2946 C CA . PRO B 1 123 ? 9.945 -7.648 -10.383 1 94.75 123 PRO B CA 1
ATOM 2947 C C . PRO B 1 123 ? 9.461 -8.266 -11.695 1 94.75 123 PRO B C 1
ATOM 2949 O O . PRO B 1 123 ? 10.109 -9.164 -12.242 1 94.75 123 PRO B O 1
ATOM 2952 N N . MET B 1 124 ? 8.344 -7.789 -12.188 1 97 124 MET B N 1
ATOM 2953 C CA . MET B 1 124 ? 7.836 -8.211 -13.492 1 97 124 MET B CA 1
ATOM 2954 C C . MET B 1 124 ? 8.375 -7.312 -14.602 1 97 124 MET B C 1
ATOM 2956 O O . MET B 1 124 ? 8.75 -6.168 -14.352 1 97 124 MET B O 1
ATOM 2960 N N . LYS B 1 125 ? 8.398 -7.883 -15.812 1 95.88 125 LYS B N 1
ATOM 2961 C CA . LYS B 1 125 ? 8.836 -7.141 -16.984 1 95.88 125 LYS B CA 1
ATOM 2962 C C . LYS B 1 125 ? 7.945 -7.438 -18.188 1 95.88 125 LYS B C 1
ATOM 2964 O O . LYS B 1 125 ? 7.355 -8.516 -18.281 1 95.88 125 LYS B O 1
ATOM 2969 N N . TYR B 1 126 ? 7.91 -6.461 -19.016 1 95.44 126 TYR B N 1
ATOM 2970 C CA . TYR B 1 126 ? 7.281 -6.664 -20.312 1 95.44 126 TYR B CA 1
ATOM 2971 C C . TYR B 1 126 ? 8.172 -7.492 -21.219 1 95.44 126 TYR B C 1
ATOM 2973 O O . TYR B 1 126 ? 9.391 -7.297 -21.266 1 95.44 126 TYR B O 1
ATOM 2981 N N . PRO B 1 127 ? 7.613 -8.344 -21.906 1 96.5 127 PRO B N 1
ATOM 2982 C CA . PRO B 1 127 ? 6.199 -8.711 -22.016 1 96.5 127 PRO B CA 1
ATOM 2983 C C . PRO B 1 127 ? 5.785 -9.758 -20.984 1 96.5 127 PRO B C 1
ATOM 2985 O O . PRO B 1 127 ? 6.57 -10.648 -20.656 1 96.5 127 PRO B O 1
ATOM 2988 N N . ASP B 1 128 ? 4.715 -9.641 -20.406 1 97.44 128 ASP B N 1
ATOM 2989 C CA . ASP B 1 128 ? 4.09 -10.57 -19.484 1 97.44 128 ASP B CA 1
ATOM 2990 C C . ASP B 1 128 ? 2.582 -10.344 -19.406 1 97.44 128 ASP B C 1
ATOM 2992 O O . ASP B 1 128 ? 2.057 -9.422 -20.031 1 97.44 128 ASP B O 1
ATOM 2996 N N . GLU B 1 129 ? 1.915 -11.297 -18.875 1 98.25 129 GLU B N 1
ATOM 2997 C CA . GLU B 1 129 ? 0.506 -11.148 -18.516 1 98.25 129 GLU B CA 1
ATOM 2998 C C . GLU B 1 129 ? 0.289 -11.344 -17.016 1 98.25 129 GLU B C 1
ATOM 3000 O O . GLU B 1 129 ? 1.009 -12.109 -16.375 1 98.25 129 GLU B O 1
ATOM 3005 N N . VAL B 1 130 ? -0.721 -10.586 -16.531 1 98 130 VAL B N 1
ATOM 3006 C CA . VAL B 1 130 ? -0.962 -10.602 -15.094 1 98 130 VAL B CA 1
ATOM 3007 C C . VAL B 1 130 ? -2.355 -11.156 -14.805 1 98 130 VAL B C 1
ATOM 3009 O O . VAL B 1 130 ? -3.316 -10.828 -15.508 1 98 130 VAL B O 1
ATOM 3012 N N . THR B 1 131 ? -2.41 -12.047 -13.859 1 98.44 131 THR B N 1
ATOM 3013 C CA . THR B 1 131 ? -3.668 -12.523 -13.305 1 98.44 131 THR B CA 1
ATOM 3014 C C . THR B 1 131 ? -3.771 -12.172 -11.82 1 98.44 131 THR B C 1
ATOM 3016 O O . THR B 1 131 ? -2.797 -12.305 -11.078 1 98.44 131 THR B O 1
ATOM 3019 N N . VAL B 1 132 ? -4.914 -11.656 -11.406 1 98.62 132 VAL B N 1
ATOM 3020 C CA . VAL B 1 132 ? -5.137 -11.289 -10.016 1 98.62 132 VAL B CA 1
ATOM 3021 C C . VAL B 1 132 ? -6.328 -12.07 -9.461 1 98.62 132 VAL B C 1
ATOM 3023 O O . VAL B 1 132 ? -7.395 -12.109 -10.078 1 98.62 132 VAL B O 1
ATOM 3026 N N . TYR B 1 133 ? -6.121 -12.719 -8.305 1 98.62 133 TYR B N 1
ATOM 3027 C CA . TYR B 1 133 ? -7.195 -13.375 -7.57 1 98.62 133 TYR B CA 1
ATOM 3028 C C . TYR B 1 133 ? -7.418 -12.703 -6.219 1 98.62 133 TYR B C 1
ATOM 3030 O O . TYR B 1 133 ? -6.457 -12.352 -5.527 1 98.62 133 TYR B O 1
ATOM 3038 N N . HIS B 1 134 ? -8.625 -12.492 -5.879 1 98.56 134 HIS B N 1
ATOM 3039 C CA . HIS B 1 134 ? -9 -11.992 -4.559 1 98.56 134 HIS B CA 1
ATOM 3040 C C . HIS B 1 134 ? -9.703 -13.07 -3.744 1 98.56 134 HIS B C 1
ATOM 3042 O O . HIS B 1 134 ? -10.32 -13.977 -4.305 1 98.56 134 HIS B O 1
ATOM 3048 N N . LYS B 1 135 ? -9.586 -12.977 -2.443 1 98.38 135 LYS B N 1
ATOM 3049 C CA . LYS B 1 135 ? -10.344 -13.836 -1.54 1 98.38 135 LYS B CA 1
ATOM 3050 C C . LYS B 1 135 ? -10.703 -13.102 -0.251 1 98.38 135 LYS B C 1
ATOM 3052 O O . LYS B 1 135 ? -10.07 -12.102 0.096 1 98.38 135 LYS B O 1
ATOM 3057 N N . VAL B 1 136 ? -11.758 -13.586 0.37 1 97.81 136 VAL B N 1
ATOM 3058 C CA . VAL B 1 136 ? -12.102 -13.102 1.705 1 97.81 136 VAL B CA 1
ATOM 3059 C C . VAL B 1 136 ? -11.047 -13.57 2.705 1 97.81 136 VAL B C 1
ATOM 3061 O O . VAL B 1 136 ? -10.688 -14.75 2.738 1 97.81 136 VAL B O 1
ATOM 3064 N N . ALA B 1 137 ? -10.531 -12.656 3.492 1 97.62 137 ALA B N 1
ATOM 3065 C CA . ALA B 1 137 ? -9.344 -12.93 4.305 1 97.62 137 ALA B CA 1
ATOM 3066 C C . ALA B 1 137 ? -9.711 -13.727 5.555 1 97.62 137 ALA B C 1
ATOM 3068 O O . ALA B 1 137 ? -8.891 -14.492 6.066 1 97.62 137 ALA B O 1
ATOM 3069 N N . HIS B 1 138 ? -10.906 -13.492 6.082 1 95.94 138 HIS B N 1
ATOM 3070 C CA . HIS B 1 138 ? -11.312 -14.125 7.332 1 95.94 138 HIS B CA 1
ATOM 3071 C C . HIS B 1 138 ? -12.742 -14.656 7.238 1 95.94 138 HIS B C 1
ATOM 3073 O O . HIS B 1 138 ? -13.523 -14.203 6.395 1 95.94 138 HIS B O 1
ATOM 3079 N N . ASP B 1 139 ? -13.016 -15.531 8.141 1 96.06 139 ASP B N 1
ATOM 3080 C CA . ASP B 1 139 ? -14.359 -16.078 8.234 1 96.06 139 ASP B CA 1
ATOM 3081 C C . ASP B 1 139 ? -15.367 -15.008 8.641 1 96.06 139 ASP B C 1
ATOM 3083 O O . ASP B 1 139 ? -15.305 -14.484 9.758 1 96.06 139 ASP B O 1
ATOM 3087 N N . PRO B 1 140 ? -16.25 -14.75 7.766 1 94.25 140 PRO B N 1
ATOM 3088 C CA . PRO B 1 140 ? -17.219 -13.711 8.094 1 94.25 140 PRO B CA 1
ATOM 3089 C C . PRO B 1 140 ? -18.125 -14.094 9.266 1 94.25 140 PRO B C 1
ATOM 3091 O O . PRO B 1 140 ? -18.797 -13.234 9.844 1 94.25 140 PRO B O 1
ATOM 3094 N N . SER B 1 141 ? -18.203 -15.344 9.578 1 91.75 141 SER B N 1
ATOM 3095 C CA . SER B 1 141 ? -19.094 -15.828 10.633 1 91.75 141 SER B CA 1
ATOM 3096 C C . SER B 1 141 ? -18.391 -15.82 11.984 1 91.75 141 SER B C 1
ATOM 3098 O O . SER B 1 141 ? -19.016 -16.109 13.016 1 91.75 141 SER B O 1
ATOM 3100 N N . SER B 1 142 ? -17.188 -15.469 11.914 1 91.31 142 SER B N 1
ATOM 3101 C CA . SER B 1 142 ? -16.422 -15.469 13.156 1 91.31 142 SER B CA 1
ATOM 3102 C C . SER B 1 142 ? -16.906 -14.383 14.102 1 91.31 142 SER B C 1
ATOM 3104 O O . SER B 1 142 ? -17.359 -13.32 13.664 1 91.31 142 SER B O 1
ATOM 3106 N N . SER B 1 143 ? -16.734 -14.562 15.375 1 86.81 143 SER B N 1
ATOM 3107 C CA . SER B 1 143 ? -17.141 -13.594 16.391 1 86.81 143 SER B CA 1
ATOM 3108 C C . SER B 1 143 ? -16.281 -12.336 16.328 1 86.81 143 SER B C 1
ATOM 3110 O O . SER B 1 143 ? -16.672 -11.289 16.844 1 86.81 143 SER B O 1
ATOM 3112 N N . HIS B 1 144 ? -15.125 -12.383 15.727 1 82 144 HIS B N 1
ATOM 3113 C CA . HIS B 1 144 ? -14.203 -11.258 15.648 1 82 144 HIS B CA 1
ATOM 3114 C C . HIS B 1 144 ? -14.438 -10.438 14.391 1 82 144 HIS B C 1
ATOM 3116 O O . HIS B 1 144 ? -13.789 -9.414 14.18 1 82 144 HIS B O 1
ATOM 3122 N N . SER B 1 145 ? -15.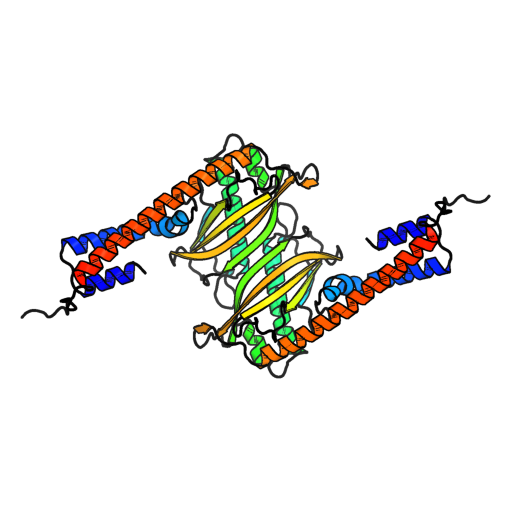445 -10.945 13.688 1 84 145 SER B N 1
ATOM 3123 C CA . SER B 1 145 ? -15.711 -10.234 12.438 1 84 145 SER B CA 1
ATOM 3124 C C . SER B 1 145 ? -16.453 -8.938 12.695 1 84 145 SER B C 1
ATOM 3126 O O . SER B 1 145 ? -17.344 -8.875 13.555 1 84 145 SER B O 1
ATOM 3128 N N . HIS B 1 146 ? -16.047 -7.879 12 1 86.88 146 HIS B N 1
ATOM 3129 C CA . HIS B 1 146 ? -16.703 -6.582 12.094 1 86.88 146 HIS B CA 1
ATOM 3130 C C . HIS B 1 146 ? -17.938 -6.52 11.195 1 86.88 146 HIS B C 1
ATOM 3132 O O . HIS B 1 146 ? -17.938 -7.094 10.109 1 86.88 146 HIS B O 1
ATOM 3138 N N . LYS B 1 147 ? -18.891 -5.801 11.656 1 90 147 LYS B N 1
ATOM 3139 C CA . LYS B 1 147 ? -20.141 -5.711 10.922 1 90 147 LYS B CA 1
ATOM 3140 C C . LYS B 1 147 ? -20.062 -4.664 9.812 1 90 147 LYS B C 1
ATOM 3142 O O . LYS B 1 147 ? -20.859 -4.68 8.875 1 90 147 LYS B O 1
ATOM 3147 N N . ASP B 1 148 ? -19.125 -3.805 9.906 1 94.56 148 ASP B N 1
ATOM 3148 C CA . ASP B 1 148 ? -19.078 -2.693 8.961 1 94.56 148 ASP B CA 1
ATOM 3149 C C . ASP B 1 148 ? -17.766 -2.699 8.18 1 94.56 148 ASP B C 1
ATOM 3151 O O . ASP B 1 148 ? -17.438 -1.72 7.508 1 94.56 148 ASP B O 1
ATOM 3155 N N . ALA B 1 149 ? -17 -3.779 8.336 1 95.81 149 ALA B N 1
ATOM 3156 C CA . ALA B 1 149 ? -15.711 -3.848 7.668 1 95.81 149 ALA B CA 1
ATOM 3157 C C . ALA B 1 149 ? -15.367 -5.281 7.281 1 95.81 149 ALA B C 1
ATOM 3159 O O . ALA B 1 149 ? -15.953 -6.23 7.805 1 95.81 149 ALA B O 1
ATOM 3160 N N . PHE B 1 150 ? -14.484 -5.473 6.34 1 95.75 150 PHE B N 1
ATOM 3161 C CA . PHE B 1 150 ? -13.977 -6.781 5.949 1 95.75 150 PHE B CA 1
ATOM 3162 C C . PHE B 1 150 ? -12.602 -6.656 5.293 1 95.75 150 PHE B C 1
ATOM 3164 O O . PHE B 1 150 ? -12.172 -5.551 4.961 1 95.75 150 PHE B O 1
ATOM 3171 N N . HIS B 1 151 ? -11.953 -7.754 5.223 1 97.88 151 HIS B N 1
ATOM 3172 C CA . HIS B 1 151 ? -10.602 -7.789 4.672 1 97.88 151 HIS B CA 1
ATOM 3173 C C . HIS B 1 151 ? -10.531 -8.703 3.453 1 97.88 151 HIS B C 1
ATOM 3175 O O . HIS B 1 151 ? -11.133 -9.773 3.434 1 97.88 151 HIS B O 1
ATOM 3181 N N . LEU B 1 152 ? -9.852 -8.188 2.467 1 98.25 152 LEU B N 1
ATOM 3182 C CA . LEU B 1 152 ? -9.531 -8.984 1.291 1 98.25 152 LEU B CA 1
ATOM 3183 C C . LEU B 1 152 ? -8.031 -9.203 1.172 1 98.25 152 LEU B C 1
ATOM 3185 O O . LEU B 1 152 ? -7.238 -8.375 1.624 1 98.25 152 LEU B O 1
ATOM 3189 N N . GLN B 1 153 ? -7.719 -10.32 0.625 1 98.75 153 GLN B N 1
ATOM 3190 C CA . GLN B 1 153 ? -6.363 -10.578 0.143 1 98.75 153 GLN B CA 1
ATOM 3191 C C . GLN B 1 153 ? -6.352 -10.812 -1.365 1 98.75 153 GLN B C 1
ATOM 3193 O O . GLN B 1 153 ? -7.348 -11.266 -1.937 1 98.75 153 GLN B O 1
ATOM 3198 N N . ALA B 1 154 ? -5.27 -10.445 -1.964 1 98.75 154 ALA B N 1
ATOM 3199 C CA . ALA B 1 154 ? -5.109 -10.719 -3.389 1 98.75 154 ALA B CA 1
ATOM 3200 C C . ALA B 1 154 ? -3.701 -11.219 -3.699 1 98.75 154 ALA B C 1
ATOM 3202 O O . ALA B 1 154 ? -2.764 -10.961 -2.939 1 98.75 154 ALA B O 1
ATOM 3203 N N . VAL B 1 155 ? -3.652 -11.992 -4.727 1 98.75 155 VAL B N 1
ATOM 3204 C CA . VAL B 1 155 ? -2.363 -12.414 -5.27 1 98.75 155 VAL B CA 1
ATOM 3205 C C . VAL B 1 155 ? -2.25 -11.977 -6.73 1 98.75 155 VAL B C 1
ATOM 3207 O O . VAL B 1 155 ? -3.199 -12.125 -7.504 1 98.75 155 VAL B O 1
ATOM 3210 N N . ILE B 1 156 ? -1.159 -11.328 -7.023 1 98.75 156 ILE B N 1
ATOM 3211 C CA . ILE B 1 156 ? -0.839 -10.906 -8.383 1 98.75 156 ILE B CA 1
ATOM 3212 C C . ILE B 1 156 ? 0.175 -11.867 -9 1 98.75 156 ILE B C 1
ATOM 3214 O O . ILE B 1 156 ? 1.316 -11.953 -8.539 1 98.75 156 ILE B O 1
ATOM 3218 N N . ILE B 1 157 ? -0.252 -12.5 -10.07 1 98.5 157 ILE B N 1
ATOM 3219 C CA . ILE B 1 157 ? 0.521 -13.617 -10.602 1 98.5 157 ILE B CA 1
ATOM 3220 C C . ILE B 1 157 ? 1.098 -13.234 -11.969 1 98.5 157 ILE B C 1
ATOM 3222 O O . ILE B 1 157 ? 0.396 -12.672 -12.805 1 98.5 157 ILE B O 1
ATOM 3226 N N . SER B 1 158 ? 2.369 -13.516 -12.188 1 98.5 158 SER B N 1
ATOM 3227 C CA . SER B 1 158 ? 2.986 -13.469 -13.508 1 98.5 158 SER B CA 1
ATOM 3228 C C . SER B 1 158 ? 2.662 -14.719 -14.312 1 98.5 158 SER B C 1
ATOM 3230 O O . SER B 1 158 ? 2.994 -15.836 -13.898 1 98.5 158 SER B O 1
ATOM 3232 N N . GLU B 1 159 ? 2.066 -14.586 -15.414 1 97.56 159 GLU B N 1
ATOM 3233 C CA . GLU B 1 159 ? 1.758 -15.734 -16.266 1 97.56 159 GLU B CA 1
ATOM 3234 C C . GLU B 1 159 ? 3.027 -16.328 -16.859 1 97.56 159 GLU B C 1
ATOM 3236 O O . GLU B 1 159 ? 3.152 -17.562 -16.953 1 97.56 159 GLU B O 1
ATOM 3241 N N . ALA B 1 160 ? 3.918 -15.461 -17.203 1 96.5 160 ALA B N 1
ATOM 3242 C CA . ALA B 1 160 ? 5.16 -15.914 -17.828 1 96.5 160 ALA B CA 1
ATOM 3243 C C . ALA B 1 160 ? 6.004 -16.719 -16.828 1 96.5 160 ALA B C 1
ATOM 3245 O O . ALA B 1 160 ? 6.586 -17.734 -17.188 1 96.5 160 ALA B O 1
ATOM 3246 N N . LYS B 1 161 ? 6.016 -16.25 -15.586 1 96.69 161 LYS B N 1
ATOM 3247 C CA . LYS B 1 161 ? 6.879 -16.891 -14.594 1 96.69 161 LYS B CA 1
ATOM 3248 C C . LYS B 1 161 ? 6.098 -17.875 -13.742 1 96.69 161 LYS B C 1
ATOM 3250 O O . LYS B 1 161 ? 6.688 -18.672 -13 1 96.69 161 LYS B O 1
ATOM 3255 N N . GLN B 1 162 ? 4.797 -17.875 -13.789 1 96.81 162 GLN B N 1
ATOM 3256 C CA . GLN B 1 162 ? 3.891 -18.766 -13.062 1 96.81 162 GLN B CA 1
ATOM 3257 C C . GLN B 1 162 ? 4.195 -18.766 -11.57 1 96.81 162 GLN B C 1
ATOM 3259 O O . GLN B 1 162 ? 4.328 -19.812 -10.953 1 96.81 162 GLN B O 1
ATOM 3264 N N . ARG B 1 163 ? 4.297 -17.625 -10.984 1 96.88 163 ARG B N 1
ATOM 3265 C CA . ARG B 1 163 ? 4.48 -17.438 -9.555 1 96.88 163 ARG B CA 1
ATOM 3266 C C . ARG B 1 163 ? 3.963 -16.062 -9.109 1 96.88 163 ARG B C 1
ATOM 3268 O O . ARG B 1 163 ? 3.807 -15.164 -9.93 1 96.88 163 ARG B O 1
ATOM 3275 N N . PRO B 1 164 ? 3.693 -15.906 -7.836 1 98.38 164 PRO B N 1
ATOM 3276 C CA . PRO B 1 164 ? 3.219 -14.617 -7.336 1 98.38 164 PRO B CA 1
ATOM 3277 C C . PRO B 1 164 ? 4.273 -13.516 -7.453 1 98.38 164 PRO B C 1
ATOM 3279 O O . PRO B 1 164 ? 5.402 -13.688 -6.988 1 98.38 164 PRO B O 1
ATOM 3282 N N . ALA B 1 165 ? 3.863 -12.422 -8.102 1 98.62 165 ALA B N 1
ATOM 3283 C CA . ALA B 1 165 ? 4.715 -11.242 -8.172 1 98.62 165 ALA B CA 1
ATOM 3284 C C . ALA B 1 165 ? 4.48 -10.32 -6.977 1 98.62 165 ALA B C 1
ATOM 3286 O O . ALA B 1 165 ? 5.359 -9.539 -6.602 1 98.62 165 ALA B O 1
ATOM 3287 N N . ALA B 1 166 ? 3.312 -10.406 -6.395 1 98.81 166 ALA B N 1
ATOM 3288 C CA . ALA B 1 166 ? 2.984 -9.594 -5.219 1 98.81 166 ALA B CA 1
ATOM 3289 C C . ALA B 1 166 ? 1.799 -10.188 -4.461 1 98.81 166 ALA B C 1
ATOM 3291 O O . ALA B 1 166 ? 1 -10.938 -5.031 1 98.81 166 ALA B O 1
ATOM 3292 N N . ARG B 1 167 ? 1.717 -9.883 -3.229 1 98.88 167 ARG B N 1
ATOM 3293 C CA . ARG B 1 167 ? 0.576 -10.188 -2.371 1 98.88 167 ARG B CA 1
ATOM 3294 C C . ARG B 1 167 ? -0.029 -8.906 -1.796 1 98.88 167 ARG B C 1
ATOM 3296 O O . ARG B 1 167 ? 0.697 -7.988 -1.412 1 98.88 167 ARG B O 1
ATOM 3303 N N . VAL B 1 168 ? -1.274 -8.906 -1.71 1 98.88 168 VAL B N 1
ATOM 3304 C CA . VAL B 1 168 ? -1.978 -7.676 -1.366 1 98.88 168 VAL B CA 1
ATOM 3305 C C . VAL B 1 168 ? -2.906 -7.926 -0.18 1 98.88 168 VAL B C 1
ATOM 3307 O O . VAL B 1 168 ? -3.594 -8.945 -0.126 1 98.88 168 VAL B O 1
ATOM 3310 N N . HIS B 1 169 ? -2.973 -7.02 0.73 1 98.88 169 HIS B N 1
ATOM 3311 C CA . HIS B 1 169 ? -3.9 -7.004 1.855 1 98.88 169 HIS B CA 1
ATOM 3312 C C . HIS B 1 169 ? -4.727 -5.719 1.868 1 98.88 169 HIS B C 1
ATOM 3314 O O . HIS B 1 169 ? -4.168 -4.621 1.859 1 98.88 169 HIS B O 1
ATOM 3320 N N . GLU B 1 170 ? -5.988 -5.875 1.912 1 98.5 170 GLU B N 1
ATOM 3321 C CA . GLU B 1 170 ? -6.883 -4.727 1.831 1 98.5 170 GLU B CA 1
ATOM 3322 C C . GLU B 1 170 ? -7.84 -4.684 3.021 1 98.5 170 GLU B C 1
ATOM 3324 O O . GLU B 1 170 ? -8.406 -5.707 3.404 1 98.5 170 GLU B O 1
ATOM 3329 N N . ASP B 1 171 ? -7.938 -3.561 3.611 1 98.31 171 ASP B N 1
ATOM 3330 C CA . ASP B 1 171 ? -8.914 -3.258 4.652 1 98.31 171 ASP B CA 1
ATOM 3331 C C . ASP B 1 171 ? -10.031 -2.359 4.117 1 98.31 171 ASP B C 1
ATOM 3333 O O . ASP B 1 171 ? -9.773 -1.216 3.727 1 98.31 171 ASP B O 1
ATOM 3337 N N . LEU B 1 172 ? -11.25 -2.879 4.117 1 97.19 172 LEU B N 1
ATOM 3338 C CA . LEU B 1 172 ? -12.367 -2.188 3.492 1 97.19 172 LEU B CA 1
ATOM 3339 C C . LEU B 1 172 ? -13.492 -1.956 4.496 1 97.19 172 LEU B C 1
ATOM 3341 O O . LEU B 1 172 ? -13.75 -2.803 5.359 1 97.19 172 LEU B O 1
ATOM 3345 N N . VAL B 1 173 ? -14.172 -0.833 4.312 1 96.38 173 VAL B N 1
ATOM 3346 C CA . VAL B 1 173 ? -15.32 -0.527 5.168 1 96.38 173 VAL B CA 1
ATOM 3347 C C . VAL B 1 173 ? -16.547 -0.262 4.309 1 96.38 173 VAL B C 1
ATOM 3349 O O . VAL B 1 173 ? -16.438 0.232 3.184 1 96.38 173 VAL B O 1
ATOM 3352 N N . ILE B 1 174 ? -17.672 -0.6 4.934 1 95.75 174 ILE B N 1
ATOM 3353 C CA . ILE B 1 174 ? -18.938 -0.334 4.277 1 95.75 174 ILE B CA 1
ATOM 3354 C C . ILE B 1 174 ? -19.375 1.106 4.547 1 95.75 174 ILE B C 1
ATOM 3356 O O . ILE B 1 174 ? -19.25 1.598 5.668 1 95.75 174 ILE B O 1
ATOM 3360 N N . TYR B 1 175 ? -19.844 1.759 3.465 1 94.69 175 TYR B N 1
ATOM 3361 C CA . TYR B 1 175 ? -20.203 3.168 3.562 1 94.69 175 TYR B CA 1
ATOM 3362 C C . TYR B 1 175 ? -21.531 3.441 2.844 1 94.69 175 TYR B C 1
ATOM 3364 O O . TYR B 1 175 ? -21.75 2.953 1.732 1 94.69 175 TYR B O 1
ATOM 3372 N N . ASP B 1 176 ? -22.391 4.168 3.547 1 94.69 176 ASP B N 1
ATOM 3373 C CA . ASP B 1 176 ? -23.625 4.652 2.947 1 94.69 176 ASP B CA 1
ATOM 3374 C C . ASP B 1 176 ? -23.453 6.066 2.398 1 94.69 176 ASP B C 1
ATOM 3376 O O . ASP B 1 176 ? -23.5 7.039 3.154 1 94.69 176 ASP B O 1
ATOM 3380 N N . TYR B 1 177 ? -23.375 6.207 1.15 1 91.31 177 TYR B N 1
ATOM 3381 C CA . TYR B 1 177 ? -23.094 7.496 0.528 1 91.31 177 TYR B CA 1
ATOM 3382 C C . TYR B 1 177 ? -24.312 8.414 0.604 1 91.31 177 TYR B C 1
ATOM 3384 O O . TYR B 1 177 ? -24.172 9.633 0.536 1 91.31 177 TYR B O 1
ATOM 3392 N N . LYS B 1 178 ? -25.453 7.824 0.71 1 91.69 178 LYS B N 1
ATOM 3393 C CA . LYS B 1 178 ? -26.656 8.633 0.866 1 91.69 178 LYS B CA 1
ATOM 3394 C C . LYS B 1 178 ? -26.703 9.289 2.24 1 91.69 178 LYS B C 1
ATOM 3396 O O . LYS B 1 178 ? -27.047 10.477 2.357 1 91.69 178 LYS B O 1
ATOM 3401 N N . ARG B 1 179 ? -26.312 8.594 3.23 1 93.25 179 ARG B N 1
ATOM 3402 C CA . ARG B 1 179 ? -26.359 9.094 4.602 1 93.25 179 ARG B CA 1
ATOM 3403 C C . ARG B 1 179 ? -25.016 9.727 4.992 1 93.25 179 ARG B C 1
ATOM 3405 O O . ARG B 1 179 ? -24.938 10.445 5.992 1 93.25 179 ARG B O 1
ATOM 3412 N N . GLY B 1 180 ? -23.969 9.375 4.297 1 90.69 180 GLY B N 1
ATOM 3413 C CA . GLY B 1 180 ? -22.656 9.961 4.547 1 90.69 180 GLY B CA 1
ATOM 3414 C C . GLY B 1 180 ? -22 9.43 5.805 1 90.69 180 GLY B C 1
ATOM 3415 O O . GLY B 1 180 ? -21.406 10.195 6.574 1 90.69 180 GLY B O 1
ATOM 3416 N N . LYS B 1 181 ? -22.156 8.148 6.043 1 94.06 181 LYS B N 1
ATOM 3417 C CA . LYS B 1 181 ? -21.578 7.539 7.23 1 94.06 181 LYS B CA 1
ATOM 3418 C C . LYS B 1 181 ? -21.312 6.051 7.016 1 94.06 181 LYS B C 1
ATOM 3420 O O . LYS B 1 181 ? -21.828 5.453 6.07 1 94.06 181 LYS B O 1
ATOM 3425 N N . LYS B 1 182 ? -20.609 5.52 7.879 1 93.31 182 LYS B N 1
ATOM 3426 C CA . LYS B 1 182 ? -20.375 4.074 7.867 1 93.31 182 LYS B CA 1
ATOM 3427 C C . LYS B 1 182 ? -21.688 3.311 8.039 1 93.31 182 LYS B C 1
ATOM 3429 O O . LYS B 1 182 ? -22.625 3.801 8.688 1 93.31 182 LYS B O 1
ATOM 3434 N N . ALA B 1 183 ? -21.75 2.156 7.473 1 94.81 183 ALA B N 1
ATOM 3435 C CA . ALA B 1 183 ? -22.953 1.324 7.527 1 94.81 183 ALA B CA 1
ATOM 3436 C C . ALA B 1 183 ? -22.594 -0.141 7.758 1 94.81 183 ALA B C 1
ATOM 3438 O O . ALA B 1 183 ? -21.453 -0.548 7.543 1 94.81 183 ALA B O 1
ATOM 3439 N N . GLU B 1 184 ? -23.562 -0.831 8.156 1 94.5 184 GLU B N 1
ATOM 3440 C CA . GLU B 1 184 ? -23.375 -2.271 8.297 1 94.5 184 GLU B CA 1
ATOM 3441 C C . GLU B 1 184 ? -23.391 -2.963 6.934 1 94.5 184 GLU B C 1
ATOM 3443 O O . GLU B 1 184 ? -24.062 -2.506 6.004 1 94.5 184 GLU B O 1
ATOM 3448 N N . MET B 1 185 ? -22.703 -4.02 6.84 1 94.5 185 MET B N 1
ATOM 3449 C CA . MET B 1 185 ? -22.719 -4.828 5.625 1 94.5 185 MET B CA 1
ATOM 3450 C C . MET B 1 185 ? -24.109 -5.367 5.34 1 94.5 185 MET B C 1
ATOM 3452 O O . MET B 1 185 ? -24.734 -5.988 6.207 1 94.5 185 MET B O 1
ATOM 3456 N N . PRO B 1 186 ? -24.609 -5.152 4.211 1 94.69 186 PRO B N 1
ATOM 3457 C CA . PRO B 1 186 ? -25.953 -5.664 3.92 1 94.69 186 PRO B CA 1
ATOM 3458 C C . PRO B 1 186 ? -26.016 -7.188 3.916 1 94.69 186 PRO B C 1
ATOM 3460 O O . PRO B 1 186 ? -25.031 -7.848 3.559 1 94.69 186 PRO B O 1
ATOM 3463 N N . PRO B 1 187 ? -27.125 -7.707 4.211 1 95.44 187 PRO B N 1
ATOM 3464 C CA . PRO B 1 187 ? -27.266 -9.164 4.34 1 95.44 187 PRO B CA 1
ATOM 3465 C C . PRO B 1 187 ? -26.891 -9.906 3.059 1 95.44 187 PRO B C 1
ATOM 3467 O O . PRO B 1 187 ? -26.281 -10.977 3.119 1 95.44 187 PRO B O 1
ATOM 3470 N N . PHE B 1 188 ? -27.266 -9.422 1.917 1 95.62 188 PHE B N 1
ATOM 3471 C CA . PHE B 1 188 ? -26.953 -10.125 0.678 1 95.62 188 PHE B CA 1
ATOM 3472 C C . PHE B 1 188 ? -25.453 -10.273 0.495 1 95.62 188 PHE B C 1
ATOM 3474 O O . PHE B 1 188 ? -24.969 -11.305 0.026 1 95.62 188 PHE B O 1
ATOM 3481 N N . MET B 1 189 ? -24.688 -9.258 0.884 1 95.69 189 MET B N 1
ATOM 3482 C CA . MET B 1 189 ? -23.234 -9.289 0.789 1 95.69 189 MET B CA 1
ATOM 3483 C C . MET B 1 189 ? -22.641 -10.266 1.794 1 95.69 189 MET B C 1
ATOM 3485 O O . MET B 1 189 ? -21.781 -11.078 1.445 1 95.69 189 MET B O 1
ATOM 3489 N N . LEU B 1 190 ? -23.156 -10.195 2.953 1 96.06 190 LEU B N 1
ATOM 3490 C CA . LEU B 1 190 ? -22.672 -11.078 4.008 1 96.06 190 LEU B CA 1
ATOM 3491 C C . LEU B 1 190 ? -22.906 -12.539 3.639 1 96.06 190 LEU B C 1
ATOM 3493 O O . LEU B 1 190 ? -22.016 -13.383 3.816 1 96.06 190 LEU B O 1
ATOM 3497 N N . ASP B 1 191 ? -24.031 -12.812 3.145 1 96.81 191 ASP B N 1
ATOM 3498 C CA . ASP B 1 191 ? -24.375 -14.18 2.748 1 96.81 191 ASP B CA 1
ATOM 3499 C C . ASP B 1 191 ? -23.438 -14.688 1.664 1 96.81 191 ASP B C 1
ATOM 3501 O O . ASP B 1 191 ? -22.969 -15.828 1.726 1 96.81 191 ASP B O 1
ATOM 3505 N N . GLN B 1 192 ? -23.188 -13.859 0.754 1 97.12 192 GLN B N 1
ATOM 3506 C CA . GLN B 1 192 ? -22.297 -14.266 -0.33 1 97.12 192 GLN B CA 1
ATOM 3507 C C . GLN B 1 192 ? -20.875 -14.438 0.165 1 97.12 192 GLN B C 1
ATOM 3509 O O . GLN B 1 192 ? -20.141 -15.312 -0.313 1 97.12 192 GLN B O 1
ATOM 3514 N N . PHE B 1 193 ? -20.438 -13.602 1.105 1 97.12 193 PHE B N 1
ATOM 3515 C CA . PHE B 1 193 ? -19.094 -13.734 1.655 1 97.12 193 PHE B CA 1
ATOM 3516 C C . PHE B 1 193 ? -18.953 -15.023 2.465 1 97.12 193 PHE B C 1
ATOM 3518 O O . PHE B 1 193 ? -17.922 -15.68 2.434 1 97.12 193 PHE B O 1
ATOM 3525 N N . LYS B 1 194 ? -20.016 -15.359 3.131 1 97.38 194 LYS B N 1
ATOM 3526 C CA . LYS B 1 194 ? -20.016 -16.625 3.869 1 97.38 194 LYS B CA 1
ATOM 3527 C C . LYS B 1 194 ? -19.875 -17.812 2.922 1 97.38 194 LYS B C 1
ATOM 3529 O O . LYS B 1 194 ? -19.047 -18.703 3.148 1 97.38 194 LYS B O 1
ATOM 3534 N N . SER B 1 195 ? -20.656 -17.75 1.902 1 97.62 195 SER B N 1
ATOM 3535 C CA . SER B 1 195 ? -20.609 -18.828 0.907 1 97.62 195 SER B CA 1
ATOM 3536 C C . SER B 1 195 ? -19.25 -18.875 0.226 1 97.62 195 SER B C 1
ATOM 3538 O O . SER B 1 195 ? -18.688 -19.953 0.023 1 97.62 195 SER B O 1
ATOM 3540 N N . THR B 1 196 ? -18.766 -17.75 -0.084 1 98 196 THR B N 1
ATOM 3541 C CA . THR B 1 196 ? -17.453 -17.656 -0.735 1 98 196 THR B CA 1
ATOM 3542 C C . THR B 1 196 ? -16.359 -18.203 0.175 1 98 196 THR B C 1
ATOM 3544 O O . THR B 1 196 ? -15.477 -18.938 -0.279 1 98 196 THR B O 1
ATOM 3547 N N . TRP B 1 197 ? -16.422 -17.891 1.42 1 98 197 TRP B N 1
ATOM 3548 C CA . TRP B 1 197 ? -15.453 -18.391 2.387 1 98 197 TRP B CA 1
ATOM 3549 C C . TRP B 1 197 ? -15.453 -19.906 2.434 1 98 197 TRP B C 1
ATOM 3551 O O . TRP B 1 197 ? -14.391 -20.531 2.426 1 98 197 TRP B O 1
ATOM 3561 N N . GLU B 1 198 ? -16.594 -20.469 2.441 1 98.12 198 GLU B N 1
ATOM 3562 C CA . GLU B 1 198 ? -16.703 -21.922 2.449 1 98.12 198 GLU B CA 1
ATOM 3563 C C . GLU B 1 198 ? -16.062 -22.531 1.211 1 98.12 198 GLU B C 1
ATOM 3565 O O . GLU B 1 198 ? -15.344 -23.531 1.307 1 98.12 198 GLU B O 1
ATOM 3570 N N . LEU B 1 199 ? -16.375 -21.906 0.128 1 98.38 199 LEU B N 1
ATOM 3571 C CA . LEU B 1 199 ? -15.797 -22.391 -1.121 1 98.38 199 LEU B CA 1
ATOM 3572 C C . LEU B 1 199 ? -14.273 -22.25 -1.096 1 98.38 199 LEU B C 1
ATOM 3574 O O . LEU B 1 199 ? -13.562 -23.125 -1.594 1 98.38 199 LEU B O 1
ATOM 3578 N N . GLN B 1 200 ? -13.789 -21.203 -0.583 1 98.69 200 GLN B N 1
ATOM 3579 C CA . GLN B 1 200 ? -12.352 -20.984 -0.464 1 98.69 200 GLN B CA 1
ATOM 3580 C C . GLN B 1 200 ? -11.695 -22.062 0.378 1 98.69 200 GLN B C 1
ATOM 3582 O O . GLN B 1 200 ? -10.641 -22.594 0.011 1 98.69 200 GLN B O 1
ATOM 3587 N N . GLU B 1 201 ? -12.281 -22.391 1.453 1 98.44 201 GLU B N 1
ATOM 3588 C CA . GLU B 1 201 ? -11.734 -23.422 2.338 1 98.44 201 GLU B CA 1
ATOM 3589 C C . GLU B 1 201 ? -11.742 -24.797 1.671 1 98.44 201 GLU B C 1
ATOM 3591 O O . GLU B 1 201 ? -10.789 -25.562 1.817 1 98.44 201 GLU B O 1
ATOM 3596 N N . LYS B 1 202 ? -12.797 -25.047 0.956 1 98.5 202 LYS B N 1
ATOM 3597 C CA . LYS B 1 202 ? -12.867 -26.312 0.218 1 98.5 202 LYS B CA 1
ATOM 3598 C C . LYS B 1 202 ? -11.773 -26.375 -0.845 1 98.5 202 LYS B C 1
ATOM 3600 O O . LYS B 1 202 ? -11.109 -27.406 -0.989 1 98.5 202 LYS B O 1
ATOM 3605 N N . ALA B 1 203 ? -11.641 -25.281 -1.55 1 98.31 203 ALA B N 1
ATOM 3606 C CA . ALA B 1 203 ? -10.602 -25.219 -2.574 1 98.31 203 ALA B CA 1
ATOM 3607 C C . ALA B 1 203 ? -9.211 -25.406 -1.961 1 98.31 203 ALA B C 1
ATOM 3609 O O . ALA B 1 203 ? -8.391 -26.156 -2.49 1 98.31 203 ALA B O 1
ATOM 3610 N N . LYS B 1 204 ? -8.984 -24.75 -0.926 1 98.56 204 LYS B N 1
ATOM 3611 C CA . LYS B 1 204 ? -7.711 -24.844 -0.218 1 98.56 204 LYS B CA 1
ATOM 3612 C C . LYS B 1 204 ? -7.391 -26.297 0.151 1 98.56 204 LYS B C 1
ATOM 3614 O O . LYS B 1 204 ? -6.305 -26.797 -0.155 1 98.56 204 LYS B O 1
ATOM 3619 N N . THR B 1 205 ? -8.28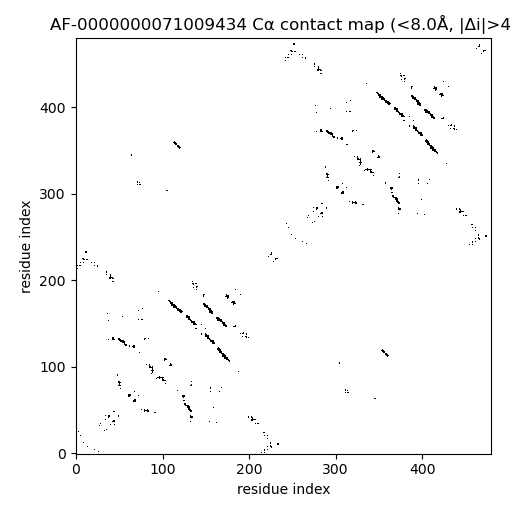1 -26.969 0.723 1 98.5 205 THR B N 1
ATOM 3620 C CA . THR B 1 205 ? -8.094 -28.359 1.15 1 98.5 205 THR B CA 1
ATOM 3621 C C . THR B 1 205 ? -7.871 -29.266 -0.052 1 98.5 205 THR B C 1
ATOM 3623 O O . THR B 1 205 ? -6.965 -30.109 -0.046 1 98.5 205 THR B O 1
ATOM 3626 N N . PHE B 1 206 ? -8.695 -29.062 -1.022 1 98.44 206 PHE B N 1
ATOM 3627 C CA . PHE B 1 206 ? -8.633 -29.891 -2.219 1 98.44 206 PHE B CA 1
ATOM 3628 C C . PHE B 1 206 ? -7.258 -29.797 -2.879 1 98.44 206 PHE B C 1
ATOM 3630 O O . PHE B 1 206 ? -6.613 -30.812 -3.143 1 98.44 206 PHE B O 1
ATOM 3637 N N . TRP B 1 207 ? -6.773 -28.594 -3.055 1 98.19 207 TRP B N 1
ATOM 3638 C CA . TRP B 1 207 ? -5.543 -28.391 -3.814 1 98.19 207 TRP B CA 1
ATOM 3639 C C . TRP B 1 207 ? -4.316 -28.688 -2.957 1 98.19 207 TRP B C 1
ATOM 3641 O O . TRP B 1 207 ? -3.293 -29.156 -3.467 1 98.19 207 TRP B O 1
ATOM 3651 N N . GLN B 1 208 ? -4.426 -28.453 -1.693 1 98.31 208 GLN B N 1
ATOM 3652 C CA . GLN B 1 208 ? -3.332 -28.844 -0.815 1 98.31 208 GLN B CA 1
ATOM 3653 C C . GLN B 1 208 ? -3.143 -30.359 -0.829 1 98.31 208 GLN B C 1
ATOM 3655 O O . GLN B 1 208 ? -2.012 -30.859 -0.803 1 98.31 208 GLN B O 1
ATOM 3660 N N . GLN B 1 209 ? -4.273 -31.062 -0.865 1 98.25 209 GLN B N 1
ATOM 3661 C CA . GLN B 1 209 ? -4.188 -32.5 -0.961 1 98.25 209 GLN B CA 1
ATOM 3662 C C . GLN B 1 209 ? -3.551 -32.938 -2.279 1 98.25 209 GLN B C 1
ATOM 3664 O O . GLN B 1 209 ? -2.77 -33.906 -2.316 1 98.25 209 GLN B O 1
ATOM 3669 N N . ARG B 1 210 ? -3.871 -32.25 -3.314 1 97.06 210 ARG B N 1
ATOM 3670 C CA . ARG B 1 210 ? -3.273 -32.562 -4.613 1 97.06 210 ARG B CA 1
ATOM 3671 C C . ARG B 1 210 ? -1.766 -32.344 -4.586 1 97.06 210 ARG B C 1
ATOM 3673 O O . ARG B 1 210 ? -1.007 -33.094 -5.191 1 97.06 210 ARG B O 1
ATOM 3680 N N . ILE B 1 211 ? -1.346 -31.312 -3.906 1 97.12 211 ILE B N 1
ATOM 3681 C CA . ILE B 1 211 ? 0.08 -31.031 -3.764 1 97.12 211 ILE B CA 1
ATOM 3682 C C . ILE B 1 211 ? 0.756 -32.156 -3.014 1 97.12 211 ILE B C 1
ATOM 3684 O O . ILE B 1 211 ? 1.816 -32.656 -3.422 1 97.12 211 ILE B O 1
ATOM 3688 N N . LEU B 1 212 ? 0.131 -32.594 -1.972 1 97.06 212 LEU B N 1
ATOM 3689 C CA . LEU B 1 212 ? 0.676 -33.688 -1.186 1 97.06 212 LEU B CA 1
ATOM 3690 C C . LEU B 1 212 ? 0.768 -34.969 -2.021 1 97.06 212 LEU B C 1
ATOM 3692 O O . LEU B 1 212 ? 1.754 -35.688 -1.934 1 97.06 212 LEU B O 1
ATOM 3696 N N . ASP B 1 213 ? -0.261 -35.188 -2.787 1 97.31 213 ASP B N 1
ATOM 3697 C CA . ASP B 1 213 ? -0.265 -36.344 -3.666 1 97.31 213 ASP B CA 1
ATOM 3698 C C . ASP B 1 213 ? 0.892 -36.312 -4.66 1 97.31 213 ASP B C 1
ATOM 3700 O O . ASP B 1 213 ? 1.581 -37.312 -4.879 1 97.31 213 ASP B O 1
ATOM 3704 N N . ILE B 1 214 ? 1.061 -35.156 -5.27 1 95.94 214 ILE B N 1
ATOM 3705 C CA . ILE B 1 214 ? 2.139 -34.969 -6.234 1 95.94 214 ILE B CA 1
ATOM 3706 C C . ILE B 1 214 ? 3.486 -35.188 -5.547 1 95.94 214 ILE B C 1
ATOM 3708 O O . ILE B 1 214 ? 4.355 -35.906 -6.074 1 95.94 214 ILE B O 1
ATOM 3712 N N . GLU B 1 215 ? 3.633 -34.625 -4.406 1 95.31 215 GLU B N 1
ATOM 3713 C CA . GLU B 1 215 ? 4.875 -34.75 -3.65 1 95.31 215 GLU B CA 1
ATOM 3714 C C . GLU B 1 215 ? 5.172 -36.219 -3.33 1 95.31 215 GLU B C 1
ATOM 3716 O O . GLU B 1 215 ? 6.324 -36.656 -3.395 1 95.31 215 GLU B O 1
ATOM 3721 N N . ALA B 1 216 ? 4.191 -36.969 -2.965 1 95.56 216 ALA B N 1
ATOM 3722 C CA . ALA B 1 216 ? 4.352 -38.375 -2.656 1 95.56 216 ALA B CA 1
ATOM 3723 C C . ALA B 1 216 ? 4.793 -39.156 -3.891 1 95.56 216 ALA B C 1
ATOM 3725 O O . ALA B 1 216 ? 5.656 -40.031 -3.801 1 95.56 216 ALA B O 1
ATOM 3726 N N . ARG B 1 217 ? 4.199 -38.812 -4.965 1 94.62 217 ARG B N 1
ATOM 3727 C CA . ARG B 1 217 ? 4.551 -39.5 -6.215 1 94.62 217 ARG B CA 1
ATOM 3728 C C . ARG B 1 217 ? 5.996 -39.188 -6.602 1 94.62 217 ARG B C 1
ATOM 3730 O O . ARG B 1 217 ? 6.73 -40.094 -7.023 1 94.62 217 ARG B O 1
ATOM 3737 N N . VAL B 1 218 ? 6.383 -37.938 -6.43 1 93.69 218 VAL B N 1
ATOM 3738 C CA . VAL B 1 218 ? 7.75 -37.531 -6.746 1 93.69 218 VAL B CA 1
ATOM 3739 C C . VAL B 1 218 ? 8.727 -38.219 -5.789 1 93.69 218 VAL B C 1
ATOM 3741 O O . VAL B 1 218 ? 9.773 -38.719 -6.211 1 93.69 218 VAL B O 1
ATOM 3744 N N . ARG B 1 219 ? 8.406 -38.281 -4.555 1 93.44 219 ARG B N 1
ATOM 3745 C CA . ARG B 1 219 ? 9.25 -38.906 -3.555 1 93.44 219 ARG B CA 1
ATOM 3746 C C . ARG B 1 219 ? 9.43 -40.406 -3.869 1 93.44 219 ARG B C 1
ATOM 3748 O O . ARG B 1 219 ? 10.531 -40.938 -3.725 1 93.44 219 ARG B O 1
ATOM 3755 N N . THR B 1 220 ? 8.406 -41.031 -4.281 1 93.44 220 THR B N 1
ATOM 3756 C CA . THR B 1 220 ? 8.477 -42.438 -4.668 1 93.44 220 THR B CA 1
ATOM 3757 C C . THR B 1 220 ? 9.461 -42.625 -5.824 1 93.44 220 THR B C 1
ATOM 3759 O O . THR B 1 220 ? 10.289 -43.562 -5.797 1 93.44 220 THR B O 1
ATOM 3762 N N . LEU B 1 221 ? 9.312 -41.719 -6.785 1 91.19 221 LEU B N 1
ATOM 3763 C CA . LEU B 1 221 ? 10.219 -41.812 -7.926 1 91.19 221 LEU B CA 1
ATOM 3764 C C . LEU B 1 221 ? 11.664 -41.594 -7.484 1 91.19 221 LEU B C 1
ATOM 3766 O O . LEU B 1 221 ? 12.57 -42.25 -7.996 1 91.19 221 LEU B O 1
ATOM 3770 N N . GLU B 1 222 ? 11.867 -40.688 -6.551 1 91.62 222 GLU B N 1
ATOM 3771 C CA . GLU B 1 222 ? 13.211 -40.438 -6.023 1 91.62 222 GLU B CA 1
ATOM 3772 C C . GLU B 1 222 ? 13.766 -41.656 -5.316 1 91.62 222 GLU B C 1
ATOM 3774 O O . GLU B 1 222 ? 14.914 -42.031 -5.523 1 91.62 222 GLU B O 1
ATOM 3779 N N . MET B 1 223 ? 13 -42.312 -4.547 1 91 223 MET B N 1
ATOM 3780 C CA . MET B 1 223 ? 13.414 -43.469 -3.787 1 91 223 MET B CA 1
ATOM 3781 C C . MET B 1 223 ? 13.711 -44.656 -4.715 1 91 223 MET B C 1
ATOM 3783 O O . MET B 1 223 ? 14.578 -45.469 -4.414 1 91 223 MET B O 1
ATOM 3787 N N . GLU B 1 224 ? 13.125 -44.656 -5.875 1 88.31 224 GLU B N 1
ATOM 3788 C CA . GLU B 1 224 ? 13.281 -45.75 -6.82 1 88.31 224 GLU B CA 1
ATOM 3789 C C . GLU B 1 224 ? 14.383 -45.469 -7.836 1 88.31 224 GLU B C 1
ATOM 3791 O O . GLU B 1 224 ? 14.727 -46.312 -8.648 1 88.31 224 GLU B O 1
ATOM 3796 N N . SER B 1 225 ? 14.852 -44.25 -7.777 1 86.44 225 SER B N 1
ATOM 3797 C CA . SER B 1 225 ? 15.859 -43.906 -8.773 1 86.44 225 SER B CA 1
ATOM 3798 C C . SER B 1 225 ? 17.188 -43.562 -8.117 1 86.44 225 SER B C 1
ATOM 3800 O O . SER B 1 225 ? 18 -44.469 -7.867 1 86.44 225 SER B O 1
ATOM 3802 N N . TRP B 1 226 ? 17.469 -42.312 -7.641 1 80.31 226 TRP B N 1
ATOM 3803 C CA . TRP B 1 226 ? 18.797 -41.938 -7.191 1 80.31 226 TRP B CA 1
ATOM 3804 C C . TRP B 1 226 ? 18.938 -42.062 -5.68 1 80.31 226 TRP B C 1
ATOM 3806 O O . TRP B 1 226 ? 20.047 -42.156 -5.152 1 80.31 226 TRP B O 1
ATOM 3816 N N . ASP B 1 227 ? 17.734 -42 -4.992 1 79.25 227 ASP B N 1
ATOM 3817 C CA . ASP B 1 227 ? 17.797 -42.125 -3.539 1 79.25 227 ASP B CA 1
ATOM 3818 C C . ASP B 1 227 ? 17.781 -43.594 -3.104 1 79.25 227 ASP B C 1
ATOM 3820 O O . ASP B 1 227 ? 16.875 -44 -2.375 1 79.25 227 ASP B O 1
ATOM 3824 N N . ARG B 1 228 ? 18.547 -44.375 -3.914 1 76.75 228 ARG B N 1
ATOM 3825 C CA . ARG B 1 228 ? 18.719 -45.781 -3.566 1 76.75 228 ARG B CA 1
ATOM 3826 C C . ARG B 1 228 ? 20.203 -46.125 -3.381 1 76.75 228 ARG B C 1
ATOM 3828 O O . ARG B 1 228 ? 21.078 -45.406 -3.912 1 76.75 228 ARG B O 1
ATOM 3835 N N . GLU B 1 229 ? 20.516 -46.906 -2.387 1 70.38 229 GLU B N 1
ATOM 3836 C CA . GLU B 1 229 ? 21.875 -47.281 -2.031 1 70.38 229 GLU B CA 1
ATOM 3837 C C . GLU B 1 229 ? 22.719 -47.594 -3.273 1 70.38 229 GLU B C 1
ATOM 3839 O O . GLU B 1 229 ? 23.891 -47.219 -3.346 1 70.38 229 GLU B O 1
ATOM 3844 N N . ASP B 1 230 ? 22.203 -48.188 -4.246 1 69.31 230 ASP B N 1
ATOM 3845 C CA . ASP B 1 230 ? 22.984 -48.656 -5.383 1 69.31 230 ASP B CA 1
ATOM 3846 C C . ASP B 1 230 ? 22.781 -47.75 -6.602 1 69.31 230 ASP B C 1
ATOM 3848 O O . ASP B 1 230 ? 23.094 -48.156 -7.727 1 69.31 230 ASP B O 1
ATOM 3852 N N . ALA B 1 231 ? 22.406 -46.531 -6.305 1 69.56 231 ALA B N 1
ATOM 3853 C CA . ALA B 1 231 ? 22.016 -45.688 -7.426 1 69.56 231 ALA B CA 1
ATOM 3854 C C . ALA B 1 231 ? 23.234 -45.156 -8.164 1 69.56 231 ALA B C 1
ATOM 3856 O O . ALA B 1 231 ? 24.188 -44.656 -7.543 1 69.56 231 ALA B O 1
ATOM 3857 N N . VAL B 1 232 ? 23.359 -45.469 -9.398 1 70.25 232 VAL B N 1
ATOM 3858 C CA . VAL B 1 232 ? 24.422 -44.969 -10.273 1 70.25 232 VAL B CA 1
ATOM 3859 C C . VAL B 1 232 ? 23.828 -44.094 -11.359 1 70.25 232 VAL B C 1
ATOM 3861 O O . VAL B 1 232 ? 22.75 -44.375 -11.891 1 70.25 232 VAL B O 1
ATOM 3864 N N . GLU B 1 233 ? 24.375 -42.906 -11.43 1 69.38 233 GLU B N 1
ATOM 3865 C CA . GLU B 1 233 ? 23.922 -42 -12.477 1 69.38 233 GLU B CA 1
ATOM 3866 C C . GLU B 1 233 ? 23.922 -42.688 -13.836 1 69.38 233 GLU B C 1
ATOM 3868 O O . GLU B 1 233 ? 24.828 -43.469 -14.156 1 69.38 233 GLU B O 1
ATOM 3873 N N . ASP B 1 234 ? 22.844 -42.875 -14.43 1 60.66 234 ASP B N 1
ATOM 3874 C CA . ASP B 1 234 ? 22.781 -43.469 -15.758 1 60.66 234 ASP B CA 1
ATOM 3875 C C . ASP B 1 234 ? 23.578 -42.625 -16.766 1 60.66 234 ASP B C 1
ATOM 3877 O O . ASP B 1 234 ? 23.125 -41.562 -17.188 1 60.66 234 ASP B O 1
ATOM 3881 N N . THR B 1 235 ? 24.938 -42.812 -16.734 1 55.34 235 THR B N 1
ATOM 3882 C CA . THR B 1 235 ? 25.812 -42.156 -17.688 1 55.34 235 THR B CA 1
ATOM 3883 C C . THR B 1 235 ? 25.609 -42.688 -19.094 1 55.34 235 THR B C 1
ATOM 3885 O O . THR B 1 235 ? 25.703 -43.906 -19.328 1 55.34 235 THR B O 1
ATOM 3888 N N . GLY B 1 236 ? 24.578 -42.594 -19.828 1 49.34 236 GLY B N 1
ATOM 3889 C CA . GLY B 1 236 ? 24.375 -42.906 -21.234 1 49.34 236 GLY B CA 1
ATOM 3890 C C . GLY B 1 236 ? 25.5 -43.719 -21.844 1 49.34 236 GLY B C 1
ATOM 3891 O O . GLY B 1 236 ? 26.062 -43.344 -22.875 1 49.34 236 GLY B O 1
ATOM 3892 N N . SER B 1 237 ? 26.312 -44.469 -21.203 1 40.81 237 SER B N 1
ATOM 3893 C CA . SER B 1 237 ? 27.359 -45.188 -21.953 1 40.81 237 SER B CA 1
ATOM 3894 C C . SER B 1 237 ? 26.75 -46.094 -23.016 1 40.81 237 SER B C 1
ATOM 3896 O O . SER B 1 237 ? 25.828 -46.844 -22.75 1 40.81 237 SER B O 1
ATOM 3898 N N . ALA B 1 238 ? 26.828 -45.656 -24.438 1 44.12 238 ALA B N 1
ATOM 3899 C CA . ALA B 1 238 ? 26.656 -46.438 -25.656 1 44.12 238 ALA B CA 1
ATOM 3900 C C . ALA B 1 238 ? 27.172 -47.844 -25.484 1 44.12 238 ALA B C 1
ATOM 3902 O O . ALA B 1 238 ? 28.375 -48.062 -25.312 1 44.12 238 ALA B O 1
ATOM 3903 N N . LYS B 1 239 ? 26.609 -48.75 -24.859 1 40.28 239 LYS B N 1
ATOM 3904 C CA . LYS B 1 239 ? 27.016 -50.094 -25.219 1 40.28 239 LYS B CA 1
ATOM 3905 C C . LYS B 1 239 ? 27.203 -50.25 -26.719 1 40.28 239 LYS B C 1
ATOM 3907 O O . LYS B 1 239 ? 26.281 -49.969 -27.5 1 40.28 239 LYS B O 1
ATOM 3912 N N . LYS B 1 240 ? 28.578 -50.094 -27.234 1 34.38 240 LYS B N 1
ATOM 3913 C CA . LYS B 1 240 ? 28.906 -50.75 -28.5 1 34.38 240 LYS B CA 1
ATOM 3914 C C . LYS B 1 240 ? 28.594 -52.219 -28.438 1 34.38 240 LYS B C 1
ATOM 3916 O O . LYS B 1 240 ? 28.859 -52.875 -27.438 1 34.38 240 LYS B O 1
#

pLDDT: mean 92.41, std 10.0, range [34.38, 98.88]

InterPro domains:
  IPR029069 HotDog domain superfamily [SSF54637] (53-192)
  IPR050563 4-hydroxybenzoyl-CoA thioesterase [PTHR31793] (55-198)